Protein 5F2T (pdb70)

Nearest PDB structures (foldseek):
  5f2z-assembly2_B  TM=9.995E-01  e=1.995E-51  Mycolicibacterium smegmatis MC2 155
  5knk-assembly1_B-2  TM=8.369E-01  e=7.108E-14  Acinetobacter baumannii NIPH 410
  5kn7-assembly1_B-2  TM=8.346E-01  e=5.128E-13  Acinetobacter baumannii NIPH 410
  6jly-assembly1_A  TM=3.205E-01  e=2.584E-01  Schizosaccharomyces pombe 972h-
  7o4o-assembly1_A  TM=3.346E-01  e=6.736E-01  Staphylococcus aureus

GO terms:
  GO:0005886 plasma membrane (C, EXP)
  GO:0016746 acyltransferase activity (F, IMP)
  GO:0009247 glycolipid biosynthetic process (P, IMP)

Organism: Mycolicibacterium smegmatis (strain ATCC 700084 / mc(2)155) (NCBI:txid246196)

InterPro domains:
  IPR004960 Bacterial lipid A biosynthesis acyltransferase [PF03279] (18-290)
  IPR004960 Bacterial lipid A biosynthesis acyltransferase [PTHR30606] (18-297)
  IPR004960 Bacterial lipid A biosynthesis acyltransferase [cd07984] (100-290)

Structure (mmCIF, N/CA/C/O backbone):
data_5F2T
#
_entry.id   5F2T
#
_cell.length_a   93.600
_cell.length_b   71.090
_cell.length_c   76.250
_cell.angle_alpha   90.00
_cell.angle_beta   91.95
_cell.angle_gamma   90.00
#
_symmetry.space_group_name_H-M   'C 1 2 1'
#
loop_
_entity.id
_entity.type
_entity.pdbx_description
1 polymer 'Phosphatidylinositol mannoside acyltransferase'
2 non-polymer 'PALMITIC ACID'
3 non-polymer 'MAGNESIUM ION'
4 water water
#
loop_
_atom_site.group_PDB
_atom_site.id
_atom_site.type_symbol
_atom_site.label_atom_id
_atom_site.label_alt_id
_atom_site.label_comp_id
_atom_site.label_asym_id
_atom_site.label_entity_id
_atom_site.label_seq_id
_atom_site.pdbx_PDB_ins_code
_atom_site.Cartn_x
_atom_site.Cartn_y
_atom_site.Cartn_z
_atom_site.occupancy
_atom_site.B_iso_or_equiv
_atom_site.auth_seq_id
_atom_site.auth_comp_id
_atom_site.auth_asym_id
_atom_site.auth_atom_id
_atom_site.pdbx_PDB_model_num
ATOM 1 N N . GLY A 1 44 ? 48.040 45.923 14.086 1.00 45.23 48 GLY A N 1
ATOM 2 C CA . GLY A 1 44 ? 46.733 46.073 14.695 1.00 49.68 48 GLY A CA 1
ATOM 3 C C . GLY A 1 44 ? 46.475 47.496 15.150 1.00 55.62 48 GLY A C 1
ATOM 4 O O . GLY A 1 44 ? 45.377 48.028 14.976 1.00 50.38 48 GLY A O 1
ATOM 5 N N . GLY A 1 45 ? 47.490 48.114 15.747 1.00 38.41 49 GLY A N 1
ATOM 6 C CA . GLY A 1 45 ? 47.396 49.490 16.172 1.00 37.67 49 GLY A CA 1
ATOM 7 C C . GLY A 1 45 ? 46.495 49.679 17.379 1.00 46.33 49 GLY A C 1
ATOM 8 O O . GLY A 1 45 ? 46.155 48.725 18.087 1.00 38.31 49 GLY A O 1
ATOM 9 N N . PRO A 1 46 ? 46.088 50.928 17.632 1.00 38.49 50 PRO A N 1
ATOM 10 C CA . PRO A 1 46 ? 45.294 51.210 18.842 1.00 39.32 50 PRO A CA 1
ATOM 11 C C . PRO A 1 46 ? 44.013 50.395 18.958 1.00 36.12 50 PRO A C 1
ATOM 12 O O . PRO A 1 46 ? 43.647 49.992 20.068 1.00 30.38 50 PRO A O 1
ATOM 16 N N . GLU A 1 47 ? 43.314 50.142 17.849 1.00 29.69 51 GLU A N 1
ATOM 17 C CA . GLU A 1 47 ? 42.047 49.423 17.937 1.00 36.61 51 GLU A CA 1
ATOM 18 C C . GLU A 1 47 ? 42.266 47.977 18.370 1.00 27.09 51 GLU A C 1
ATOM 19 O O . GLU A 1 47 ? 41.479 47.429 19.151 1.00 27.19 51 GLU A O 1
ATOM 25 N N . GLN A 1 48 ? 43.326 47.341 17.871 1.00 18.33 52 GLN A N 1
ATOM 26 C CA . GLN A 1 48 ? 43.667 46.001 18.334 1.00 25.43 52 GLN A CA 1
ATOM 27 C C . GLN A 1 48 ? 44.129 46.030 19.786 1.00 29.87 52 GLN A C 1
ATOM 28 O O . GLN A 1 48 ? 43.860 45.097 20.550 1.00 27.51 52 GLN A O 1
ATOM 34 N N . LEU A 1 49 ? 44.834 47.094 20.181 1.00 23.07 53 LEU A N 1
ATOM 35 C CA . LEU A 1 49 ? 45.214 47.261 21.580 1.00 24.18 53 LEU A CA 1
ATOM 36 C C . LEU A 1 49 ? 43.986 47.347 22.474 1.00 19.65 53 LEU A C 1
ATOM 37 O O . LEU A 1 49 ? 43.935 46.716 23.535 1.00 24.20 53 LEU A O 1
ATOM 42 N N . ARG A 1 50 ? 42.992 48.140 22.071 1.00 26.19 54 ARG A N 1
ATOM 43 C CA . ARG A 1 50 ? 41.752 48.222 22.835 1.00 22.64 54 ARG A CA 1
ATOM 44 C C . ARG A 1 50 ? 41.108 46.852 22.975 1.00 21.39 54 ARG A C 1
ATOM 45 O O . ARG A 1 50 ? 40.590 46.507 24.042 1.00 25.11 54 ARG A O 1
ATOM 53 N N . ARG A 1 51 ? 41.121 46.061 21.901 1.00 25.20 55 ARG A N 1
ATOM 54 C CA . ARG A 1 51 ? 40.486 44.750 21.944 1.00 21.55 55 ARG A CA 1
ATOM 55 C C . ARG A 1 51 ? 41.262 43.782 22.826 1.00 23.53 55 ARG A C 1
ATOM 56 O O . ARG A 1 51 ? 40.662 42.911 23.464 1.00 24.43 55 ARG A O 1
ATOM 64 N N . ASN A 1 52 ? 42.589 43.911 22.874 1.00 24.24 56 ASN A N 1
ATOM 65 C CA . ASN A 1 52 ? 43.375 43.059 23.758 1.00 26.39 56 ASN A CA 1
ATOM 66 C C . ASN A 1 52 ? 43.181 43.456 25.214 1.00 27.44 56 ASN A C 1
ATOM 67 O O . ASN A 1 52 ? 43.035 42.591 26.087 1.00 19.75 56 ASN A O 1
ATOM 72 N N . LEU A 1 53 ? 43.178 44.761 25.496 1.00 18.81 57 LEU A N 1
ATOM 73 C CA . LEU A 1 53 ? 42.883 45.229 26.846 1.00 22.89 57 LEU A CA 1
ATOM 74 C C . LEU A 1 53 ? 41.492 44.806 27.294 1.00 20.14 57 LEU A C 1
ATOM 75 O O . LEU A 1 53 ? 41.250 44.640 28.495 1.00 17.39 57 LEU A O 1
ATOM 80 N N . ALA A 1 54 ? 40.565 44.637 26.349 1.00 18.51 58 ALA A N 1
ATOM 81 C CA . ALA A 1 54 ? 39.222 44.190 26.699 1.00 22.78 58 ALA A CA 1
ATOM 82 C C . ALA A 1 54 ? 39.258 42.830 27.389 1.00 23.07 58 ALA A C 1
ATOM 83 O O . ALA A 1 54 ? 38.503 42.585 28.336 1.00 24.11 58 ALA A O 1
ATOM 85 N N . ARG A 1 55 ? 40.134 41.934 26.929 1.00 18.05 59 ARG A N 1
ATOM 86 C CA . ARG A 1 55 ? 40.288 40.640 27.589 1.00 22.78 59 ARG A CA 1
ATOM 87 C C . ARG A 1 55 ? 40.913 40.792 28.969 1.00 21.20 59 ARG A C 1
ATOM 88 O O . ARG A 1 55 ? 40.461 40.166 29.935 1.00 21.27 59 ARG A O 1
ATOM 96 N N . VAL A 1 56 ? 41.962 41.612 29.073 1.00 22.58 60 VAL A N 1
ATOM 97 C CA . VAL A 1 56 ? 42.705 41.736 30.324 1.00 27.40 60 VAL A CA 1
ATOM 98 C C . VAL A 1 56 ? 41.774 42.175 31.439 1.00 22.89 60 VAL A C 1
ATOM 99 O O . VAL A 1 56 ? 41.897 41.749 32.595 1.00 18.36 60 VAL A O 1
ATOM 103 N N . VAL A 1 57 ? 40.817 43.029 31.095 1.00 17.19 61 VAL A N 1
ATOM 104 C CA . VAL A 1 57 ? 40.021 43.758 32.064 1.00 20.41 61 VAL A CA 1
ATOM 105 C C . VAL A 1 57 ? 38.599 43.225 32.142 1.00 20.19 61 VAL A C 1
ATOM 106 O O . VAL A 1 57 ? 37.853 43.610 33.057 1.00 23.56 61 VAL A O 1
ATOM 110 N N . GLY A 1 58 ? 38.210 42.334 31.229 1.00 25.23 62 GLY A N 1
ATOM 111 C CA . GLY A 1 58 ? 36.933 41.648 31.289 1.00 22.11 62 GLY A CA 1
ATOM 112 C C . GLY A 1 58 ? 35.754 42.522 30.923 1.00 27.49 62 GLY A C 1
ATOM 113 O O . GLY A 1 58 ? 34.710 42.475 31.580 1.00 26.78 62 GLY A O 1
ATOM 114 N N . LYS A 1 59 ? 35.900 43.306 29.866 1.00 22.46 63 LYS A N 1
ATOM 115 C CA . LYS A 1 59 ? 34.861 44.215 29.416 1.00 23.46 63 LYS A CA 1
ATOM 116 C C . LYS A 1 59 ? 34.811 44.194 27.901 1.00 24.85 63 LYS A C 1
ATOM 117 O O . LYS A 1 59 ? 35.809 43.865 27.248 1.00 23.45 63 LYS A O 1
ATOM 123 N N . PRO A 1 60 ? 33.675 44.546 27.305 1.00 24.86 64 PRO A N 1
ATOM 124 C CA . PRO A 1 60 ? 33.639 44.696 25.856 1.00 29.86 64 PRO A CA 1
ATOM 125 C C . PRO A 1 60 ? 34.578 45.800 25.422 1.00 28.52 64 PRO A C 1
ATOM 126 O O . PRO A 1 60 ? 34.783 46.787 26.156 1.00 30.67 64 PRO A O 1
ATOM 130 N N . PRO A 1 61 ? 35.190 45.679 24.235 1.00 28.49 65 PRO A N 1
ATOM 131 C CA . PRO A 1 61 ? 36.166 46.697 23.806 1.00 22.76 65 PRO A CA 1
ATOM 132 C C . PRO A 1 61 ? 35.689 48.124 24.011 1.00 33.04 65 PRO A C 1
ATOM 133 O O . PRO A 1 61 ? 36.483 48.989 24.400 1.00 24.17 65 PRO A O 1
ATOM 137 N N . ALA A 1 62 ? 34.404 48.389 23.771 1.00 34.97 66 ALA A N 1
ATOM 138 C CA . ALA A 1 62 ? 33.881 49.744 23.880 1.00 35.85 66 ALA A CA 1
ATOM 139 C C . ALA A 1 62 ? 33.921 50.276 25.307 1.00 43.25 66 ALA A C 1
ATOM 140 O O . ALA A 1 62 ? 33.926 51.497 25.498 1.00 35.22 66 ALA A O 1
ATOM 142 N N . ASP A 1 63 ? 33.947 49.401 26.310 1.00 27.54 67 ASP A N 1
ATOM 143 C CA . ASP A 1 63 ? 33.886 49.819 27.705 1.00 27.03 67 ASP A CA 1
ATOM 144 C C . ASP A 1 63 ? 35.247 49.843 28.388 1.00 27.38 67 ASP A C 1
ATOM 145 O O . ASP A 1 63 ? 35.317 50.140 29.585 1.00 21.88 67 ASP A O 1
ATOM 150 N N . VAL A 1 64 ? 36.322 49.542 27.667 1.00 27.39 68 VAL A N 1
ATOM 151 C CA . VAL A 1 64 ? 37.652 49.597 28.282 1.00 20.03 68 VAL A CA 1
ATOM 152 C C . VAL A 1 64 ? 37.904 51.015 28.780 1.00 25.82 68 VAL A C 1
ATOM 153 O O . VAL A 1 64 ? 37.708 51.978 28.015 1.00 35.22 68 VAL A O 1
ATOM 157 N N . PRO A 1 65 ? 38.333 51.215 30.028 1.00 24.75 69 PRO A N 1
ATOM 158 C CA . PRO A 1 65 ? 38.444 52.583 30.555 1.00 26.12 69 PRO A CA 1
ATOM 159 C C . PRO A 1 65 ? 39.340 53.472 29.702 1.00 25.48 69 PRO A C 1
ATOM 160 O O . PRO A 1 65 ? 40.418 53.067 29.263 1.00 23.30 69 PRO A O 1
ATOM 164 N N . ASP A 1 66 ? 38.883 54.710 29.488 1.00 24.56 70 ASP A N 1
ATOM 165 C CA . ASP A 1 66 ? 39.673 55.674 28.727 1.00 20.97 70 ASP A CA 1
ATOM 166 C C . ASP A 1 66 ? 41.057 55.857 29.333 1.00 20.02 70 ASP A C 1
ATOM 167 O O . ASP A 1 66 ? 42.061 55.876 28.611 1.00 26.13 70 ASP A O 1
ATOM 172 N N . ASP A 1 67 ? 41.133 55.994 30.658 1.00 22.37 71 ASP A N 1
ATOM 173 C CA . ASP A 1 67 ? 42.424 56.206 31.305 1.00 29.72 71 ASP A CA 1
ATOM 174 C C . ASP A 1 67 ? 43.371 55.042 31.041 1.00 25.94 71 ASP A C 1
ATOM 175 O O . ASP A 1 67 ? 44.582 55.239 30.884 1.00 25.05 71 ASP A O 1
ATOM 180 N N . LEU A 1 68 ? 42.841 53.819 30.988 1.00 31.16 72 LEU A N 1
ATOM 181 C CA . LEU A 1 68 ? 43.682 52.664 30.695 1.00 24.51 72 LEU A CA 1
ATOM 182 C C . LEU A 1 68 ? 44.198 52.715 29.262 1.00 22.82 72 LEU A C 1
ATOM 183 O O . LEU A 1 68 ? 45.391 52.505 29.016 1.00 21.18 72 LEU A O 1
ATOM 188 N N . ILE A 1 69 ? 43.311 52.988 28.300 1.00 20.19 73 ILE A N 1
ATOM 189 C CA . ILE A 1 69 ? 43.743 53.120 26.910 1.00 26.04 73 ILE A CA 1
ATOM 190 C C . ILE A 1 69 ? 44.805 54.204 26.790 1.00 22.34 73 ILE A C 1
ATOM 191 O O . ILE A 1 69 ? 45.810 54.037 26.089 1.00 19.89 73 ILE A O 1
ATOM 196 N N . ARG A 1 70 ? 44.596 55.335 27.465 1.00 21.48 74 ARG A N 1
ATOM 197 C CA . ARG A 1 70 ? 45.571 56.420 27.422 1.00 26.11 74 ARG A CA 1
ATOM 198 C C . ARG A 1 70 ? 46.915 55.973 27.982 1.00 22.77 74 ARG A C 1
ATOM 199 O O . ARG A 1 70 ? 47.961 56.160 27.350 1.00 21.42 74 ARG A O 1
ATOM 207 N N . ALA A 1 71 ? 46.907 55.394 29.183 1.00 18.96 75 ALA A N 1
ATOM 208 C CA . ALA A 1 71 ? 48.158 54.979 29.808 1.00 20.44 75 ALA A CA 1
ATOM 209 C C . ALA A 1 71 ? 48.878 53.930 28.972 1.00 16.77 75 ALA A C 1
ATOM 210 O O . ALA A 1 71 ? 50.114 53.908 28.930 1.00 20.74 75 ALA A O 1
ATOM 212 N N . SER A 1 72 ? 48.126 53.049 28.310 1.00 18.70 76 SER A N 1
ATOM 213 C CA . SER A 1 72 ? 48.746 52.019 27.484 1.00 15.14 76 SER A CA 1
ATOM 214 C C . SER A 1 72 ? 49.418 52.623 26.256 1.00 22.38 76 SER A C 1
ATOM 215 O O . SER A 1 72 ? 50.509 52.193 25.863 1.00 17.24 76 SER A O 1
ATOM 218 N N . LEU A 1 73 ? 48.779 53.613 25.629 1.00 25.44 77 LEU A N 1
ATOM 219 C CA . LEU A 1 73 ? 49.405 54.283 24.495 1.00 18.71 77 LEU A CA 1
ATOM 220 C C . LEU A 1 73 ? 50.640 55.057 24.935 1.00 14.51 77 LEU A C 1
ATOM 221 O O . LEU A 1 73 ? 51.658 55.065 24.233 1.00 20.64 77 LEU A O 1
ATOM 226 N N . ALA A 1 74 ? 50.575 55.708 26.097 1.00 15.17 78 ALA A N 1
ATOM 227 C CA . ALA A 1 74 ? 51.749 56.397 26.621 1.00 18.67 78 ALA A CA 1
ATOM 228 C C . ALA A 1 74 ? 52.861 55.408 26.936 1.00 22.73 78 ALA A C 1
ATOM 229 O O . ALA A 1 74 ? 54.041 55.678 26.677 1.00 22.07 78 ALA A O 1
ATOM 231 N N . SER A 1 75 ? 52.502 54.258 27.502 1.00 19.93 79 SER A N 1
ATOM 232 C CA . SER A 1 75 ? 53.488 53.221 27.772 1.00 15.43 79 SER A CA 1
ATOM 233 C C . SER A 1 75 ? 54.105 52.711 26.479 1.00 19.51 79 SER A C 1
ATOM 234 O O . SER A 1 75 ? 55.321 52.498 26.398 1.00 21.17 79 SER A O 1
ATOM 237 N N . TYR A 1 76 ? 53.268 52.491 25.468 1.00 20.82 80 TYR A N 1
ATOM 238 C CA . TYR A 1 76 ? 53.742 52.074 24.156 1.00 21.57 80 TYR A CA 1
ATOM 239 C C . TYR A 1 76 ? 54.700 53.103 23.564 1.00 24.69 80 TYR A C 1
ATOM 240 O O . TYR A 1 76 ? 55.767 52.750 23.048 1.00 19.43 80 TYR A O 1
ATOM 249 N N . ALA A 1 77 ? 54.337 54.388 23.633 1.00 21.62 81 ALA A N 1
ATOM 250 C CA . ALA A 1 77 ? 55.226 55.437 23.140 1.00 20.86 81 ALA A CA 1
ATOM 251 C C . ALA A 1 77 ? 56.538 55.451 23.912 1.00 21.08 81 ALA A C 1
ATOM 252 O O . ALA A 1 77 ? 57.611 55.642 23.328 1.00 19.70 81 ALA A O 1
ATOM 254 N N . ARG A 1 78 ? 56.471 55.252 25.228 1.00 15.28 82 ARG A N 1
ATOM 255 C CA . ARG A 1 78 ? 57.682 55.274 26.040 1.00 15.45 82 ARG A CA 1
ATOM 256 C C . ARG A 1 78 ? 58.669 54.201 25.598 1.00 20.05 82 ARG A C 1
ATOM 257 O O . ARG A 1 78 ? 59.878 54.453 25.533 1.00 19.76 82 ARG A O 1
ATOM 265 N N . TYR A 1 79 ? 58.181 52.991 25.309 1.00 20.50 83 TYR A N 1
ATOM 266 C CA . TYR A 1 79 ? 59.078 51.930 24.862 1.00 20.52 83 TYR A CA 1
ATOM 267 C C . TYR A 1 79 ? 59.904 52.388 23.668 1.00 15.25 83 TYR A C 1
ATOM 268 O O . TYR A 1 79 ? 61.132 52.257 23.658 1.00 20.12 83 TYR A O 1
ATOM 277 N N . TRP A 1 80 ? 59.237 52.927 22.645 1.00 17.32 84 TRP A N 1
ATOM 278 C CA . TRP A 1 80 ? 59.941 53.327 21.433 1.00 17.70 84 TRP A CA 1
ATOM 279 C C . TRP A 1 80 ? 60.838 54.533 21.671 1.00 20.54 84 TRP A C 1
ATOM 280 O O . TRP A 1 80 ? 61.904 54.639 21.054 1.00 22.19 84 TRP A O 1
ATOM 291 N N . ARG A 1 81 ? 60.432 55.449 22.551 1.00 19.60 85 ARG A N 1
ATOM 292 C CA . ARG A 1 81 ? 61.304 56.567 22.894 1.00 19.29 85 ARG A CA 1
ATOM 293 C C . ARG A 1 81 ? 62.562 56.076 23.596 1.00 26.96 85 ARG A C 1
ATOM 294 O O . ARG A 1 81 ? 63.655 56.609 23.374 1.00 22.64 85 ARG A O 1
ATOM 302 N N . GLU A 1 82 ? 62.431 55.051 24.441 1.00 23.63 86 GLU A N 1
ATOM 303 C CA . GLU A 1 82 ? 63.598 54.503 25.124 1.00 23.48 86 GLU A CA 1
ATOM 304 C C . GLU A 1 82 ? 64.452 53.667 24.179 1.00 17.21 86 GLU A C 1
ATOM 305 O O . GLU A 1 82 ? 65.684 53.679 24.276 1.00 23.38 86 GLU A O 1
ATOM 311 N N . ALA A 1 83 ? 63.820 52.934 23.259 1.00 20.92 87 ALA A N 1
ATOM 312 C CA . ALA A 1 83 ? 64.582 52.166 22.279 1.00 22.54 87 ALA A CA 1
ATOM 313 C C . ALA A 1 83 ? 65.483 53.076 21.457 1.00 24.72 87 ALA A C 1
ATOM 314 O O . ALA A 1 83 ? 66.592 52.686 21.074 1.00 27.89 87 ALA A O 1
ATOM 316 N N . PHE A 1 84 ? 65.022 54.296 21.183 1.00 30.22 88 PHE A N 1
ATOM 317 C CA . PHE A 1 84 ? 65.809 55.237 20.394 1.00 34.31 88 PHE A CA 1
ATOM 318 C C . PHE A 1 84 ? 67.145 55.539 21.064 1.00 25.91 88 PHE A C 1
ATOM 319 O O . PHE A 1 84 ? 68.194 55.530 20.411 1.00 25.94 88 PHE A O 1
ATOM 327 N N . ARG A 1 85 ? 67.128 55.802 22.371 1.00 17.59 89 ARG A N 1
ATOM 328 C CA . ARG A 1 85 ? 68.316 56.276 23.073 1.00 29.73 89 ARG A CA 1
ATOM 329 C C . ARG A 1 85 ? 69.029 55.199 23.881 1.00 28.92 89 ARG A C 1
ATOM 330 O O . ARG A 1 85 ? 70.150 55.441 24.341 1.00 27.81 89 ARG A O 1
ATOM 338 N N . LEU A 1 86 ? 68.416 54.034 24.076 1.00 25.91 90 LEU A N 1
ATOM 339 C CA . LEU A 1 86 ? 68.986 53.027 24.970 1.00 24.47 90 LEU A CA 1
ATOM 340 C C . LEU A 1 86 ? 70.423 52.663 24.620 1.00 22.46 90 LEU A C 1
ATOM 341 O O . LEU A 1 86 ? 71.269 52.653 25.528 1.00 26.20 90 LEU A O 1
ATOM 346 N N . PRO A 1 87 ? 70.776 52.374 23.365 1.00 21.58 91 PRO A N 1
ATOM 347 C CA . PRO A 1 87 ? 72.188 52.074 23.067 1.00 23.07 91 PRO A CA 1
ATOM 348 C C . PRO A 1 87 ? 73.159 53.152 23.534 1.00 30.83 91 PRO A C 1
ATOM 349 O O . PRO A 1 87 ? 74.335 52.840 23.754 1.00 28.64 91 PRO A O 1
ATOM 353 N N . ALA A 1 88 ? 72.706 54.396 23.704 1.00 31.54 92 ALA A N 1
ATOM 354 C CA . ALA A 1 88 ? 73.578 55.498 24.081 1.00 23.92 92 ALA A CA 1
ATOM 355 C C . ALA A 1 88 ? 73.550 55.813 25.570 1.00 29.85 92 ALA A C 1
ATOM 356 O O . ALA A 1 88 ? 74.326 56.662 26.019 1.00 27.35 92 ALA A O 1
ATOM 358 N N . MET A 1 89 ? 72.678 55.171 26.339 1.00 18.46 93 MET A N 1
ATOM 359 C CA . MET A 1 89 ? 72.619 55.425 27.768 1.00 28.83 93 MET A CA 1
ATOM 360 C C . MET A 1 89 ? 73.811 54.775 28.473 1.00 25.83 93 MET A C 1
ATOM 361 O O . MET A 1 89 ? 74.547 53.969 27.898 1.00 28.37 93 MET A O 1
ATOM 366 N N . ASP A 1 90 ? 73.995 55.141 29.740 1.00 22.25 94 ASP A N 1
ATOM 367 C CA . ASP A 1 90 ? 75.068 54.590 30.570 1.00 30.30 94 ASP A CA 1
ATOM 368 C C . ASP A 1 90 ? 74.603 53.238 31.100 1.00 23.15 94 ASP A C 1
ATOM 369 O O . ASP A 1 90 ? 73.942 53.140 32.135 1.00 16.92 94 ASP A O 1
ATOM 374 N N . HIS A 1 91 ? 74.954 52.176 30.376 1.00 26.63 95 HIS A N 1
ATOM 375 C CA . HIS A 1 91 ? 74.511 50.842 30.762 1.00 22.18 95 HIS A CA 1
ATOM 376 C C . HIS A 1 91 ? 75.092 50.423 32.105 1.00 21.96 95 HIS A C 1
ATOM 377 O O . HIS A 1 91 ? 74.425 49.726 32.878 1.00 22.53 95 HIS A O 1
ATOM 384 N N . GLY A 1 92 ? 76.323 50.838 32.407 1.00 27.22 96 GLY A N 1
ATOM 385 C CA . GLY A 1 92 ? 76.883 50.548 33.717 1.00 18.96 96 GLY A CA 1
ATOM 386 C C . GLY A 1 92 ? 76.039 51.122 34.839 1.00 26.70 96 GLY A C 1
ATOM 387 O O . GLY A 1 92 ? 75.706 50.428 35.803 1.00 23.22 96 GLY A O 1
ATOM 388 N N . ARG A 1 93 ? 75.676 52.401 34.722 1.00 22.43 97 ARG A N 1
ATOM 389 C CA . ARG A 1 93 ? 74.831 53.034 35.731 1.00 22.50 97 ARG A CA 1
ATOM 390 C C . ARG A 1 93 ? 73.509 52.292 35.880 1.00 14.56 97 ARG A C 1
ATOM 391 O O . ARG A 1 93 ? 73.071 51.998 36.998 1.00 18.89 97 ARG A O 1
ATOM 399 N N . LEU A 1 94 ? 72.848 52.000 34.758 1.00 21.34 98 LEU A N 1
ATOM 400 C CA . LEU A 1 94 ? 71.570 51.296 34.808 1.00 25.46 98 LEU A CA 1
ATOM 401 C C . L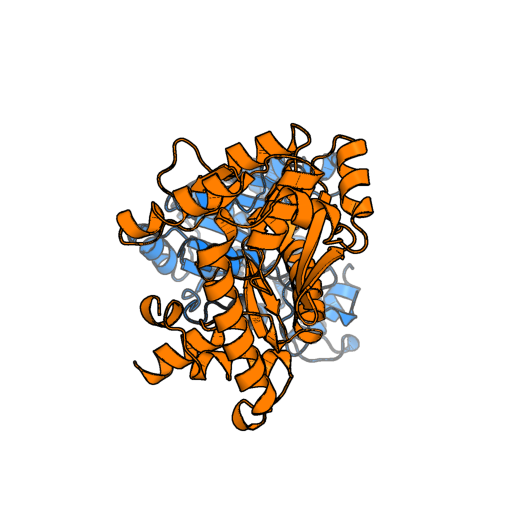EU A 1 94 ? 71.707 49.952 35.513 1.00 15.21 98 LEU A C 1
ATOM 402 O O . LEU A 1 94 ? 70.843 49.572 36.311 1.00 18.86 98 LEU A O 1
ATOM 407 N N . GLY A 1 95 ? 72.782 49.216 35.227 1.00 22.57 99 GLY A N 1
ATOM 408 C CA . GLY A 1 95 ? 72.997 47.942 35.891 1.00 26.32 99 GLY A CA 1
ATOM 409 C C . GLY A 1 95 ? 73.249 48.082 37.377 1.00 24.14 99 GLY A C 1
ATOM 410 O O . GLY A 1 95 ? 72.929 47.177 38.153 1.00 21.81 99 GLY A O 1
ATOM 411 N N . GLU A 1 96 ? 73.819 49.213 37.795 1.00 24.29 100 GLU A N 1
ATOM 412 C CA . GLU A 1 96 ? 74.121 49.429 39.205 1.00 23.80 100 GLU A CA 1
ATOM 413 C C . GLU A 1 96 ? 72.898 49.895 39.985 1.00 21.65 100 GLU A C 1
ATOM 414 O O . GLU A 1 96 ? 72.731 49.537 41.156 1.00 25.50 100 GLU A O 1
ATOM 420 N N . GLN A 1 97 ? 72.031 50.687 39.356 1.00 21.54 101 GLN A N 1
ATOM 421 C CA . GLN A 1 97 ? 71.003 51.417 40.088 1.00 23.83 101 GLN A CA 1
ATOM 422 C C . GLN A 1 97 ? 69.611 50.808 39.976 1.00 25.96 101 GLN A C 1
ATOM 423 O O . GLN A 1 97 ? 68.777 51.055 40.853 1.00 35.20 101 GLN A O 1
ATOM 429 N N . LEU A 1 98 ? 69.335 50.024 38.940 1.00 27.45 102 LEU A N 1
ATOM 430 C CA . LEU A 1 98 ? 68.067 49.316 38.861 1.00 22.72 102 LEU A CA 1
ATOM 431 C C . LEU A 1 98 ? 68.149 48.002 39.632 1.00 23.34 102 LEU A C 1
ATOM 432 O O . LEU A 1 98 ? 69.222 47.411 39.779 1.00 24.96 102 LEU A O 1
ATOM 437 N N . ASP A 1 99 ? 66.997 47.548 40.125 1.00 28.67 103 ASP A N 1
ATOM 438 C CA . ASP A 1 99 ? 66.897 46.309 40.879 1.00 32.60 103 ASP A CA 1
ATOM 439 C C . ASP A 1 99 ? 65.925 45.353 40.200 1.00 29.25 103 ASP A C 1
ATOM 440 O O . ASP A 1 99 ? 65.054 45.760 39.427 1.00 26.02 103 ASP A O 1
ATOM 445 N N . VAL A 1 100 ? 66.090 44.069 40.509 1.00 28.83 104 VAL A N 1
ATOM 446 C CA . VAL A 1 100 ? 65.179 43.014 40.081 1.00 24.96 104 VAL A CA 1
ATOM 447 C C . VAL A 1 100 ? 64.690 42.301 41.332 1.00 19.52 104 VAL A C 1
ATOM 448 O O . VAL A 1 100 ? 65.501 41.804 42.123 1.00 24.95 104 VAL A O 1
ATOM 452 N N . ILE A 1 101 ? 63.372 42.245 41.512 1.00 20.05 105 ILE A N 1
ATOM 453 C CA . ILE A 1 101 ? 62.814 41.542 42.660 1.00 15.57 105 ILE A CA 1
ATOM 454 C C . ILE A 1 101 ? 63.090 40.053 42.519 1.00 22.28 105 ILE A C 1
ATOM 455 O O . ILE A 1 101 ? 62.810 39.448 41.476 1.00 25.56 105 ILE A O 1
ATOM 460 N N . ASP A 1 102 ? 63.648 39.455 43.572 1.00 23.40 106 ASP A N 1
ATOM 461 C CA . ASP A 1 102 ? 63.853 38.009 43.642 1.00 17.89 106 ASP A CA 1
ATOM 462 C C . ASP A 1 102 ? 64.784 37.513 42.541 1.00 23.73 106 ASP A C 1
ATOM 463 O O . ASP A 1 102 ? 64.593 36.428 41.986 1.00 24.78 106 ASP A O 1
ATOM 468 N N . ILE A 1 103 ? 65.809 38.306 42.225 1.00 21.29 107 ILE A N 1
ATOM 469 C CA . ILE A 1 103 ? 66.826 37.854 41.287 1.00 18.02 107 ILE A CA 1
ATOM 470 C C . ILE A 1 103 ? 67.526 36.607 41.807 1.00 23.45 107 ILE A C 1
ATOM 471 O O . ILE A 1 103 ? 68.102 35.848 41.020 1.00 23.67 107 ILE A O 1
ATOM 476 N N . ASP A 1 104 ? 67.491 36.377 43.125 1.00 25.48 108 ASP A N 1
ATOM 477 C CA . ASP A 1 104 ? 68.156 35.214 43.701 1.00 24.57 108 ASP A CA 1
ATOM 478 C C . ASP A 1 104 ? 67.597 33.912 43.144 1.00 23.51 108 ASP A C 1
ATOM 479 O O . ASP A 1 104 ? 68.302 32.897 43.126 1.00 25.36 108 ASP A O 1
ATOM 484 N N . HIS A 1 105 ? 66.339 33.911 42.694 1.00 21.83 109 HIS A N 1
ATOM 485 C CA . HIS A 1 105 ? 65.823 32.758 41.964 1.00 23.89 109 HIS A CA 1
ATOM 486 C C . HIS A 1 105 ? 66.790 32.356 40.862 1.00 26.35 109 HIS A C 1
ATOM 487 O O . HIS A 1 105 ? 67.216 31.200 40.776 1.00 20.41 109 HIS A O 1
ATOM 494 N N . LEU A 1 106 ? 67.151 33.315 40.009 1.00 23.32 110 LEU A N 1
ATOM 495 C CA . LEU A 1 106 ? 68.047 33.028 38.894 1.00 19.62 110 LEU A CA 1
ATOM 496 C C . LEU A 1 106 ? 69.434 32.630 39.382 1.00 26.07 110 LEU A C 1
ATOM 497 O O . LEU A 1 106 ? 69.989 31.616 38.940 1.00 19.49 110 LEU A O 1
ATOM 502 N N . TRP A 1 107 ? 70.026 33.434 40.271 1.00 20.71 111 TRP A N 1
ATOM 503 C CA . TRP A 1 107 ? 71.373 33.140 40.748 1.00 15.59 111 TRP A CA 1
ATOM 504 C C . TRP A 1 107 ? 71.464 31.722 41.297 1.00 19.69 111 TRP A C 1
ATOM 505 O O . TRP A 1 107 ? 72.453 31.019 41.064 1.00 23.94 111 TRP A O 1
ATOM 516 N N . SER A 1 108 ? 70.440 31.289 42.036 1.00 21.15 112 SER A N 1
ATOM 517 C CA . SER A 1 108 ? 70.481 29.969 42.651 1.00 25.31 112 SER A CA 1
ATOM 518 C C . SER A 1 108 ? 70.356 28.866 41.607 1.00 23.68 112 SER A C 1
ATOM 519 O O . SER A 1 108 ? 70.940 27.790 41.774 1.00 20.08 112 SER A O 1
ATOM 522 N N . ALA A 1 109 ? 69.604 29.106 40.530 1.00 20.65 113 ALA A N 1
ATOM 523 C CA . ALA A 1 109 ? 69.575 28.149 39.431 1.00 18.67 113 ALA A CA 1
ATOM 524 C C . ALA A 1 109 ? 70.943 28.042 38.771 1.00 22.74 113 ALA A C 1
ATOM 525 O O . ALA A 1 109 ? 71.352 26.955 38.346 1.00 23.27 113 ALA A O 1
ATOM 527 N N . LEU A 1 110 ? 71.671 29.157 38.686 1.00 18.00 114 LEU A N 1
ATOM 528 C CA . LEU A 1 110 ? 72.999 29.128 38.088 1.00 20.36 114 LEU A CA 1
ATOM 529 C C . LEU A 1 110 ? 74.046 28.584 39.052 1.00 24.39 114 LEU A C 1
ATOM 530 O O . LEU A 1 110 ? 75.037 27.993 38.609 1.00 25.50 114 LEU A O 1
ATOM 535 N N . ASP A 1 111 ? 73.856 28.773 40.362 1.00 24.92 115 ASP A N 1
ATOM 536 C CA . ASP A 1 111 ? 74.733 28.116 41.325 1.00 26.62 115 ASP A CA 1
ATOM 537 C C . ASP A 1 111 ? 74.585 26.604 41.262 1.00 23.01 115 ASP A C 1
ATOM 538 O O . ASP A 1 111 ? 75.560 25.876 41.484 1.00 29.70 1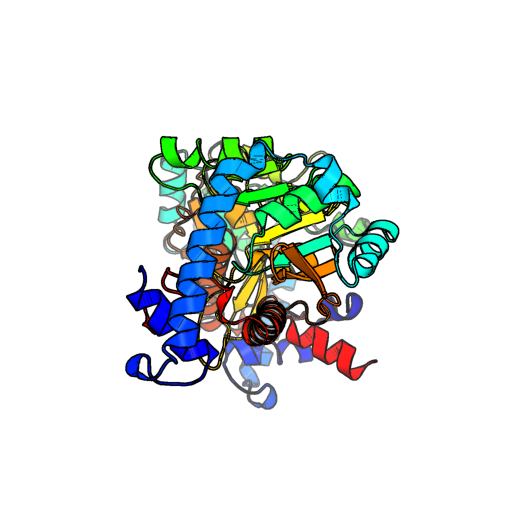15 ASP A O 1
ATOM 543 N N . ALA A 1 112 ? 73.379 26.116 40.975 1.00 19.63 116 ALA A N 1
ATOM 544 C CA . ALA A 1 112 ? 73.140 24.687 40.825 1.00 22.97 116 ALA A CA 1
ATOM 545 C C . ALA A 1 112 ? 73.587 24.155 39.470 1.00 22.78 116 ALA A C 1
ATOM 546 O O . ALA A 1 112 ? 73.394 22.965 39.196 1.00 22.17 116 ALA A O 1
ATOM 548 N N . GLY A 1 113 ? 74.172 25.001 38.621 1.00 23.53 117 GLY A N 1
ATOM 549 C CA . GLY A 1 113 ? 74.681 24.567 37.336 1.00 25.92 117 GLY A CA 1
ATOM 550 C C . GLY A 1 113 ? 73.633 24.220 36.304 1.00 25.59 117 GLY A C 1
ATOM 551 O O . GLY A 1 113 ? 73.970 23.610 35.285 1.00 24.76 117 GLY A O 1
ATOM 552 N N . ARG A 1 114 ? 72.374 24.602 36.518 1.00 18.21 118 ARG A N 1
ATOM 553 C CA . ARG A 1 114 ? 71.280 24.118 35.685 1.00 18.59 118 ARG A CA 1
ATOM 554 C C . ARG A 1 114 ? 71.007 24.968 34.450 1.00 22.03 118 ARG A C 1
ATOM 555 O O . ARG A 1 114 ? 70.291 24.509 33.553 1.00 21.17 118 ARG A O 1
ATOM 563 N N . GLY A 1 115 ? 71.536 26.184 34.376 1.00 22.19 119 GLY A N 1
ATOM 564 C CA . GLY A 1 115 ? 71.076 27.133 33.380 1.00 14.89 119 GLY A CA 1
ATOM 565 C C . GLY A 1 115 ? 69.660 27.575 33.717 1.00 23.17 119 GLY A C 1
ATOM 566 O O . GLY A 1 115 ? 69.051 27.119 34.684 1.00 21.16 119 GLY A O 1
ATOM 567 N N . ALA A 1 116 ? 69.127 28.486 32.902 1.00 25.22 120 ALA A N 1
ATOM 568 C CA . ALA A 1 116 ? 67.809 29.034 33.196 1.00 13.97 120 ALA A CA 1
ATOM 569 C C . ALA A 1 116 ? 67.171 29.607 31.940 1.00 20.29 120 ALA A C 1
ATOM 570 O O . ALA A 1 116 ? 67.854 30.194 31.097 1.00 21.35 120 ALA A O 1
ATOM 572 N N . VAL A 1 117 ? 65.857 29.432 31.832 1.00 19.04 121 VAL A N 1
ATOM 573 C CA . VAL A 1 117 ? 65.048 30.058 30.794 1.00 15.16 121 VAL A CA 1
ATOM 574 C C . VAL A 1 117 ? 64.247 31.172 31.450 1.00 24.95 121 VAL A C 1
ATOM 575 O O . VAL A 1 117 ? 63.429 30.916 32.343 1.00 21.05 121 VAL A O 1
ATOM 579 N N . LEU A 1 118 ? 64.483 32.405 31.016 1.00 15.66 122 LEU A N 1
ATOM 580 C CA . LEU A 1 118 ? 63.702 33.550 31.460 1.00 18.39 122 LEU A CA 1
ATOM 581 C C . LEU A 1 118 ? 62.655 33.837 30.388 1.00 20.21 122 LEU A C 1
ATOM 582 O O . LEU A 1 118 ? 62.989 34.296 29.290 1.00 25.55 122 LEU A O 1
ATOM 587 N N . ALA A 1 119 ? 61.396 33.544 30.698 1.00 19.57 123 ALA A N 1
ATOM 588 C CA . ALA A 1 119 ? 60.294 33.704 29.760 1.00 17.29 123 ALA A CA 1
ATOM 589 C C . ALA A 1 119 ? 59.423 34.863 30.216 1.00 19.23 123 ALA A C 1
ATOM 590 O O . ALA A 1 119 ? 58.989 34.896 31.374 1.00 18.31 123 ALA A O 1
ATOM 592 N N . LEU A 1 120 ? 59.150 35.799 29.314 1.00 20.15 124 LEU A N 1
ATOM 593 C CA . LEU A 1 120 ? 58.478 37.026 29.712 1.00 23.69 124 LEU A CA 1
ATOM 594 C C . LEU A 1 120 ? 57.568 37.490 28.589 1.00 19.85 124 LEU A C 1
ATOM 595 O O . LEU A 1 120 ? 57.778 37.132 27.427 1.00 18.64 124 LEU A O 1
ATOM 600 N N . PRO A 1 121 ? 56.543 38.273 28.907 1.00 18.98 125 PRO A N 1
ATOM 601 C CA . PRO A 1 121 ? 55.679 38.854 27.879 1.00 20.75 125 PRO A CA 1
ATOM 602 C C . PRO A 1 121 ? 56.218 40.196 27.397 1.00 22.49 125 PRO A C 1
ATOM 603 O O . PRO A 1 121 ? 57.206 40.723 27.914 1.00 16.43 125 PRO A O 1
ATOM 607 N N . HIS A 1 122 ? 55.533 40.751 26.394 1.00 17.94 126 HIS A N 1
ATOM 608 C CA . HIS A 1 122 ? 55.896 42.051 25.830 1.00 28.76 126 HIS A CA 1
ATOM 609 C C . HIS A 1 122 ? 55.330 43.163 26.716 1.00 23.81 126 HIS A C 1
ATOM 610 O O . HIS A 1 122 ? 54.371 43.858 26.371 1.00 20.70 126 HIS A O 1
ATOM 617 N N . SER A 1 123 ? 55.951 43.329 27.883 1.00 19.29 127 SER A N 1
ATOM 618 C CA . SER A 1 123 ? 55.533 44.339 28.845 1.00 16.36 127 SER A CA 1
ATOM 619 C C . SER A 1 123 ? 56.729 45.170 29.288 1.00 16.63 127 SER A C 1
ATOM 620 O O . SER A 1 123 ? 57.857 44.674 29.363 1.00 19.03 127 SER A O 1
ATOM 623 N N . GLY A 1 124 ? 56.469 46.442 29.588 1.00 22.74 128 GLY A N 1
ATOM 624 C CA . GLY A 1 124 ? 57.530 47.330 30.036 1.00 19.00 128 GLY A CA 1
ATOM 625 C C . GLY A 1 124 ? 58.570 47.528 28.952 1.00 21.92 128 GLY A C 1
ATOM 626 O O . GLY A 1 124 ? 58.250 47.648 27.765 1.00 25.67 128 GLY A O 1
ATOM 627 N N . ASN A 1 125 ? 59.836 47.569 29.361 1.00 16.85 129 ASN A N 1
ATOM 628 C CA . ASN A 1 125 ? 60.966 47.633 28.434 1.00 21.69 129 ASN A CA 1
ATOM 629 C C . ASN A 1 125 ? 61.856 46.423 28.703 1.00 22.61 129 ASN A C 1
ATOM 630 O O . ASN A 1 125 ? 62.747 46.462 29.554 1.00 19.60 129 ASN A O 1
ATOM 635 N N . TRP A 1 126 ? 61.602 45.342 27.964 1.00 20.09 130 TRP A N 1
ATOM 636 C CA . TRP A 1 126 ? 62.388 44.124 28.124 1.00 17.18 130 TRP A CA 1
ATOM 637 C C . TRP A 1 126 ? 63.830 44.320 27.673 1.00 23.87 130 TRP A C 1
ATOM 638 O O . TRP A 1 126 ? 64.729 43.625 28.161 1.00 22.88 130 TRP A O 1
ATOM 649 N N . ASP A 1 127 ? 64.074 45.251 26.748 1.00 20.50 131 ASP A N 1
ATOM 650 C CA . ASP A 1 127 ? 65.447 45.547 26.354 1.00 21.90 131 ASP A CA 1
ATOM 651 C C . ASP A 1 127 ? 66.240 46.132 27.514 1.00 20.02 131 ASP A C 1
ATOM 652 O O . ASP A 1 127 ? 67.437 45.854 27.650 1.00 18.92 131 ASP A O 1
ATOM 657 N N . MET A 1 128 ? 65.594 46.937 28.360 1.00 20.18 132 MET A N 1
ATOM 658 C CA . MET A 1 128 ? 66.273 47.471 29.535 1.00 24.13 132 MET A CA 1
ATOM 659 C C . MET A 1 128 ? 66.626 46.358 30.514 1.00 20.50 132 MET A C 1
ATOM 660 O O . MET A 1 128 ? 67.714 46.361 31.100 1.00 21.56 132 MET A O 1
ATOM 665 N N . ALA A 1 129 ? 65.715 45.401 30.711 1.00 26.69 133 ALA A N 1
ATOM 666 C CA . ALA A 1 129 ? 66.040 44.236 31.527 1.00 23.17 133 ALA A CA 1
ATOM 667 C C . ALA A 1 129 ? 67.238 43.491 30.954 1.00 14.27 133 ALA A C 1
ATOM 668 O O . ALA A 1 129 ? 68.120 43.048 31.698 1.00 20.21 133 ALA A O 1
ATOM 670 N N . GLY A 1 130 ? 67.289 43.348 29.629 1.00 19.82 134 GLY A N 1
ATOM 671 C CA . GLY A 1 130 ? 68.437 42.714 29.006 1.00 25.51 134 GLY A CA 1
ATOM 672 C C . GLY A 1 130 ? 69.733 43.446 29.295 1.00 22.16 134 GLY A C 1
ATOM 673 O O . GLY A 1 130 ? 70.756 42.823 29.587 1.00 22.09 134 GLY A O 1
ATOM 674 N N . VAL A 1 131 ? 69.711 44.781 29.214 1.00 21.42 135 VAL A N 1
ATOM 675 C CA . VAL A 1 131 ? 70.878 45.569 29.610 1.00 18.93 135 VAL A CA 1
ATOM 676 C C . VAL A 1 131 ? 71.254 45.262 31.051 1.00 14.05 135 VAL A C 1
ATOM 677 O O . VAL A 1 131 ? 72.434 45.090 31.381 1.00 15.70 135 VAL A O 1
ATOM 681 N N . TRP A 1 132 ? 70.259 45.202 31.935 1.00 15.96 136 TRP A N 1
ATOM 682 C CA . TRP A 1 132 ? 70.539 44.935 33.339 1.00 18.60 136 TRP A CA 1
ATOM 683 C C . TRP A 1 132 ? 71.194 43.573 33.517 1.00 21.82 136 TRP A C 1
ATOM 684 O O . TRP A 1 132 ? 72.126 43.423 34.317 1.00 21.26 136 TRP A O 1
ATOM 695 N N . LEU A 1 133 ? 70.717 42.564 32.787 1.00 20.22 137 LEU A N 1
ATOM 696 C CA . LEU A 1 133 ? 71.290 41.230 32.912 1.00 16.50 137 LEU A CA 1
ATOM 697 C C . LEU A 1 133 ? 72.702 41.182 32.339 1.00 21.52 137 LEU A C 1
ATOM 698 O O . LEU A 1 133 ? 73.590 40.546 32.918 1.00 20.09 137 LEU A O 1
ATOM 703 N N . VAL A 1 134 ? 72.926 41.839 31.197 1.00 18.52 138 VAL A N 1
ATOM 704 C CA . VAL A 1 134 ? 74.269 41.905 30.623 1.00 20.32 138 VAL A CA 1
ATOM 705 C C . VAL A 1 134 ? 75.247 42.492 31.632 1.00 25.62 138 VAL A C 1
ATOM 706 O O . VAL A 1 134 ? 76.390 42.036 31.751 1.00 23.41 138 VAL A O 1
ATOM 710 N N . GLN A 1 135 ? 74.812 43.512 32.374 1.00 19.61 139 GLN A N 1
ATOM 711 C CA . GLN A 1 135 ? 75.708 44.222 33.280 1.00 20.65 139 GLN A CA 1
ATOM 712 C C . GLN A 1 135 ? 75.915 43.474 34.587 1.00 26.15 139 GLN A C 1
ATOM 713 O O . GLN A 1 135 ? 77.006 43.533 35.165 1.00 30.76 139 GLN A O 1
ATOM 719 N N . ASN A 1 136 ? 74.892 42.771 35.065 1.00 22.27 140 ASN A N 1
ATOM 720 C CA . ASN A 1 136 ? 74.955 42.105 36.358 1.00 20.50 140 ASN A CA 1
ATOM 721 C C . ASN A 1 136 ? 75.359 40.641 36.267 1.00 25.99 140 ASN A C 1
ATOM 722 O O . ASN A 1 136 ? 75.819 40.080 37.267 1.00 23.05 140 ASN A O 1
ATOM 727 N N . TYR A 1 137 ? 75.188 40.011 35.107 1.00 30.11 141 TYR A N 1
ATOM 728 C CA . TYR A 1 137 ? 75.655 38.647 34.886 1.00 28.08 141 TYR A CA 1
ATOM 729 C C . TYR A 1 137 ? 76.610 38.568 33.704 1.00 24.04 141 TYR A C 1
ATOM 730 O O . TYR A 1 137 ? 77.760 38.149 33.868 1.00 23.20 141 TYR A O 1
ATOM 739 N N . GLY A 1 138 ? 76.165 38.967 32.517 1.00 27.18 142 GLY A N 1
ATOM 740 C CA . GLY A 1 138 ? 76.968 38.883 31.325 1.00 27.24 142 GLY A CA 1
ATOM 741 C C . GLY A 1 138 ? 76.087 38.680 30.110 1.00 27.50 142 GLY A C 1
ATOM 742 O O . GLY A 1 138 ? 74.857 38.636 30.212 1.00 21.44 142 GLY A O 1
ATOM 743 N N . PRO A 1 139 ? 76.699 38.561 28.932 1.00 29.32 143 PRO A N 1
ATOM 744 C CA . PRO A 1 139 ? 75.908 38.337 27.718 1.00 25.83 143 PRO A CA 1
ATOM 745 C C . PRO A 1 139 ? 75.038 37.097 27.838 1.00 24.18 143 PRO A C 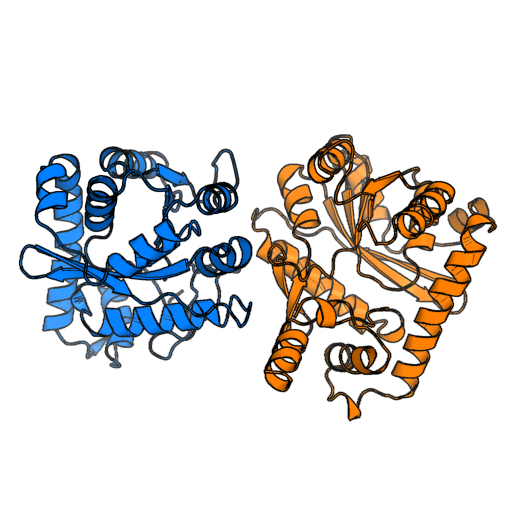1
ATOM 746 O O . PRO A 1 139 ? 75.394 36.118 28.498 1.00 24.69 143 PRO A O 1
ATOM 750 N N . PHE A 1 140 ? 73.876 37.157 27.193 1.00 28.96 144 PHE A N 1
ATOM 751 C CA . PHE A 1 140 ? 72.940 36.046 27.148 1.00 22.55 144 PHE A CA 1
ATOM 752 C C . PHE A 1 140 ? 72.445 35.901 25.719 1.00 22.44 144 PHE A C 1
ATOM 753 O O . PHE A 1 140 ? 72.706 36.747 24.861 1.00 27.38 144 PHE A O 1
ATOM 761 N N . THR A 1 141 ? 71.707 34.825 25.472 1.00 27.50 145 THR A N 1
ATOM 762 C CA . THR A 1 141 ? 71.206 34.521 24.142 1.00 28.93 145 THR A CA 1
ATOM 763 C C . THR A 1 141 ? 69.693 34.648 24.116 1.00 18.39 145 THR A C 1
ATOM 764 O O . THR A 1 141 ? 69.009 34.290 25.080 1.00 30.35 145 THR A O 1
ATOM 768 N N . THR A 1 142 ? 69.182 35.155 23.001 1.00 19.78 146 THR A N 1
ATOM 769 C CA . THR A 1 142 ? 67.751 35.267 22.792 1.00 26.42 146 THR A CA 1
ATOM 770 C C . THR A 1 142 ? 67.454 34.998 21.325 1.00 25.58 146 THR A C 1
ATOM 771 O O . THR A 1 142 ? 68.331 34.606 20.550 1.00 27.46 146 THR A O 1
ATOM 775 N N . VAL A 1 143 ? 66.217 35.289 20.936 1.00 25.78 147 VAL A N 1
ATOM 776 C CA . VAL A 1 143 ? 65.684 34.843 19.661 1.00 28.34 147 VAL A CA 1
ATOM 777 C C . VAL A 1 143 ? 64.700 35.888 19.150 1.00 37.54 147 VAL A C 1
ATOM 778 O O . VAL A 1 143 ? 63.930 36.467 19.922 1.00 37.52 147 VAL A O 1
ATOM 782 N N . ALA A 1 144 ? 64.741 36.155 17.840 1.00 30.52 148 ALA A N 1
ATOM 783 C CA . ALA A 1 144 ? 63.882 37.179 17.253 1.00 41.28 148 ALA A CA 1
ATOM 784 C C . ALA A 1 144 ? 63.305 36.714 15.923 1.00 31.53 148 ALA A C 1
ATOM 785 O O . ALA A 1 144 ? 63.997 36.092 15.112 1.00 31.74 148 ALA A O 1
ATOM 787 N N . GLU A 1 145 ? 62.032 37.039 15.707 1.00 47.71 149 GLU A N 1
ATOM 788 C CA . GLU A 1 145 ? 61.410 36.858 14.402 1.00 53.19 149 GLU A CA 1
ATOM 789 C C . GLU A 1 145 ? 62.206 37.605 13.341 1.00 30.09 149 GLU A C 1
ATOM 790 O O . GLU A 1 145 ? 62.644 38.737 13.556 1.00 38.17 149 GLU A O 1
ATOM 796 N N . ARG A 1 146 ? 62.404 36.960 12.192 1.00 35.33 150 ARG A N 1
ATOM 797 C CA . ARG A 1 146 ? 63.166 37.567 11.100 1.00 41.01 150 ARG A CA 1
ATOM 798 C C . ARG A 1 146 ? 62.203 38.423 10.289 1.00 49.35 150 ARG A C 1
ATOM 799 O O . ARG A 1 146 ? 61.619 37.982 9.298 1.00 59.03 150 ARG A O 1
ATOM 807 N N . LEU A 1 147 ? 62.043 39.670 10.722 1.00 44.57 151 LEU A N 1
ATOM 808 C CA . LEU A 1 147 ? 61.065 40.571 10.139 1.00 52.52 151 LEU A CA 1
ATOM 809 C C . LEU A 1 147 ? 61.391 40.862 8.677 1.00 51.82 151 LEU A C 1
ATOM 810 O O . LEU A 1 147 ? 62.460 40.523 8.162 1.00 45.64 151 LEU A O 1
ATOM 815 N N . LYS A 1 148 ? 60.442 41.515 8.013 1.00 66.51 152 LYS A N 1
ATOM 816 C CA . LYS A 1 148 ? 60.647 42.021 6.665 1.00 56.57 152 LYS A CA 1
ATOM 817 C C . LYS A 1 148 ? 60.443 43.539 6.669 1.00 49.70 152 LYS A C 1
ATOM 818 O O . LYS A 1 148 ? 59.541 44.038 7.342 1.00 61.02 152 LYS A O 1
ATOM 820 N N . PRO A 1 149 ? 61.275 44.287 5.925 1.00 49.51 153 PRO A N 1
ATOM 821 C CA . PRO A 1 149 ? 62.387 43.815 5.092 1.00 44.02 153 PRO A CA 1
ATOM 822 C C . PRO A 1 149 ? 63.619 43.425 5.903 1.00 36.65 153 PRO A C 1
ATOM 823 O O . PRO A 1 149 ? 63.706 43.743 7.091 1.00 50.54 153 PRO A O 1
ATOM 827 N N . GLU A 1 150 ? 64.559 42.737 5.251 1.00 40.88 154 GLU A N 1
ATOM 828 C CA . GLU A 1 150 ? 65.795 42.332 5.914 1.00 41.29 154 GLU A CA 1
ATOM 829 C C . GLU A 1 150 ? 66.545 43.531 6.479 1.00 36.66 154 GLU A C 1
ATOM 830 O O . GLU A 1 150 ? 67.241 43.404 7.492 1.00 39.20 154 GLU A O 1
ATOM 836 N N . SER A 1 151 ? 66.424 44.695 5.839 1.00 35.80 155 SER A N 1
ATOM 837 C CA . SER A 1 151 ? 67.113 45.884 6.332 1.00 40.59 155 SER A CA 1
ATOM 838 C C . SER A 1 151 ? 66.558 46.325 7.682 1.00 34.91 155 SER A C 1
ATOM 839 O O . SER A 1 151 ? 67.310 46.793 8.545 1.00 28.18 155 SER A O 1
ATOM 842 N N . LEU A 1 152 ? 65.245 46.189 7.883 1.00 38.68 156 LEU A N 1
ATOM 843 C CA . LEU A 1 152 ? 64.667 46.489 9.189 1.00 35.13 156 LEU A CA 1
ATOM 844 C C . LEU A 1 152 ? 65.081 45.445 10.219 1.00 31.72 156 LEU A C 1
ATOM 845 O O . LEU A 1 152 ? 65.382 45.782 11.370 1.00 31.93 156 LEU A O 1
ATOM 850 N N . TYR A 1 153 ? 65.094 44.170 9.826 1.00 34.58 157 TYR A N 1
ATOM 851 C CA . TYR A 1 153 ? 65.590 43.131 10.720 1.00 35.96 157 TYR A CA 1
ATOM 852 C C . TYR A 1 153 ? 67.010 43.441 11.177 1.00 26.76 157 TYR A C 1
ATOM 853 O O . TYR A 1 153 ? 67.333 43.306 12.363 1.00 27.80 157 TYR A O 1
ATOM 862 N N . ARG A 1 154 ? 67.871 43.865 10.248 1.00 27.69 158 ARG A N 1
ATOM 863 C CA . ARG A 1 154 ? 69.252 44.186 10.599 1.00 22.37 158 ARG A CA 1
ATOM 864 C C . ARG A 1 154 ? 69.312 45.355 11.573 1.00 30.27 158 ARG A C 1
ATOM 865 O O . ARG A 1 154 ? 70.107 45.343 12.520 1.00 25.42 158 ARG A O 1
ATOM 873 N N . ARG A 1 155 ? 68.484 46.380 11.351 1.00 21.34 159 ARG A N 1
ATOM 874 C CA A ARG A 1 155 ? 68.393 47.488 12.299 0.47 31.35 159 ARG A CA 1
ATOM 875 C CA B ARG A 1 155 ? 68.389 47.488 12.297 0.53 31.38 159 ARG A CA 1
ATOM 876 C C . ARG A 1 155 ? 68.147 46.970 13.709 1.00 24.62 159 ARG A C 1
ATOM 877 O O . ARG A 1 155 ? 68.815 47.382 14.662 1.00 24.11 159 ARG A O 1
ATOM 892 N N . PHE A 1 156 ? 67.187 46.054 13.857 1.00 25.01 160 PHE A N 1
ATOM 893 C CA . PHE A 1 156 ? 66.870 45.515 15.175 1.00 27.71 160 PHE A CA 1
ATOM 894 C C . PHE A 1 156 ? 68.020 44.681 15.730 1.00 32.21 160 PHE A C 1
ATOM 895 O O . PHE A 1 156 ? 68.329 44.761 16.925 1.00 26.44 160 PHE A O 1
ATOM 903 N N . VAL A 1 157 ? 68.657 43.866 14.888 1.00 28.88 161 VAL A N 1
ATOM 904 C CA . VAL A 1 157 ? 69.808 43.086 15.340 1.00 28.22 161 VAL A CA 1
ATOM 905 C C . VAL A 1 157 ? 70.898 44.012 15.863 1.00 21.97 161 VAL A C 1
ATOM 906 O O . VAL A 1 157 ? 71.454 43.796 16.946 1.00 28.67 161 VAL A O 1
ATOM 910 N N . GLU A 1 158 ? 71.228 45.051 15.091 1.00 24.66 162 GLU A N 1
ATOM 911 C CA . GLU A 1 158 ? 72.243 46.009 15.520 1.00 27.85 162 GLU A CA 1
ATOM 912 C C . GLU A 1 158 ? 71.883 46.623 16.865 1.00 25.86 162 GLU A C 1
ATOM 913 O O . GLU A 1 158 ? 72.735 46.753 17.751 1.00 26.59 162 GLU A O 1
ATOM 919 N N . TYR A 1 159 ? 70.620 47.017 17.022 1.00 29.45 163 TYR A N 1
ATOM 920 C CA . TYR A 1 159 ? 70.147 47.619 18.264 1.00 21.76 163 TYR A CA 1
ATOM 921 C C . TYR A 1 159 ? 70.428 46.710 19.457 1.00 17.85 163 TYR A C 1
ATOM 922 O O . TYR A 1 159 ? 71.099 47.107 20.415 1.00 25.93 163 TYR A O 1
ATOM 931 N N . ARG A 1 160 ? 69.949 45.468 19.400 1.00 27.94 164 ARG A N 1
ATOM 932 C CA . ARG A 1 160 ? 70.090 44.580 20.548 1.00 24.04 164 ARG A CA 1
ATOM 933 C C . ARG A 1 160 ? 71.528 44.108 20.733 1.00 20.91 164 ARG A C 1
ATOM 934 O O . ARG A 1 160 ? 71.969 43.914 21.872 1.00 29.07 164 ARG A O 1
ATOM 942 N N . GLU A 1 161 ? 72.277 43.923 19.644 1.00 25.20 165 GLU A N 1
ATOM 943 C CA . GLU A 1 161 ? 73.688 43.577 19.787 1.00 27.25 165 GLU A CA 1
ATOM 944 C C . GLU A 1 161 ? 74.469 44.703 20.450 1.00 29.85 165 GLU A C 1
ATOM 945 O O . GLU A 1 161 ? 75.424 44.443 21.191 1.00 25.30 165 GLU A O 1
ATOM 951 N N . SER A 1 162 ? 74.083 45.957 20.200 1.00 26.19 166 SER A N 1
ATOM 952 C CA . SER A 1 162 ? 74.715 47.080 20.880 1.00 25.28 166 SER A CA 1
ATOM 953 C C . SER A 1 162 ? 74.345 47.139 22.356 1.00 31.88 166 SER A C 1
ATOM 954 O O . SER A 1 162 ? 75.004 47.857 23.114 1.00 26.36 166 SER A O 1
ATOM 957 N N . LEU A 1 163 ? 73.307 46.414 22.776 1.00 25.70 167 LEU A N 1
ATOM 958 C CA . LEU A 1 163 ? 72.991 46.264 24.190 1.00 29.18 167 LEU A CA 1
ATOM 959 C C . LEU A 1 163 ? 73.746 45.114 24.841 1.00 30.69 167 LEU A C 1
ATOM 960 O O . LEU A 1 163 ? 73.722 44.996 26.071 1.00 30.06 167 LEU A O 1
ATOM 965 N N . GLY A 1 164 ? 74.415 44.277 24.053 1.00 28.21 168 GLY A N 1
ATOM 966 C CA . GLY A 1 164 ? 75.188 43.175 24.577 1.00 21.84 168 GLY A CA 1
ATOM 967 C C . GLY A 1 164 ? 74.534 41.815 24.480 1.00 22.74 168 GLY A C 1
ATOM 968 O O . GLY A 1 164 ? 75.063 40.858 25.058 1.00 27.88 168 GLY A O 1
ATOM 969 N N . PHE A 1 165 ? 73.416 41.690 23.769 1.00 25.40 169 PHE A N 1
ATOM 970 C CA . PHE A 1 165 ? 72.752 40.401 23.641 1.00 39.37 169 PHE A CA 1
ATOM 971 C C . PHE A 1 165 ? 73.310 39.643 22.446 1.00 28.13 169 PHE A C 1
ATOM 972 O O . PHE A 1 165 ? 73.809 40.234 21.486 1.00 33.35 169 PHE A O 1
ATOM 980 N N . GLU A 1 166 ? 73.208 38.320 22.514 1.00 25.40 170 GLU A N 1
ATOM 981 C CA . GLU A 1 166 ? 73.308 37.463 21.342 1.00 30.33 170 GLU A CA 1
ATOM 982 C C . GLU A 1 166 ? 71.887 37.174 20.878 1.00 30.93 170 GLU A C 1
ATOM 983 O O . GLU A 1 166 ? 71.093 36.601 21.632 1.00 27.81 170 GLU A O 1
ATOM 989 N N . VAL A 1 167 ? 71.560 37.586 19.658 1.00 24.67 171 VAL A N 1
ATOM 990 C CA . VAL A 1 167 ? 70.217 37.434 19.109 1.00 26.72 171 VAL A CA 1
ATOM 991 C C . VAL A 1 167 ? 70.280 36.419 17.977 1.00 34.61 171 VAL A C 1
ATOM 992 O O . VAL A 1 167 ? 70.999 36.623 16.991 1.00 36.98 171 VAL A O 1
ATOM 996 N N . LEU A 1 168 ? 69.515 35.309 18.122 1.00 29.96 172 LEU A N 1
ATOM 997 C CA . LEU A 1 168 ? 69.427 34.312 17.063 1.00 28.82 172 LEU A CA 1
ATOM 998 C C . LEU A 1 168 ? 68.226 34.605 16.167 1.00 30.00 172 LEU A C 1
ATOM 999 O O . LEU A 1 168 ? 67.143 34.914 16.671 1.00 30.95 172 LEU A O 1
ATOM 1004 N N . PRO A 1 169 ? 68.367 34.520 14.841 1.00 30.73 173 PRO A N 1
ATOM 1005 C CA . PRO A 1 169 ? 67.181 34.592 13.976 1.00 36.80 173 PRO A CA 1
ATOM 1006 C C . PRO A 1 169 ? 66.311 33.357 14.150 1.00 31.91 173 PRO A C 1
ATOM 1007 O O . PRO A 1 169 ? 66.809 32.230 14.164 1.00 36.81 173 PRO A O 1
ATOM 1011 N N . LEU A 1 170 ? 65.001 33.575 14.286 1.00 30.32 174 LEU A N 1
ATOM 1012 C CA . LEU A 1 170 ? 64.070 32.456 14.367 1.00 46.20 174 LEU A CA 1
ATOM 1013 C C . LEU A 1 170 ? 64.065 31.640 13.082 1.00 49.16 174 LEU A C 1
ATOM 1014 O O . LEU A 1 170 ? 63.712 30.456 13.111 1.00 46.23 174 LEU A O 1
ATOM 1019 N N . THR A 1 171 ? 64.462 32.244 11.962 1.00 44.46 175 THR A N 1
ATOM 1020 C CA . THR A 1 171 ? 64.495 31.560 10.678 1.00 45.06 175 THR A CA 1
ATOM 1021 C C . THR A 1 171 ? 65.668 32.085 9.862 1.00 38.77 175 THR A C 1
ATOM 1022 O O . THR A 1 171 ? 65.979 33.278 9.908 1.00 39.41 175 THR A O 1
ATOM 1026 N N . GLY A 1 172 ? 66.316 31.190 9.116 1.00 39.85 176 GLY A N 1
ATOM 1027 C CA . GLY A 1 172 ? 67.351 31.580 8.182 1.00 38.75 176 GLY A CA 1
ATOM 1028 C C . GLY A 1 172 ? 68.760 31.603 8.734 1.00 52.07 176 GLY A C 1
ATOM 1029 O O . GLY A 1 172 ? 69.683 31.999 8.010 1.00 53.43 176 GLY A O 1
ATOM 1030 N N . GLY A 1 173 ? 68.962 31.194 9.985 1.00 51.30 177 GLY A N 1
ATOM 1031 C CA . GLY A 1 173 ? 70.283 31.178 10.569 1.00 36.93 177 GLY A CA 1
ATOM 1032 C C . GLY A 1 173 ? 71.064 29.933 10.190 1.00 48.46 177 GLY A C 1
ATOM 1033 O O . GLY A 1 173 ? 70.591 29.047 9.478 1.00 44.21 177 GLY A O 1
ATOM 1034 N N . GLU A 1 174 ? 72.302 29.872 10.689 1.00 55.10 178 GLU A N 1
ATOM 1035 C CA . GLU A 1 174 ? 73.170 28.736 10.391 1.00 52.89 178 GLU A CA 1
ATOM 1036 C C . GLU A 1 174 ? 72.601 27.445 10.968 1.00 61.26 178 GLU A C 1
ATOM 1037 O O . GLU A 1 174 ? 72.540 26.417 10.283 1.00 63.87 178 GLU A O 1
ATOM 1039 N N . ARG A 1 175 ? 72.182 27.478 12.227 1.00 46.64 179 ARG A N 1
ATOM 1040 C CA . ARG A 1 175 ? 71.684 26.305 12.924 1.00 53.03 179 ARG A CA 1
ATOM 1041 C C . ARG A 1 175 ? 70.279 26.560 13.453 1.00 41.17 179 ARG A C 1
ATOM 1042 O O . ARG A 1 175 ? 69.836 27.713 13.533 1.00 40.33 179 ARG A O 1
ATOM 1050 N N . PRO A 1 176 ? 69.547 25.511 13.816 1.00 41.45 180 PRO A N 1
ATOM 1051 C CA . PRO A 1 176 ? 68.234 25.710 14.434 1.00 37.79 180 PRO A CA 1
ATOM 1052 C C . PRO A 1 176 ? 68.378 26.451 15.750 1.00 37.73 180 PRO A C 1
ATOM 1053 O O . PRO A 1 176 ? 69.179 26.043 16.605 1.00 30.91 180 PRO A O 1
ATOM 1057 N N . PRO A 1 177 ? 67.635 27.543 15.958 1.00 33.38 181 PRO A N 1
ATOM 1058 C CA . PRO A 1 177 ? 67.824 28.317 17.200 1.00 37.71 181 PRO A CA 1
ATOM 1059 C C . PRO A 1 177 ? 67.713 27.476 18.460 1.00 31.14 181 PRO A C 1
ATOM 1060 O O . PRO A 1 177 ? 68.502 27.652 19.397 1.00 33.23 181 PRO A O 1
ATOM 1064 N N A PHE A 1 178 ? 66.712 26.586 18.496 0.62 26.85 182 PHE A N 1
ATOM 1065 N N B PHE A 1 178 ? 66.780 26.539 18.516 0.38 26.92 182 PHE A N 1
ATOM 1066 C CA A PHE A 1 178 ? 66.489 25.693 19.630 0.62 27.91 182 PHE A CA 1
ATOM 1067 C CA B PHE A 1 178 ? 66.570 25.815 19.764 0.38 28.37 182 PHE A CA 1
ATOM 1068 C C A PHE A 1 178 ? 67.770 24.982 20.033 0.62 24.56 182 PHE A C 1
ATOM 1069 C C B PHE A 1 178 ? 67.534 24.643 19.947 0.38 24.68 182 PHE A C 1
ATOM 1070 O O A PHE A 1 178 ? 68.094 24.883 21.222 0.62 17.27 182 PHE A O 1
ATOM 1071 O O B PHE A 1 178 ? 67.401 23.898 20.925 0.38 24.43 182 PHE A O 1
ATOM 1086 N N . GLU A 1 179 ? 68.510 24.473 19.050 1.00 28.28 183 GLU A N 1
ATOM 1087 C CA . GLU A 1 179 ? 69.686 23.664 19.348 1.00 32.58 183 GLU A CA 1
ATOM 1088 C C . GLU A 1 179 ? 70.786 24.509 19.977 1.00 28.94 183 GLU A C 1
ATOM 1089 O O . GLU A 1 179 ? 71.482 24.046 20.888 1.00 27.15 183 GLU A O 1
ATOM 1095 N N . VAL A 1 180 ? 70.955 25.747 19.506 1.00 20.95 184 VAL A N 1
ATOM 1096 C CA . VAL A 1 180 ? 71.903 26.660 20.138 1.00 27.55 184 VAL A CA 1
ATOM 1097 C C . VAL A 1 180 ? 71.451 26.985 21.554 1.00 23.46 184 VAL A C 1
ATOM 1098 O O . VAL A 1 180 ? 72.244 26.941 22.503 1.00 22.32 184 VAL A O 1
ATOM 1102 N N . LEU A 1 181 ? 70.171 27.325 21.717 1.00 19.42 185 LEU A N 1
ATOM 1103 C CA . LEU A 1 181 ? 69.647 27.643 23.041 1.00 29.17 185 LEU A CA 1
ATOM 1104 C C . LEU A 1 181 ? 69.891 26.496 24.011 1.00 23.02 185 LEU A C 1
ATOM 1105 O O . LEU A 1 181 ? 70.382 26.704 25.126 1.00 19.58 185 LEU A O 1
ATOM 1110 N N . ALA A 1 182 ? 69.565 25.270 23.597 1.00 21.70 186 ALA A N 1
ATOM 1111 C CA . ALA A 1 182 ? 69.785 24.116 24.463 1.00 22.08 186 ALA A CA 1
ATOM 1112 C C . ALA A 1 182 ? 71.252 23.992 24.855 1.00 18.89 186 ALA A C 1
ATOM 1113 O O . ALA A 1 182 ? 71.569 23.640 25.996 1.00 23.24 186 ALA A O 1
ATOM 1115 N N . GLU A 1 183 ? 72.163 24.276 23.923 1.00 22.27 187 GLU A N 1
ATOM 1116 C CA . GLU A 1 183 ? 73.584 24.230 24.251 1.00 27.76 187 GLU A CA 1
ATOM 1117 C C . GLU A 1 183 ? 73.954 25.320 25.249 1.00 28.37 187 GLU A C 1
ATOM 1118 O O . GLU A 1 183 ? 74.800 25.106 26.125 1.00 27.16 187 GLU A O 1
ATOM 1124 N N . ARG A 1 184 ? 73.334 26.496 25.135 1.00 19.28 188 ARG A N 1
ATOM 1125 C CA . ARG A 1 184 ? 73.553 27.543 26.129 1.00 15.87 188 ARG A CA 1
ATOM 1126 C C . ARG A 1 184 ? 73.086 27.093 27.508 1.00 21.83 188 ARG A C 1
ATOM 1127 O O . ARG A 1 184 ? 73.791 27.285 28.505 1.00 19.32 188 ARG A O 1
ATOM 1135 N N A LEU A 1 185 ? 71.887 26.508 27.592 0.23 18.92 189 LEU A N 1
ATOM 1136 N N B LEU A 1 185 ? 71.903 26.478 27.579 0.77 18.64 189 LEU A N 1
ATOM 1137 C CA A LEU A 1 185 ? 71.387 26.037 28.881 0.23 22.04 189 LEU A CA 1
ATOM 1138 C CA B LEU A 1 185 ? 71.367 26.031 28.861 0.77 22.10 189 LEU A CA 1
ATOM 1139 C C A LEU A 1 185 ? 72.318 24.990 29.475 0.23 22.15 189 LEU A C 1
ATOM 1140 C C B LEU A 1 185 ? 72.238 24.946 29.481 0.77 22.15 189 LEU A C 1
ATOM 1141 O O A LEU A 1 185 ? 72.663 25.049 30.661 0.23 22.56 189 LEU A O 1
ATOM 1142 O O B LEU A 1 185 ? 72.458 24.936 30.699 0.77 22.64 189 LEU A O 1
ATOM 1151 N N . THR A 1 186 ? 72.738 24.020 28.662 1.00 21.19 190 THR A N 1
ATOM 1152 C CA . THR A 1 186 ? 73.585 22.947 29.165 1.00 21.33 190 THR A CA 1
ATOM 1153 C C . THR A 1 186 ? 74.963 23.447 29.568 1.00 24.56 190 THR A C 1
ATOM 1154 O O . THR A 1 186 ? 75.680 22.731 30.272 1.00 27.39 190 THR A O 1
ATOM 1158 N N . ASP A 1 187 ? 75.340 24.651 29.147 1.00 29.17 191 ASP A N 1
ATOM 1159 C CA . ASP A 1 187 ? 76.548 25.306 29.622 1.00 26.17 191 ASP A CA 1
ATOM 1160 C C . ASP A 1 187 ? 76.282 26.183 30.845 1.00 22.67 191 ASP A C 1
ATOM 1161 O O . ASP A 1 187 ? 77.127 27.012 31.199 1.00 22.81 191 ASP A O 1
ATOM 1166 N N . ASN A 1 188 ? 75.125 26.017 31.491 1.00 19.04 192 ASN A N 1
ATOM 1167 C CA . ASN A 1 188 ? 74.762 26.776 32.687 1.00 19.88 192 ASN A CA 1
ATOM 1168 C C . ASN A 1 188 ? 74.672 28.270 32.390 1.00 19.53 192 ASN A C 1
ATOM 1169 O O . ASN A 1 188 ? 75.187 29.107 33.133 1.00 21.95 192 ASN A O 1
ATOM 1174 N N . ARG A 1 189 ? 73.987 28.604 31.305 1.00 20.76 193 ARG A N 1
ATOM 1175 C CA . ARG A 1 189 ? 73.808 29.999 30.952 1.00 20.94 193 ARG A CA 1
ATOM 1176 C C . ARG A 1 189 ? 72.329 30.349 30.906 1.00 28.37 193 ARG A C 1
ATOM 1177 O O . ARG A 1 189 ? 71.488 29.472 30.683 1.00 23.06 193 ARG A O 1
ATOM 1185 N N . PRO A 1 190 ? 71.979 31.612 31.130 1.00 25.30 194 PRO A N 1
ATOM 1186 C CA . PRO A 1 190 ? 70.589 32.032 30.947 1.00 19.79 194 PRO A CA 1
ATOM 1187 C C . PRO A 1 190 ? 70.287 32.350 29.493 1.00 14.25 194 PRO A C 1
ATOM 1188 O O . PRO A 1 190 ? 71.142 32.831 28.746 1.00 20.11 194 PRO A O 1
ATOM 1192 N N . ILE A 1 191 ? 69.053 32.057 29.096 1.00 18.42 195 ILE A N 1
ATOM 1193 C CA . ILE A 1 191 ? 68.501 32.536 27.837 1.00 11.72 195 ILE A CA 1
ATOM 1194 C C . ILE A 1 191 ? 67.205 33.261 28.153 1.00 22.21 195 ILE A C 1
ATOM 1195 O O . ILE A 1 191 ? 66.532 32.957 29.143 1.00 16.70 195 ILE A O 1
ATOM 1200 N N . CYS A 1 192 ? 66.856 34.221 27.303 1.00 19.67 196 CYS A N 1
ATOM 1201 C CA . CYS A 1 192 ? 65.634 34.995 27.454 1.00 19.89 196 CYS A CA 1
ATOM 1202 C C . CYS A 1 192 ? 64.784 34.828 26.205 1.00 22.71 196 CYS A C 1
ATOM 1203 O O . CYS A 1 192 ? 65.292 34.929 25.084 1.00 29.20 196 CYS A O 1
ATOM 1206 N N . LEU A 1 193 ? 63.495 34.566 26.406 1.00 19.01 197 LEU A N 1
ATOM 1207 C CA . LEU A 1 193 ? 62.553 34.353 25.318 1.00 17.95 197 LEU A CA 1
ATOM 1208 C C . LEU A 1 193 ? 61.303 35.179 25.569 1.00 24.48 197 LEU A C 1
ATOM 1209 O O . LEU A 1 193 ? 60.724 35.112 26.658 1.00 17.54 197 LEU A O 1
ATOM 1214 N N . MET A 1 194 ? 60.897 35.959 24.570 1.00 23.23 198 MET A N 1
ATOM 1215 C CA . MET A 1 194 ? 59.560 36.538 24.567 1.00 23.10 198 MET A CA 1
ATOM 1216 C C . MET A 1 194 ? 58.567 35.413 24.297 1.00 22.27 198 MET A C 1
ATOM 1217 O O . MET A 1 194 ? 58.633 34.764 23.247 1.00 23.88 198 MET A O 1
ATOM 1222 N N . ALA A 1 195 ? 57.653 35.170 25.243 1.00 23.44 199 ALA A N 1
ATOM 1223 C CA . ALA A 1 195 ? 57.045 33.851 25.370 1.00 21.90 199 ALA A CA 1
ATOM 1224 C C . ALA A 1 195 ? 55.521 33.833 25.473 1.00 23.52 199 ALA A C 1
ATOM 1225 O O . ALA A 1 195 ? 54.964 32.788 25.832 1.00 22.95 199 ALA A O 1
ATOM 1227 N N . GLU A 1 196 ? 54.820 34.929 25.174 1.00 19.88 200 GLU A N 1
ATOM 1228 C CA . GLU A 1 196 ? 53.362 34.917 25.252 1.00 15.07 200 GLU A CA 1
ATOM 1229 C C . GLU A 1 196 ? 52.686 34.975 23.891 1.00 20.79 200 GLU A C 1
ATOM 1230 O O . GLU A 1 196 ? 51.453 35.045 23.835 1.00 24.27 200 GLU A O 1
ATOM 1236 N N . ARG A 1 197 ? 53.439 34.924 22.794 1.00 19.84 201 ARG A N 1
ATOM 1237 C CA . ARG A 1 197 ? 52.834 35.047 21.473 1.00 29.97 201 ARG A CA 1
ATOM 1238 C C . ARG A 1 197 ? 53.543 34.150 20.469 1.00 28.12 201 ARG A C 1
ATOM 1239 O O . ARG A 1 197 ? 54.756 34.261 20.273 1.00 33.17 201 ARG A O 1
ATOM 1247 N N . ASP A 1 198 ? 52.771 33.272 19.831 1.00 30.87 202 ASP A N 1
ATOM 1248 C CA . ASP A 1 198 ? 53.241 32.431 18.737 1.00 36.68 202 ASP A CA 1
ATOM 1249 C C . ASP A 1 198 ? 52.033 31.839 18.024 1.00 48.70 202 ASP A C 1
ATOM 1250 O O . ASP A 1 198 ? 51.606 30.720 18.328 1.00 45.08 202 ASP A O 1
ATOM 1255 N N . LEU A 1 199 ? 51.475 32.585 17.076 1.00 46.33 203 LEU A N 1
ATOM 1256 C CA . LEU A 1 199 ? 50.197 32.225 16.463 1.00 52.77 203 LEU A CA 1
ATOM 1257 C C . LEU A 1 199 ? 50.416 31.445 15.165 1.00 43.40 203 LEU A C 1
ATOM 1258 O O . LEU A 1 199 ? 49.957 31.816 14.085 1.00 45.29 203 LEU A O 1
ATOM 1263 N N . THR A 1 200 ? 51.136 30.334 15.297 1.00 46.96 204 THR A N 1
ATOM 1264 C CA . THR A 1 200 ? 51.343 29.389 14.210 1.00 62.78 204 THR A CA 1
ATOM 1265 C C . THR A 1 200 ? 50.796 28.026 14.616 1.00 68.39 204 THR A C 1
ATOM 1266 O O . THR A 1 200 ? 50.377 27.809 15.757 1.00 40.28 204 THR A O 1
ATOM 1270 N N . ARG A 1 201 ? 50.818 27.094 13.660 1.00 43.09 205 ARG A N 1
ATOM 1271 C CA . ARG A 1 201 ? 50.250 25.770 13.894 1.00 49.16 205 ARG A CA 1
ATOM 1272 C C . ARG A 1 201 ? 50.913 25.066 15.072 1.00 51.15 205 ARG A C 1
ATOM 1273 O O . ARG A 1 201 ? 50.251 24.305 15.789 1.00 46.70 205 ARG A O 1
ATOM 1275 N N . SER A 1 202 ? 52.207 25.296 15.288 1.00 43.22 206 SER A N 1
ATOM 1276 C CA . SER A 1 202 ? 52.943 24.588 16.327 1.00 49.28 206 SER A CA 1
ATOM 1277 C C . SER A 1 202 ? 52.859 25.260 17.693 1.00 45.39 206 SER A C 1
ATOM 1278 O O . SER A 1 202 ? 53.319 24.676 18.680 1.00 40.29 206 SER A O 1
ATOM 1281 N N . GLY A 1 203 ? 52.288 26.460 17.779 1.00 51.28 207 GLY A N 1
ATOM 1282 C CA . GLY A 1 203 ? 52.102 27.086 19.074 1.00 42.63 207 GLY A CA 1
ATOM 1283 C C . GLY A 1 203 ? 51.134 26.303 19.940 1.00 38.26 207 GLY A C 1
ATOM 1284 O O . GLY A 1 203 ? 50.235 25.619 19.448 1.00 31.44 207 GLY A O 1
ATOM 1285 N N . VAL A 1 204 ? 51.322 26.410 21.249 1.00 27.45 208 VAL A N 1
ATOM 1286 C CA . VAL A 1 204 ? 50.508 25.681 22.215 1.00 31.06 208 VAL A CA 1
ATOM 1287 C C . VAL A 1 204 ? 49.252 26.484 22.510 1.00 31.47 208 VAL A C 1
ATOM 1288 O O . VAL A 1 204 ? 49.333 27.668 22.854 1.00 27.45 208 VAL A O 1
ATOM 1292 N N A GLN A 1 205 ? 48.086 25.858 22.376 0.56 29.18 209 GLN A N 1
ATOM 1293 N N B GLN A 1 205 ? 48.099 25.826 22.408 0.44 29.17 209 GLN A N 1
ATOM 1294 C CA A GLN A 1 205 ? 46.860 26.552 22.737 0.56 30.13 209 GLN A CA 1
ATOM 1295 C CA B GLN A 1 205 ? 46.825 26.432 22.771 0.44 30.13 209 GLN A CA 1
ATOM 1296 C C A GLN A 1 205 ? 46.701 26.551 24.249 0.56 27.85 209 GLN A C 1
ATOM 1297 C C B GLN A 1 205 ? 46.718 26.531 24.288 0.44 27.88 209 GLN A C 1
ATOM 1298 O O A GLN A 1 205 ? 46.778 25.501 24.895 0.56 27.85 209 GLN A O 1
ATOM 1299 O O B GLN A 1 205 ? 46.852 25.521 24.987 0.44 27.88 209 GLN A O 1
ATOM 1310 N N . VAL A 1 206 ? 46.477 27.739 24.805 1.00 21.21 210 VAL A N 1
ATOM 1311 C CA . VAL A 1 206 ? 46.298 27.936 26.236 1.00 22.50 210 VAL A CA 1
ATOM 1312 C C . VAL A 1 206 ? 45.142 28.898 26.459 1.00 21.87 210 VAL A C 1
ATOM 1313 O O . VAL A 1 206 ? 44.803 29.712 25.598 1.00 25.21 210 VAL A O 1
ATOM 1317 N N . ASP A 1 207 ? 44.532 28.789 27.635 1.00 27.01 211 ASP A N 1
ATOM 1318 C CA . ASP A 1 207 ? 43.584 29.796 28.082 1.00 24.65 211 ASP A CA 1
ATOM 1319 C C . ASP A 1 207 ? 44.343 30.986 28.652 1.00 30.39 211 ASP A C 1
ATOM 1320 O O . ASP A 1 207 ? 45.298 30.827 29.418 1.00 23.19 211 ASP A O 1
ATOM 1325 N N . PHE A 1 208 ? 43.914 32.184 28.266 1.00 21.09 212 PHE A N 1
ATOM 1326 C CA . PHE A 1 208 ? 44.624 33.410 28.619 1.00 17.92 212 PHE A CA 1
ATOM 1327 C C . PHE A 1 208 ? 43.569 34.487 28.821 1.00 25.62 212 PHE A C 1
ATOM 1328 O O . PHE A 1 208 ? 42.935 34.924 27.856 1.00 18.63 212 PHE A O 1
ATOM 1336 N N . PHE A 1 209 ? 43.364 34.894 30.072 1.00 23.74 213 PHE A N 1
ATOM 1337 C CA . PHE A 1 209 ? 42.260 35.783 30.426 1.00 24.55 213 PHE A CA 1
ATOM 1338 C C . PHE A 1 209 ? 40.932 35.217 29.928 1.00 20.54 213 PHE A C 1
ATOM 1339 O O . PHE A 1 209 ? 40.073 35.940 29.418 1.00 23.97 213 PHE A O 1
ATOM 1347 N N . GLY A 1 210 ? 40.771 33.903 30.075 1.00 21.91 214 GLY A N 1
ATOM 1348 C CA . GLY A 1 210 ? 39.510 33.244 29.803 1.00 24.22 214 GLY A CA 1
ATOM 1349 C C . GLY A 1 210 ? 39.223 32.938 28.350 1.00 31.97 214 GLY A C 1
ATOM 1350 O O . GLY A 1 210 ? 38.111 32.495 28.042 1.00 25.66 214 GLY A O 1
ATOM 1351 N N . GLU A 1 211 ? 40.178 33.148 27.445 1.00 24.93 215 GLU A N 1
ATOM 1352 C CA . GLU A 1 211 ? 39.950 32.899 26.028 1.00 25.85 215 GLU A CA 1
ATOM 1353 C C . GLU A 1 211 ? 41.199 32.295 25.400 1.00 21.27 215 GLU A C 1
ATOM 1354 O O . GLU A 1 211 ? 42.315 32.452 25.901 1.00 26.80 215 GLU A O 1
ATOM 1360 N N . ALA A 1 212 ? 40.991 31.611 24.276 1.00 23.69 216 ALA A N 1
ATOM 1361 C CA . ALA A 1 212 ? 42.030 30.793 23.665 1.00 24.07 216 ALA A CA 1
ATOM 1362 C C . ALA A 1 212 ? 43.042 31.646 22.911 1.00 21.77 216 ALA A C 1
ATOM 1363 O O . ALA A 1 212 ? 42.673 32.487 22.086 1.00 23.70 216 ALA A O 1
ATOM 1365 N N . THR A 1 213 ? 44.322 31.417 23.195 1.00 22.70 217 THR A N 1
ATOM 1366 C CA . THR A 1 213 ? 45.420 32.003 22.437 1.00 16.94 217 THR A CA 1
ATOM 1367 C C . THR A 1 213 ? 46.447 30.908 22.189 1.00 21.30 217 THR A C 1
ATOM 1368 O O . THR A 1 213 ? 46.269 29.761 22.610 1.00 26.30 217 THR A O 1
ATOM 1372 N N . ARG A 1 214 ? 47.534 31.258 21.505 1.00 20.85 218 ARG A N 1
ATOM 1373 C CA . ARG A 1 214 ? 48.639 30.330 21.304 1.00 26.43 218 ARG A CA 1
ATOM 1374 C C . ARG A 1 214 ? 49.941 30.972 21.756 1.00 24.38 218 ARG A C 1
ATOM 1375 O O . ARG A 1 214 ? 50.222 32.125 21.417 1.00 23.08 218 ARG A O 1
ATOM 1383 N N . MET A 1 215 ? 50.726 30.221 22.525 1.00 23.36 219 MET A N 1
ATOM 1384 C CA . MET A 1 215 ? 52.024 30.661 23.003 1.00 24.03 219 MET A CA 1
ATOM 1385 C C . MET A 1 215 ? 53.098 29.669 22.573 1.00 23.59 219 MET A C 1
ATOM 1386 O O . MET A 1 215 ? 52.812 28.480 22.397 1.00 24.42 219 MET A O 1
ATOM 1391 N N . PRO A 1 216 ? 54.338 30.122 22.388 1.00 26.52 220 PRO A N 1
ATOM 1392 C CA . PRO A 1 216 ? 55.379 29.218 21.889 1.00 22.86 220 PRO A CA 1
ATOM 1393 C C . PRO A 1 216 ? 55.698 28.112 22.881 1.00 31.02 220 PRO A C 1
ATOM 1394 O O . PRO A 1 216 ? 55.631 28.294 24.100 1.00 21.65 220 PRO A O 1
ATOM 1398 N N . ALA A 1 217 ? 56.051 26.948 22.334 1.00 28.69 221 ALA A N 1
ATOM 1399 C CA . ALA A 1 217 ? 56.383 25.781 23.141 1.00 25.14 221 ALA A CA 1
ATOM 1400 C C . ALA A 1 217 ? 57.835 25.769 23.599 1.00 26.91 221 ALA A C 1
ATOM 1401 O O . ALA A 1 217 ? 58.182 24.966 24.472 1.00 21.01 221 ALA A O 1
ATOM 1403 N N . GLY A 1 218 ? 58.678 26.639 23.046 1.00 25.51 222 GLY A N 1
ATOM 1404 C CA . GLY A 1 218 ? 60.101 26.612 23.292 1.00 22.46 222 GLY A CA 1
ATOM 1405 C C . GLY A 1 218 ? 60.493 26.601 24.758 1.00 27.97 222 GLY A C 1
ATOM 1406 O O . GLY A 1 218 ? 61.268 25.747 25.203 1.00 23.11 222 GLY A O 1
ATOM 1407 N N . PRO A 1 219 ? 59.987 27.565 25.536 1.00 21.47 223 PRO A N 1
ATOM 1408 C CA . PRO A 1 219 ? 60.372 27.624 26.957 1.00 24.36 223 PRO A CA 1
ATOM 1409 C C . PRO A 1 219 ? 60.160 26.313 27.696 1.00 20.99 223 PRO A C 1
ATOM 1410 O O . PRO A 1 219 ? 61.048 25.871 28.438 1.00 19.32 223 PRO A O 1
ATOM 1414 N N . ALA A 1 220 ? 59.002 25.676 27.513 1.00 18.17 224 ALA A N 1
ATOM 1415 C CA . ALA A 1 220 ? 58.745 24.395 28.165 1.00 20.12 224 ALA A CA 1
ATOM 1416 C C . ALA A 1 220 ? 59.621 23.297 27.575 1.00 16.87 224 ALA A C 1
ATOM 1417 O O . ALA A 1 220 ? 60.232 22.514 28.311 1.00 22.49 224 ALA A O 1
ATOM 1419 N N . LYS A 1 221 ? 59.694 23.223 26.244 1.00 21.02 225 LYS A N 1
ATOM 1420 C CA . LYS A 1 221 ? 60.541 22.224 25.597 1.00 28.73 225 LYS A CA 1
ATOM 1421 C C . LYS A 1 221 ? 61.970 22.295 26.120 1.00 24.40 225 LYS A C 1
ATOM 1422 O O . LYS A 1 221 ? 62.572 21.274 26.469 1.00 21.04 225 LYS A O 1
ATOM 1428 N N . LEU A 1 222 ? 62.533 23.503 26.169 1.00 22.20 226 LEU A N 1
ATOM 1429 C CA . LEU A 1 222 ? 63.921 23.661 26.591 1.00 19.24 226 LEU A CA 1
ATOM 1430 C C . LEU A 1 222 ? 64.116 23.241 28.043 1.00 20.98 226 LEU A C 1
ATOM 1431 O O . LEU A 1 222 ? 65.121 22.605 28.382 1.00 23.88 226 LEU A O 1
ATOM 1436 N N . ALA A 1 223 ? 63.174 23.596 28.918 1.00 17.67 227 ALA A N 1
ATOM 1437 C CA . ALA A 1 223 ? 63.299 23.235 30.326 1.00 17.44 227 ALA A CA 1
ATOM 1438 C C . ALA A 1 223 ? 63.215 21.725 30.515 1.00 21.77 227 ALA A C 1
ATOM 1439 O O . ALA A 1 223 ? 63.988 21.145 31.287 1.00 24.04 227 ALA A O 1
ATOM 1441 N N . ILE A 1 224 ? 62.282 21.075 29.819 1.00 21.46 228 ILE A N 1
ATOM 1442 C CA . ILE A 1 224 ? 62.166 19.620 29.893 1.00 19.53 228 ILE A CA 1
ATOM 1443 C C . ILE A 1 224 ? 63.443 18.962 29.389 1.00 21.07 228 ILE A C 1
ATOM 1444 O O . ILE A 1 224 ? 63.968 18.030 30.006 1.00 26.07 228 ILE A O 1
ATOM 1449 N N . GLU A 1 225 ? 63.961 19.438 28.255 1.00 21.79 229 GLU A N 1
ATOM 1450 C CA . GLU A 1 225 ? 65.089 18.763 27.620 1.00 22.30 229 GLU A CA 1
ATOM 1451 C C . GLU A 1 225 ? 66.382 18.955 28.406 1.00 24.93 229 GLU A C 1
ATOM 1452 O O . GLU A 1 225 ? 67.214 18.042 28.466 1.00 23.32 229 GLU A O 1
ATOM 1458 N N . THR A 1 226 ? 66.578 20.131 29.007 1.00 26.90 230 THR A N 1
ATOM 1459 C CA . THR A 1 226 ? 67.846 20.467 29.642 1.00 16.81 230 THR A CA 1
ATOM 1460 C C . THR A 1 226 ? 67.815 20.415 31.162 1.00 18.34 230 THR A C 1
ATOM 1461 O O . THR A 1 226 ? 68.883 20.362 31.780 1.00 17.29 230 THR A O 1
ATOM 1465 N N . GLY A 1 227 ? 66.636 20.425 31.781 1.00 21.80 231 GLY A N 1
ATOM 1466 C CA . GLY A 1 227 ? 66.544 20.590 33.214 1.00 19.19 231 GLY A CA 1
ATOM 1467 C C . GLY A 1 227 ? 66.710 22.016 33.686 1.00 22.53 231 GLY A C 1
ATOM 1468 O O . GLY A 1 227 ? 66.637 22.263 34.897 1.00 20.67 231 GLY A O 1
ATOM 1469 N N . ALA A 1 228 ? 66.939 22.960 32.777 1.00 20.11 232 ALA A N 1
ATOM 1470 C CA . ALA A 1 228 ? 67.067 24.356 33.165 1.00 20.04 232 ALA A CA 1
ATOM 1471 C C . ALA A 1 228 ? 65.807 24.835 33.875 1.00 16.58 232 ALA A C 1
ATOM 1472 O O . ALA A 1 228 ? 64.690 24.424 33.548 1.00 20.02 232 ALA A O 1
ATOM 1474 N N . ALA A 1 229 ? 65.995 25.698 34.867 1.00 18.91 233 ALA A N 1
ATOM 1475 C CA . ALA A 1 229 ? 64.863 26.306 35.550 1.00 17.54 233 ALA A CA 1
ATOM 1476 C C . ALA A 1 229 ? 64.102 27.218 34.594 1.00 19.35 233 ALA A C 1
ATOM 1477 O O . ALA A 1 229 ? 64.697 27.999 33.845 1.00 25.51 233 ALA A O 1
ATOM 1479 N N . LEU A 1 230 ? 62.778 27.109 34.619 1.00 17.98 234 LEU A N 1
ATOM 1480 C CA . LEU A 1 230 ? 61.905 27.905 33.759 1.00 23.48 234 LEU A CA 1
ATOM 1481 C C . LEU A 1 230 ? 61.276 28.998 34.615 1.00 23.04 234 LEU A C 1
ATOM 1482 O O . LEU A 1 230 ? 60.256 28.779 35.273 1.00 19.58 234 LEU A O 1
ATOM 1487 N N . PHE A 1 231 ? 61.894 30.178 34.603 1.00 18.36 235 PHE A N 1
ATOM 1488 C CA . PHE A 1 231 ? 61.429 31.296 35.411 1.00 19.06 235 PHE A CA 1
ATOM 1489 C C . PHE A 1 231 ? 60.528 32.192 34.582 1.00 15.12 235 PHE A C 1
ATOM 1490 O O . PHE A 1 231 ? 60.974 32.692 33.536 1.00 18.27 235 PHE A O 1
ATOM 1498 N N . PRO A 1 232 ? 59.289 32.448 34.993 1.00 14.88 236 PRO A N 1
ATOM 1499 C CA . PRO A 1 232 ? 58.566 33.584 34.422 1.00 15.68 236 PRO A CA 1
ATOM 1500 C C . PRO A 1 232 ? 59.230 34.878 34.860 1.00 20.03 236 PRO A C 1
ATOM 1501 O O . PRO A 1 232 ? 59.769 34.980 35.964 1.00 16.80 236 PRO A O 1
ATOM 1505 N N . VAL A 1 233 ? 59.206 35.867 33.972 1.00 18.44 237 VAL A N 1
ATOM 1506 C CA . VAL A 1 233 ? 59.746 37.186 34.264 1.00 16.28 237 VAL A CA 1
ATOM 1507 C C . VAL A 1 233 ? 58.707 38.217 33.860 1.00 17.46 237 VAL A C 1
ATOM 1508 O O . VAL A 1 233 ? 57.916 38.002 32.936 1.00 14.59 237 VAL A O 1
ATOM 1512 N N . HIS A 1 234 ? 58.699 39.338 34.572 1.00 11.88 238 HIS A N 1
ATOM 1513 C CA . HIS A 1 234 ? 57.855 40.460 34.207 1.00 18.76 238 HIS A CA 1
ATOM 1514 C C . HIS A 1 234 ? 58.663 41.744 34.273 1.00 16.68 238 HIS A C 1
ATOM 1515 O O . HIS A 1 234 ? 59.456 41.944 35.197 1.00 18.29 238 HIS A O 1
ATOM 1522 N N . CYS A 1 235 ? 58.463 42.599 33.277 1.00 16.51 239 CYS A N 1
ATOM 1523 C CA . CYS A 1 235 ? 58.984 43.955 33.280 1.00 16.56 239 CYS A CA 1
ATOM 1524 C C . CYS A 1 235 ? 57.813 44.917 33.181 1.00 21.80 239 CYS A C 1
ATOM 1525 O O . CYS A 1 235 ? 56.839 44.651 32.468 1.00 20.84 239 CYS A O 1
ATOM 1528 N N . TRP A 1 236 ? 57.903 46.025 33.906 1.00 16.51 240 TRP A N 1
ATOM 1529 C CA . TRP A 1 236 ? 56.869 47.044 33.868 1.00 17.13 240 TRP A CA 1
ATOM 1530 C C . TRP A 1 236 ? 57.540 48.388 34.093 1.00 23.11 240 TRP A C 1
ATOM 1531 O O . TRP A 1 236 ? 58.739 48.464 34.374 1.00 18.70 240 TRP A O 1
ATOM 1542 N N . PHE A 1 237 ? 56.761 49.453 33.948 1.00 19.05 241 PHE A N 1
ATOM 1543 C CA . PHE A 1 237 ? 57.270 50.800 34.156 1.00 26.77 241 PHE A CA 1
ATOM 1544 C C . PHE A 1 237 ? 56.965 51.234 35.581 1.00 19.73 241 PHE A C 1
ATOM 1545 O O . PHE A 1 237 ? 55.802 51.249 36.000 1.00 24.01 241 PHE A O 1
ATOM 1553 N N . GLU A 1 238 ? 58.011 51.580 36.318 1.00 26.24 242 GLU A N 1
ATOM 1554 C CA . GLU A 1 238 ? 57.922 51.928 37.729 1.00 22.68 242 GLU A CA 1
ATOM 1555 C C . GLU A 1 238 ? 58.265 53.412 37.837 1.00 24.71 242 GLU A C 1
ATOM 1556 O O . GLU A 1 238 ? 59.433 53.790 37.942 1.00 28.47 242 GLU A O 1
ATOM 1562 N N . GLY A 1 239 ? 57.237 54.253 37.796 1.00 23.35 243 GLY A N 1
ATOM 1563 C CA . GLY A 1 239 ? 57.476 55.686 37.753 1.00 25.53 243 GLY A CA 1
ATOM 1564 C C . GLY A 1 239 ? 58.309 56.025 36.535 1.00 28.20 243 GLY A C 1
ATOM 1565 O O . GLY A 1 239 ? 58.056 55.540 35.427 1.00 29.97 243 GLY A O 1
ATOM 1566 N N . ASP A 1 240 ? 59.324 56.862 36.734 1.00 21.65 244 ASP A N 1
ATOM 1567 C CA . ASP A 1 240 ? 60.269 57.178 35.670 1.00 15.93 244 ASP A CA 1
ATOM 1568 C C . ASP A 1 240 ? 61.327 56.098 35.487 1.00 24.75 244 ASP A C 1
ATOM 1569 O O . ASP A 1 240 ? 62.228 56.269 34.657 1.00 25.97 244 ASP A O 1
ATOM 1574 N N . GLY A 1 241 ? 61.240 54.998 36.238 1.00 29.38 245 GLY A N 1
ATOM 1575 C CA . GLY A 1 241 ? 62.178 53.915 36.147 1.00 21.86 245 GLY A CA 1
ATOM 1576 C C . GLY A 1 241 ? 61.560 52.656 35.576 1.00 19.78 245 GLY A C 1
ATOM 1577 O O . GLY A 1 241 ? 60.550 52.687 34.859 1.00 20.16 245 GLY A O 1
ATOM 1578 N N . TRP A 1 242 ? 62.171 51.524 35.911 1.00 20.22 246 TRP A N 1
ATOM 1579 C CA . TRP A 1 242 ? 61.800 50.233 35.351 1.00 20.33 246 TRP A CA 1
ATOM 1580 C C . TRP A 1 242 ? 61.682 49.208 36.469 1.00 25.66 246 TRP A C 1
ATOM 1581 O O . TRP A 1 242 ? 62.578 49.098 37.312 1.00 24.25 246 TRP A O 1
ATOM 1592 N N . GLY A 1 243 ? 60.577 48.473 36.477 1.00 17.25 247 GLY A N 1
ATOM 1593 C CA . GLY A 1 243 ? 60.334 47.427 37.458 1.00 23.31 247 GLY A CA 1
ATOM 1594 C C . GLY A 1 243 ? 60.514 46.063 36.816 1.00 16.68 247 GLY A C 1
ATOM 1595 O O . GLY A 1 243 ? 60.034 45.824 35.705 1.00 19.62 247 GLY A O 1
ATOM 1596 N N . MET A 1 244 ? 61.214 45.173 37.520 1.00 16.36 248 MET A N 1
ATOM 1597 C CA . MET A 1 244 ? 61.521 43.843 37.013 1.00 20.73 248 MET A CA 1
ATOM 1598 C C . MET A 1 244 ? 61.459 42.847 38.159 1.00 23.11 248 MET A C 1
ATOM 1599 O O . MET A 1 244 ? 61.800 43.172 39.299 1.00 21.06 248 MET A O 1
ATOM 1604 N N . ARG A 1 245 ? 61.031 41.625 37.846 1.00 22.11 249 ARG A N 1
ATOM 1605 C CA . ARG A 1 245 ? 60.919 40.588 38.858 1.00 19.37 249 ARG A CA 1
ATOM 1606 C C . ARG A 1 245 ? 61.085 39.220 38.218 1.00 22.27 249 ARG A C 1
ATOM 1607 O O . ARG A 1 245 ? 60.590 38.976 37.114 1.00 15.60 249 ARG A O 1
ATOM 1615 N N . VAL A 1 246 ? 61.781 38.336 38.927 1.00 21.85 250 VAL A N 1
ATOM 1616 C CA . VAL A 1 246 ? 61.867 36.923 38.578 1.00 23.34 250 VAL A CA 1
ATOM 1617 C C . VAL A 1 246 ? 60.940 36.159 39.507 1.00 19.11 250 VAL A C 1
ATOM 1618 O O . VAL A 1 246 ? 60.981 36.350 40.729 1.00 19.73 250 VAL A O 1
ATOM 1622 N N . TYR A 1 247 ? 60.108 35.295 38.936 1.00 21.02 251 TYR A N 1
ATOM 1623 C CA . TYR A 1 247 ? 59.124 34.547 39.703 1.00 18.92 251 TYR A CA 1
ATOM 1624 C C . TYR A 1 247 ? 59.588 33.114 39.919 1.00 16.99 251 TYR A C 1
ATOM 1625 O O . TYR A 1 247 ? 60.471 32.622 39.210 1.00 22.69 251 TYR A O 1
ATOM 1634 N N . PRO A 1 248 ? 59.018 32.415 40.904 1.00 19.96 252 PRO A N 1
ATOM 1635 C CA . PRO A 1 248 ? 59.427 31.027 41.160 1.00 21.00 252 PRO A CA 1
ATOM 1636 C C . PRO A 1 248 ? 59.351 30.175 39.900 1.00 17.31 252 PRO A C 1
ATOM 1637 O O . PRO A 1 248 ? 58.451 30.335 39.073 1.00 19.73 252 PRO A O 1
ATOM 1641 N N . GLU A 1 249 ? 60.309 29.263 39.753 1.00 20.41 253 GLU A N 1
ATOM 1642 C CA . GLU A 1 249 ? 60.363 28.448 38.548 1.00 24.03 253 GLU A CA 1
ATOM 1643 C C . GLU A 1 249 ? 59.122 27.571 38.447 1.00 20.89 253 GLU A C 1
ATOM 1644 O O . GLU A 1 249 ? 58.495 27.224 39.450 1.00 22.32 253 GLU A O 1
ATOM 1650 N N . LEU A 1 250 ? 58.763 27.223 37.215 1.00 21.97 254 LEU A N 1
ATOM 1651 C CA . LEU A 1 250 ? 57.571 26.427 36.978 1.00 22.11 254 LEU A CA 1
ATOM 1652 C C . LEU A 1 250 ? 57.857 24.946 37.185 1.00 23.08 254 LEU A C 1
ATOM 1653 O O . LEU A 1 250 ? 58.927 24.443 36.831 1.00 18.32 254 LEU A O 1
ATOM 1658 N N . ASP A 1 251 ? 56.886 24.255 37.771 1.00 22.22 255 ASP A N 1
ATOM 1659 C CA . ASP A 1 251 ? 56.976 22.815 37.957 1.00 24.85 255 ASP A CA 1
ATOM 1660 C C . ASP A 1 251 ? 56.958 22.114 36.604 1.00 20.68 255 ASP A C 1
ATOM 1661 O O . ASP A 1 251 ? 56.053 22.335 35.793 1.00 25.30 255 ASP A O 1
ATOM 1666 N N . THR A 1 252 ? 57.969 21.282 36.353 1.00 19.50 256 THR A N 1
ATOM 1667 C CA . THR A 1 252 ? 58.047 20.491 35.130 1.00 28.01 256 THR A CA 1
ATOM 1668 C C . THR A 1 252 ? 57.750 19.015 35.373 1.00 25.00 256 THR A C 1
ATOM 1669 O O . THR A 1 252 ? 57.965 18.196 34.473 1.00 26.28 256 THR A O 1
ATOM 1673 N N . SER A 1 253 ? 57.257 18.656 36.562 1.00 27.33 257 SER A N 1
ATOM 1674 C CA . SER A 1 253 ? 57.062 17.247 36.893 1.00 20.88 257 SER A CA 1
ATOM 1675 C C . SER A 1 253 ? 56.090 16.564 35.940 1.00 26.35 257 SER A C 1
ATOM 1676 O O . SER A 1 253 ? 56.170 15.346 35.746 1.00 23.68 257 SER A O 1
ATOM 1679 N N . SER A 1 254 ? 55.163 17.317 35.348 1.00 23.77 258 SER A N 1
ATOM 1680 C CA . SER A 1 254 ? 54.211 16.723 34.418 1.00 18.06 258 SER A CA 1
ATOM 1681 C C . SER A 1 254 ? 54.874 16.253 33.133 1.00 24.61 258 SER A C 1
ATOM 1682 O O . SER A 1 254 ? 54.320 15.389 32.445 1.00 22.72 258 SER A O 1
ATOM 1685 N N . GLY A 1 255 ? 56.042 16.797 32.794 1.00 23.65 259 GLY A N 1
ATOM 1686 C CA . GLY A 1 255 ? 56.644 16.508 31.508 1.00 27.06 259 GLY A CA 1
ATOM 1687 C C . GLY A 1 255 ? 55.765 16.856 30.329 1.00 31.58 259 GLY A C 1
ATOM 1688 O O . GLY A 1 255 ? 55.982 16.341 29.230 1.00 26.70 259 GLY A O 1
ATOM 1689 N N . ASP A 1 256 ? 54.782 17.734 30.522 1.00 25.73 260 ASP A N 1
ATOM 1690 C CA . ASP A 1 256 ? 53.775 18.037 29.509 1.00 27.28 260 ASP A CA 1
ATOM 1691 C C . ASP A 1 256 ? 53.925 19.497 29.098 1.00 28.85 260 ASP A C 1
ATOM 1692 O O . ASP A 1 256 ? 53.669 20.403 29.897 1.00 22.77 260 ASP A O 1
ATOM 1697 N N . VAL A 1 257 ? 54.332 19.717 27.848 1.00 32.97 261 VAL A N 1
ATOM 1698 C CA . VAL A 1 257 ? 54.555 21.072 27.346 1.00 22.61 261 VAL A CA 1
ATOM 1699 C C . VAL A 1 257 ? 53.298 21.919 27.494 1.00 23.29 261 VAL A C 1
ATOM 1700 O O . VAL A 1 257 ? 53.367 23.102 27.844 1.00 21.13 261 VAL A O 1
ATOM 1704 N N A THR A 1 258 ? 52.133 21.333 27.211 0.46 21.77 262 THR A N 1
ATOM 1705 N N B THR A 1 258 ? 52.129 21.327 27.244 0.54 21.72 262 THR A N 1
ATOM 1706 C CA A THR A 1 258 ? 50.882 22.085 27.268 0.46 28.87 262 THR A CA 1
ATOM 1707 C CA B THR A 1 258 ? 50.892 22.102 27.267 0.54 28.92 262 THR A CA 1
ATOM 1708 C C A THR A 1 258 ? 50.572 22.521 28.694 0.46 26.70 262 THR A C 1
ATOM 1709 C C B THR A 1 258 ? 50.520 22.506 28.688 0.54 26.71 262 THR A C 1
ATOM 1710 O O A THR A 1 258 ? 50.215 23.679 28.938 0.46 24.32 262 THR A O 1
ATOM 1711 O O B THR A 1 258 ? 50.073 23.636 28.922 0.54 24.38 262 THR A O 1
ATOM 1718 N N . ALA A 1 259 ? 50.700 21.601 29.652 1.00 27.92 263 ALA A N 1
ATOM 1719 C CA . ALA A 1 259 ? 50.432 21.942 31.044 1.00 21.16 263 ALA A CA 1
ATOM 1720 C C . ALA A 1 259 ? 51.400 23.009 31.541 1.00 24.44 263 ALA A C 1
ATOM 1721 O O . ALA A 1 259 ? 51.000 23.943 32.246 1.00 18.59 263 ALA A O 1
ATOM 1723 N N . ILE A 1 260 ? 52.679 22.882 31.185 1.00 19.73 264 ILE A N 1
ATOM 1724 C CA . ILE A 1 260 ? 53.683 23.838 31.638 1.00 19.26 264 ILE A CA 1
ATOM 1725 C C . ILE A 1 260 ? 53.445 25.204 31.005 1.00 21.73 264 ILE A C 1
ATOM 1726 O O . ILE A 1 260 ? 53.509 26.236 31.682 1.00 22.40 264 ILE A O 1
ATOM 1731 N N . THR A 1 261 ? 53.175 25.234 29.698 1.00 19.84 265 THR A N 1
ATOM 1732 C CA . THR A 1 261 ? 52.905 26.499 29.025 1.00 15.27 265 THR A CA 1
ATOM 1733 C C . THR A 1 261 ? 51.632 27.145 29.553 1.00 23.72 265 THR A C 1
ATOM 1734 O O . THR A 1 261 ? 51.524 28.376 29.570 1.00 21.54 265 THR A O 1
ATOM 1738 N N . GLN A 1 262 ? 50.659 26.338 29.984 1.00 19.81 266 GLN A N 1
ATOM 1739 C CA . GLN A 1 262 ? 49.465 26.900 30.607 1.00 20.41 266 GLN A CA 1
ATOM 1740 C C . GLN A 1 262 ? 49.806 27.569 31.931 1.00 22.73 266 GLN A C 1
ATOM 1741 O O . GLN A 1 262 ? 49.307 28.661 32.227 1.00 18.82 266 GLN A O 1
ATOM 1747 N N . ALA A 1 263 ? 50.652 26.929 32.743 1.00 21.99 267 ALA A N 1
ATOM 1748 C CA . ALA A 1 263 ? 51.104 27.556 33.981 1.00 18.75 267 ALA A CA 1
ATOM 1749 C C . ALA A 1 263 ? 51.834 28.862 33.694 1.00 19.06 267 ALA A C 1
ATOM 1750 O O . ALA A 1 263 ? 51.637 29.861 34.395 1.00 25.93 267 ALA A O 1
ATOM 1752 N N . LEU A 1 264 ? 52.685 28.873 32.665 1.00 17.66 268 LEU A N 1
ATOM 1753 C CA . LEU A 1 264 ? 53.374 30.102 32.284 1.00 17.97 268 LEU A CA 1
ATOM 1754 C C . LEU A 1 264 ? 52.372 31.187 31.907 1.00 20.08 268 LEU A C 1
ATOM 1755 O O . LEU A 1 264 ? 52.463 32.325 32.382 1.00 16.78 268 LEU A O 1
ATOM 1760 N N . ALA A 1 265 ? 51.399 30.845 31.059 1.00 18.48 269 ALA A N 1
ATOM 1761 C CA . ALA A 1 265 ? 50.368 31.808 30.681 1.00 21.62 269 ALA A CA 1
ATOM 1762 C C . ALA A 1 265 ? 49.630 32.340 31.904 1.00 29.74 269 ALA A C 1
ATOM 1763 O O . ALA A 1 265 ? 49.355 33.542 31.997 1.00 22.34 269 ALA A O 1
ATOM 1765 N N . ASP A 1 266 ? 49.294 31.460 32.853 1.00 22.46 270 ASP A N 1
ATOM 1766 C CA . ASP A 1 266 ? 48.597 31.904 34.056 1.00 15.79 270 ASP A CA 1
ATOM 1767 C C . ASP A 1 266 ? 49.412 32.948 34.806 1.00 25.54 270 ASP A C 1
ATOM 1768 O O . ASP A 1 266 ? 48.860 33.932 35.311 1.00 19.61 270 ASP A O 1
ATOM 1773 N N . ARG A 1 267 ? 50.729 32.752 34.892 1.00 18.60 271 ARG A N 1
ATOM 1774 C CA . ARG A 1 267 ? 51.566 33.721 35.587 1.00 22.43 271 ARG A CA 1
ATOM 1775 C C . ARG A 1 267 ? 51.653 35.026 34.805 1.00 24.94 271 ARG A C 1
ATOM 1776 O O . ARG A 1 267 ? 51.580 36.111 35.395 1.00 17.74 271 ARG A O 1
ATOM 1784 N N . PHE A 1 268 ? 51.819 34.945 33.481 1.00 22.26 272 PHE A N 1
ATOM 1785 C CA . PHE A 1 268 ? 51.777 36.154 32.663 1.00 23.58 272 PHE A CA 1
ATOM 1786 C C . PHE A 1 268 ? 50.482 36.921 32.888 1.00 20.00 272 PHE A C 1
ATOM 1787 O O . PHE A 1 268 ? 50.495 38.149 33.033 1.00 17.31 272 PHE A O 1
ATOM 1795 N N . ALA A 1 269 ? 49.352 36.213 32.919 1.00 24.40 273 ALA A N 1
ATOM 1796 C CA . ALA A 1 269 ? 48.069 36.881 33.102 1.00 25.16 273 ALA A CA 1
ATOM 1797 C C . ALA A 1 269 ? 48.006 37.596 34.446 1.00 26.64 273 ALA A C 1
ATOM 1798 O O . ALA A 1 269 ? 47.474 38.708 34.542 1.00 16.45 273 ALA A O 1
ATOM 1800 N N . ALA A 1 270 ? 48.538 36.970 35.497 1.00 20.89 274 ALA A N 1
ATOM 1801 C CA . ALA A 1 270 ? 48.526 37.597 36.814 1.00 20.70 274 ALA A CA 1
ATOM 1802 C C . ALA A 1 270 ? 49.403 38.841 36.838 1.00 18.13 274 ALA A C 1
ATOM 1803 O O . ALA A 1 270 ? 49.065 39.834 37.492 1.00 19.00 274 ALA A O 1
ATOM 1805 N N . ASN A 1 271 ? 50.535 38.805 36.136 1.00 18.95 275 ASN A N 1
ATOM 1806 C CA . ASN A 1 271 ? 51.448 39.941 36.137 1.00 19.14 275 ASN A CA 1
ATOM 1807 C C . ASN A 1 271 ? 50.939 41.070 35.250 1.00 21.78 275 ASN A C 1
ATOM 1808 O O . ASN A 1 271 ? 51.057 42.246 35.612 1.00 19.08 275 ASN A O 1
ATOM 1813 N N . ILE A 1 272 ? 50.385 40.734 34.083 1.00 18.38 276 ILE A N 1
ATOM 1814 C CA . ILE A 1 272 ? 49.789 41.749 33.218 1.00 15.13 276 ILE A CA 1
ATOM 1815 C C . ILE A 1 272 ? 48.622 42.421 33.926 1.00 27.28 276 ILE A C 1
ATOM 1816 O O . ILE A 1 272 ? 48.407 43.633 33.792 1.00 22.26 276 ILE A O 1
ATOM 1821 N N . ALA A 1 273 ? 47.846 41.645 34.688 1.00 16.62 277 ALA A N 1
ATOM 1822 C CA . ALA A 1 273 ? 46.728 42.216 35.430 1.00 20.31 277 ALA A CA 1
ATOM 1823 C C . ALA A 1 273 ? 47.197 43.267 36.425 1.00 21.30 277 ALA A C 1
ATOM 1824 O O . ALA A 1 273 ? 46.462 44.217 36.718 1.00 20.73 277 ALA A O 1
ATOM 1826 N N . THR A 1 274 ? 48.408 43.111 36.963 1.00 20.44 278 THR A N 1
ATOM 1827 C CA . THR A 1 274 ? 48.932 44.092 37.908 1.00 18.48 278 THR A CA 1
ATOM 1828 C C . THR A 1 274 ? 49.287 45.396 37.204 1.00 22.50 278 THR A C 1
ATOM 1829 O O . THR A 1 274 ? 49.081 46.483 37.758 1.00 19.57 278 THR A O 1
ATOM 1833 N N . TYR A 1 275 ? 49.819 45.306 35.987 1.00 22.25 279 TYR A N 1
ATOM 1834 C CA . TYR A 1 275 ? 50.273 46.467 35.221 1.00 22.70 279 TYR A CA 1
ATOM 1835 C C . TYR A 1 275 ? 49.694 46.383 33.814 1.00 18.10 279 TYR A C 1
ATOM 1836 O O . TYR A 1 275 ? 50.427 46.217 32.831 1.00 22.50 279 TYR A O 1
ATOM 1845 N N . PRO A 1 276 ? 48.371 46.496 33.683 1.00 18.87 280 PRO A N 1
ATOM 1846 C CA . PRO A 1 276 ? 47.750 46.314 32.360 1.00 20.14 280 PRO A CA 1
ATOM 1847 C C . PRO A 1 276 ? 48.223 47.310 31.318 1.00 20.26 280 PRO A C 1
ATOM 1848 O O . PRO A 1 276 ? 48.311 46.955 30.136 1.00 20.61 280 PRO A O 1
ATOM 1852 N N . ALA A 1 277 ? 48.529 48.547 31.712 1.00 17.77 281 ALA A N 1
ATOM 1853 C CA . ALA A 1 277 ? 48.903 49.562 30.735 1.00 21.85 281 ALA A CA 1
ATOM 1854 C C . ALA A 1 277 ? 50.277 49.313 30.123 1.00 20.34 281 ALA A C 1
ATOM 1855 O O . ALA A 1 277 ? 50.595 49.905 29.087 1.00 25.37 281 ALA A O 1
ATOM 1857 N N . ASP A 1 278 ? 51.098 48.459 30.730 1.00 18.87 282 ASP A N 1
ATOM 1858 C CA . ASP A 1 278 ? 52.469 48.258 30.276 1.00 15.25 282 ASP A CA 1
ATOM 1859 C C . ASP A 1 278 ? 52.625 47.079 29.324 1.00 24.27 282 ASP A C 1
ATOM 1860 O O . ASP A 1 278 ? 53.718 46.883 28.782 1.00 21.84 282 ASP A O 1
ATOM 1865 N N . TRP A 1 279 ? 51.566 46.306 29.094 1.00 20.79 283 TRP A N 1
ATOM 1866 C CA . TRP A 1 279 ? 51.592 45.215 28.120 1.00 26.80 283 TRP A CA 1
ATOM 1867 C C . TRP A 1 279 ? 51.167 45.787 26.774 1.00 31.72 283 TRP A C 1
ATOM 1868 O O . TRP A 1 279 ? 49.985 45.799 26.429 1.00 26.79 283 TRP A O 1
ATOM 1879 N N . HIS A 1 280 ? 52.141 46.290 26.008 1.00 35.60 284 HIS A N 1
ATOM 1880 C CA . HIS A 1 280 ? 51.845 46.857 24.690 1.00 45.91 284 HIS A CA 1
ATOM 1881 C C . HIS A 1 280 ? 51.782 45.708 23.692 1.00 34.67 284 HIS A C 1
ATOM 1882 O O . HIS A 1 280 ? 52.748 45.375 23.001 1.00 38.73 284 HIS A O 1
ATOM 1889 N N . MET A 1 281 ? 50.614 45.079 23.638 1.00 23.40 285 MET A N 1
ATOM 1890 C CA . MET A 1 281 ? 50.295 44.094 22.612 1.00 29.58 285 MET A CA 1
ATOM 1891 C C . MET A 1 281 ? 49.334 44.784 21.649 1.00 30.42 285 MET A C 1
ATOM 1892 O O . MET A 1 281 ? 48.119 44.788 21.855 1.00 26.29 285 MET A O 1
ATOM 1897 N N . LEU A 1 282 ? 49.895 45.400 20.612 1.00 30.71 286 LEU A N 1
ATOM 1898 C CA . LEU A 1 282 ? 49.101 46.023 19.565 1.00 30.16 286 LEU A CA 1
ATOM 1899 C C . LEU A 1 282 ? 48.821 45.076 18.408 1.00 20.87 286 LEU A C 1
ATOM 1900 O O . LEU A 1 282 ? 48.002 45.404 17.542 1.00 32.23 286 LEU A O 1
ATOM 1905 N N . GLN A 1 283 ? 49.474 43.915 18.376 1.00 33.70 287 GLN A N 1
ATOM 1906 C CA . GLN A 1 283 ? 49.189 42.894 17.383 1.00 31.47 287 GLN A CA 1
ATOM 1907 C C . GLN A 1 283 ? 48.095 41.960 17.881 1.00 33.31 287 GLN A C 1
ATOM 1908 O O . GLN A 1 283 ? 47.845 41.867 19.086 1.00 25.60 287 GLN A O 1
ATOM 1914 N N . PRO A 1 284 ? 47.420 41.248 16.978 1.00 32.65 288 PRO A N 1
ATOM 1915 C CA . PRO A 1 284 ? 46.455 40.237 17.425 1.00 28.16 288 PRO A CA 1
ATOM 1916 C C . PRO A 1 284 ? 47.111 39.221 18.350 1.00 33.96 288 PRO A C 1
ATOM 1917 O O . PRO A 1 284 ? 48.232 38.766 18.111 1.00 26.61 288 PRO A O 1
ATOM 1921 N N . GLN A 1 285 ? 46.398 38.874 19.419 1.00 21.67 289 GLN A N 1
ATOM 1922 C CA . GLN A 1 285 ? 46.867 37.913 20.410 1.00 27.76 289 GLN A CA 1
ATOM 1923 C C . GLN A 1 285 ? 45.964 36.696 20.489 1.00 21.61 289 GLN A C 1
ATOM 1924 O O . GLN A 1 285 ? 46.446 35.560 20.413 1.00 28.51 289 GLN A O 1
ATOM 1930 N N . TRP A 1 286 ? 44.663 36.905 20.641 1.00 29.51 290 TRP A N 1
ATOM 1931 C CA . TRP A 1 286 ? 43.729 35.799 20.746 1.00 24.89 290 TRP A CA 1
ATOM 1932 C C . TRP A 1 286 ? 43.330 35.303 19.363 1.00 23.56 290 TRP A C 1
ATOM 1933 O O . TRP A 1 286 ? 43.284 36.061 18.392 1.00 19.70 290 TRP A O 1
ATOM 1944 N N . ILE A 1 287 ? 43.049 34.001 19.289 1.00 23.58 291 ILE A N 1
ATOM 1945 C CA . ILE A 1 287 ? 42.857 33.340 18.002 1.00 28.43 291 ILE A CA 1
ATOM 1946 C C . ILE A 1 287 ? 41.704 33.977 17.236 1.00 29.03 291 ILE A C 1
ATOM 1947 O O . ILE A 1 287 ? 41.774 34.150 16.013 1.00 29.20 291 ILE A O 1
ATOM 1952 N N . ALA A 1 288 ? 40.628 34.337 17.939 1.00 24.57 292 ALA A N 1
ATOM 1953 C CA . ALA A 1 288 ? 39.459 34.905 17.279 1.00 28.54 292 ALA A CA 1
ATOM 1954 C C . ALA A 1 288 ? 39.781 36.189 16.526 1.00 30.73 292 ALA A C 1
ATOM 1955 O O . ALA A 1 288 ? 39.012 36.585 15.643 1.00 35.84 292 ALA A O 1
ATOM 1957 N N . ASP A 1 289 ? 40.889 36.849 16.851 1.00 26.20 293 ASP A N 1
ATOM 1958 C CA . ASP A 1 289 ? 41.268 38.096 16.199 1.00 37.25 293 ASP A CA 1
ATOM 1959 C C . ASP A 1 289 ? 42.128 37.882 14.960 1.00 40.88 293 ASP A C 1
ATOM 1960 O O . ASP A 1 289 ? 42.512 38.862 14.315 1.00 34.08 293 ASP A O 1
ATOM 1965 N N . LEU A 1 290 ? 42.437 36.636 14.612 1.00 38.81 294 LEU A N 1
ATOM 1966 C CA . LEU A 1 290 ? 43.207 36.347 13.406 1.00 43.48 294 LEU A CA 1
ATOM 1967 C C . LEU A 1 290 ? 42.333 36.445 12.159 1.00 41.32 294 LEU A C 1
ATOM 1968 O O . LEU A 1 290 ? 41.127 36.212 12.214 1.00 50.48 294 LEU A O 1
ATOM 1973 N N . ALA B 1 37 ? 60.408 8.175 36.872 1.00 42.07 41 ALA B N 1
ATOM 1974 C CA . ALA B 1 37 ? 59.593 7.014 36.529 1.00 50.32 41 ALA B CA 1
ATOM 1975 C C . ALA B 1 37 ? 60.309 6.137 35.511 1.00 42.60 41 ALA B C 1
ATOM 1976 O O . ALA B 1 37 ? 59.676 5.544 34.638 1.00 52.06 41 ALA B O 1
ATOM 1978 N N . ARG B 1 38 ? 61.635 6.052 35.625 1.00 33.73 42 ARG B N 1
ATOM 1979 C CA . ARG B 1 38 ? 62.423 5.419 34.571 1.00 45.85 42 ARG B CA 1
ATOM 1980 C C . ARG B 1 38 ? 62.196 3.911 34.521 1.00 47.85 42 ARG B C 1
ATOM 1981 O O . ARG B 1 38 ? 62.083 3.338 33.431 1.00 40.53 42 ARG B O 1
ATOM 1989 N N . TYR B 1 39 ? 62.134 3.246 35.678 1.00 29.63 43 TYR B N 1
ATOM 1990 C CA . TYR B 1 39 ? 61.903 1.804 35.679 1.00 34.26 43 TYR B CA 1
ATOM 1991 C C . TYR B 1 39 ? 60.528 1.478 35.110 1.00 41.34 43 TYR B C 1
ATOM 1992 O O . TYR B 1 39 ? 60.392 0.605 34.246 1.00 36.29 43 TYR B O 1
ATOM 2001 N N . ALA B 1 40 ? 59.494 2.182 35.579 1.00 42.36 44 ALA B N 1
ATOM 2002 C CA . ALA B 1 40 ? 58.144 1.938 35.085 1.00 42.99 44 ALA B CA 1
ATOM 2003 C C . ALA B 1 40 ? 58.052 2.137 33.578 1.00 51.21 44 ALA B C 1
ATOM 2004 O O . ALA B 1 40 ? 57.236 1.486 32.916 1.00 45.64 44 ALA B O 1
ATOM 2006 N N . ALA B 1 41 ? 58.878 3.025 33.017 1.00 49.81 45 ALA B N 1
ATOM 2007 C CA . ALA B 1 41 ? 58.810 3.309 31.589 1.00 41.23 45 ALA B CA 1
ATOM 2008 C C . ALA B 1 41 ? 59.163 2.098 30.735 1.00 57.29 45 ALA B C 1
ATOM 2009 O O . ALA B 1 41 ? 58.734 2.030 29.577 1.00 48.54 45 ALA B O 1
ATOM 2011 N N . ARG B 1 42 ? 59.931 1.147 31.268 1.00 56.53 46 ARG B N 1
ATOM 2012 C CA . ARG B 1 42 ? 60.276 -0.067 30.540 1.00 60.66 46 ARG B CA 1
ATOM 2013 C C . ARG B 1 42 ? 59.422 -1.261 30.940 1.00 57.04 46 ARG B C 1
ATOM 2014 O O . ARG B 1 42 ? 59.613 -2.351 30.394 1.00 62.09 46 ARG B O 1
ATOM 2022 N N . ASN B 1 43 ? 58.484 -1.082 31.866 1.00 56.15 47 ASN B N 1
ATOM 2023 C CA . ASN B 1 43 ? 57.706 -2.192 32.407 1.00 61.55 47 ASN B CA 1
ATOM 2024 C C . ASN B 1 43 ? 56.487 -2.422 31.522 1.00 55.22 47 ASN B C 1
ATOM 2025 O O . ASN B 1 43 ? 55.461 -1.758 31.672 1.00 49.45 47 ASN B O 1
ATOM 2030 N N . GLY B 1 44 ? 56.598 -3.375 30.593 1.00 61.06 48 GLY B N 1
ATOM 2031 C CA . GLY B 1 44 ? 55.493 -3.749 29.739 1.00 59.06 48 GLY B CA 1
ATOM 2032 C C . GLY B 1 44 ? 54.836 -5.049 30.181 1.00 59.52 48 GLY B C 1
ATOM 2033 O O . GLY B 1 44 ? 55.308 -5.748 31.074 1.00 52.20 48 GLY B O 1
ATOM 2034 N N . GLY B 1 45 ? 53.718 -5.361 29.530 1.00 45.48 49 GLY B N 1
ATOM 2035 C CA . GLY B 1 45 ? 52.951 -6.538 29.861 1.00 54.38 49 GLY B CA 1
ATOM 2036 C C . GLY B 1 45 ? 51.508 -6.414 29.410 1.00 59.31 49 GLY B C 1
ATOM 2037 O O . GLY B 1 45 ? 51.055 -5.342 29.000 1.00 62.95 49 GLY B O 1
ATOM 2038 N N . PRO B 1 46 ? 50.758 -7.517 29.472 1.00 53.98 50 PRO B N 1
ATOM 2039 C CA . PRO B 1 46 ? 49.377 -7.488 28.963 1.00 55.67 50 PRO B CA 1
ATOM 2040 C C . PRO B 1 46 ? 48.475 -6.439 29.600 1.00 58.39 50 PRO B C 1
ATOM 2041 O O . PRO B 1 46 ? 47.529 -5.986 28.941 1.00 46.49 50 PRO B O 1
ATOM 2045 N N . GLU B 1 47 ? 48.705 -6.044 30.856 1.00 42.92 51 GLU B N 1
ATOM 2046 C CA . GLU B 1 47 ? 47.838 -5.031 31.453 1.00 47.05 51 GLU B CA 1
ATOM 2047 C C . GLU B 1 47 ? 48.158 -3.638 30.925 1.00 45.54 51 GLU B C 1
ATOM 2048 O O . GLU B 1 47 ? 47.248 -2.817 30.757 1.00 36.61 51 GLU B O 1
ATOM 2054 N N . GLN B 1 48 ? 49.436 -3.351 30.675 1.00 38.53 52 GLN B N 1
ATOM 2055 C CA . GLN B 1 48 ? 49.792 -2.138 29.952 1.00 41.50 52 GLN B CA 1
ATOM 2056 C C . GLN B 1 48 ? 49.320 -2.210 28.507 1.00 34.85 52 GLN B C 1
ATOM 2057 O O . GLN B 1 48 ? 48.935 -1.189 27.926 1.00 27.85 52 GLN B O 1
ATOM 2063 N N . LEU B 1 49 ? 49.342 -3.406 27.916 1.00 33.43 53 LEU B N 1
ATOM 2064 C CA . LEU B 1 49 ? 48.834 -3.581 26.560 1.00 26.47 53 LEU B CA 1
ATOM 2065 C C . LEU B 1 49 ? 47.374 -3.158 26.471 1.00 24.05 53 LEU B C 1
ATOM 2066 O O . LEU B 1 49 ? 46.992 -2.397 25.576 1.00 28.69 53 LEU B O 1
ATOM 2071 N N . ARG B 1 50 ? 46.541 -3.641 27.397 1.00 24.46 54 ARG B N 1
ATOM 2072 C CA . ARG B 1 50 ? 45.132 -3.261 27.393 1.00 23.98 54 ARG B CA 1
ATOM 2073 C C . ARG B 1 50 ? 44.965 -1.755 27.543 1.00 24.58 54 ARG B C 1
ATOM 2074 O O . ARG B 1 50 ? 44.127 -1.147 26.868 1.00 29.77 54 ARG B O 1
ATOM 2082 N N A ARG B 1 51 ? 45.750 -1.133 28.429 0.52 25.55 55 ARG B N 1
ATOM 2083 N N B ARG B 1 51 ? 45.749 -1.136 28.429 0.48 25.56 55 ARG B N 1
ATOM 2084 C CA A ARG B 1 51 ? 45.648 0.311 28.613 0.52 27.76 55 ARG B CA 1
ATOM 2085 C CA B ARG B 1 51 ? 45.654 0.308 28.615 0.48 27.78 55 ARG B CA 1
ATOM 2086 C C A ARG B 1 51 ? 46.093 1.065 27.367 0.52 25.13 55 ARG B C 1
ATOM 2087 C C B ARG B 1 51 ? 46.094 1.063 27.369 0.48 25.15 55 ARG B C 1
ATOM 2088 O O A ARG B 1 51 ? 45.558 2.139 27.072 0.52 29.20 55 ARG B O 1
ATOM 2089 O O B ARG B 1 51 ? 45.561 2.140 27.079 0.48 29.20 55 ARG B O 1
ATOM 2104 N N . ASN B 1 52 ? 47.066 0.527 26.627 1.00 25.81 56 ASN B N 1
ATOM 2105 C CA . ASN B 1 52 ? 47.457 1.150 25.368 1.00 22.08 56 ASN B CA 1
ATOM 2106 C C . ASN B 1 52 ? 46.364 0.987 24.321 1.00 35.39 56 ASN B C 1
ATOM 2107 O O . ASN B 1 52 ? 46.021 1.944 23.617 1.00 20.54 56 ASN B O 1
ATOM 2112 N N . LEU B 1 53 ? 45.805 -0.221 24.204 1.00 23.11 57 LEU B N 1
ATOM 2113 C CA . LEU B 1 53 ? 44.742 -0.457 23.235 1.00 23.52 57 LEU B CA 1
ATOM 2114 C C . LEU B 1 53 ? 43.498 0.358 23.553 1.00 23.24 57 LEU B C 1
ATOM 2115 O O . LEU B 1 53 ? 42.727 0.691 22.646 1.00 28.91 57 LEU B O 1
ATOM 2120 N N . ALA B 1 54 ? 43.279 0.679 24.829 1.00 31.57 58 ALA B N 1
ATOM 2121 C CA . ALA B 1 54 ? 42.161 1.542 25.193 1.00 32.51 58 ALA B CA 1
ATOM 2122 C C . ALA B 1 54 ? 42.197 2.851 24.409 1.00 22.10 58 ALA B C 1
ATOM 2123 O O . ALA B 1 54 ? 41.165 3.317 23.914 1.00 25.72 58 ALA B O 1
ATOM 2125 N N . ARG B 1 55 ? 43.382 3.455 24.279 1.00 29.98 59 ARG B N 1
ATOM 2126 C CA . ARG B 1 55 ? 43.511 4.687 23.502 1.00 25.12 59 ARG B CA 1
ATOM 2127 C C . ARG B 1 55 ? 43.235 4.446 22.023 1.00 31.89 59 ARG B C 1
ATOM 2128 O O . ARG B 1 55 ? 42.544 5.242 21.376 1.00 25.34 59 ARG B O 1
ATOM 2136 N N . VAL B 1 56 ? 43.782 3.362 21.470 1.00 24.25 60 VAL B N 1
ATOM 2137 C CA . VAL B 1 56 ? 43.686 3.112 20.036 1.00 18.70 60 VAL B CA 1
ATOM 2138 C C . VAL B 1 56 ? 42.233 2.947 19.637 1.00 22.15 60 VAL B C 1
ATOM 2139 O O . VAL B 1 56 ? 41.777 3.464 18.608 1.00 29.74 60 VAL B O 1
ATOM 2143 N N . VAL B 1 57 ? 41.495 2.209 20.456 1.00 29.12 61 VAL B N 1
ATOM 2144 C CA . VAL B 1 57 ? 40.111 1.853 20.203 1.00 32.50 61 VAL B CA 1
ATOM 2145 C C . VAL B 1 57 ? 39.151 2.899 20.758 1.00 32.90 61 VAL B C 1
ATOM 2146 O O . VAL B 1 57 ? 37.953 2.862 20.438 1.00 33.61 61 VAL B O 1
ATOM 2150 N N . GLY B 1 58 ? 39.647 3.852 21.548 1.00 31.45 62 GLY B N 1
ATOM 2151 C CA . GLY B 1 58 ? 38.830 4.918 22.091 1.00 38.44 62 GLY B CA 1
ATOM 2152 C C . GLY B 1 58 ? 37.772 4.423 23.052 1.00 48.04 62 GLY B C 1
ATOM 2153 O O . GLY B 1 58 ? 36.622 4.871 23.008 1.00 38.35 62 GLY B O 1
ATOM 2154 N N . LYS B 1 59 ? 38.154 3.510 23.932 1.00 40.05 63 LYS B N 1
ATOM 2155 C CA . LYS B 1 59 ? 37.259 2.962 24.936 1.00 31.03 63 LYS B CA 1
ATOM 2156 C C . LYS B 1 59 ? 37.966 2.898 26.277 1.00 29.46 63 LYS B C 1
ATOM 2157 O O . LYS B 1 59 ? 39.200 2.914 26.338 1.00 33.33 63 LYS B O 1
ATOM 2163 N N . PRO B 1 60 ? 37.214 2.825 27.373 1.00 32.15 64 PRO B N 1
ATOM 2164 C CA . PRO B 1 60 ? 37.832 2.514 28.654 1.00 39.39 64 PRO B CA 1
ATOM 2165 C C . PRO B 1 60 ? 38.550 1.176 28.588 1.00 36.48 64 PRO B C 1
ATOM 2166 O O . PRO B 1 60 ? 38.138 0.272 27.840 1.00 37.48 64 PRO B O 1
ATOM 2170 N N . PRO B 1 61 ? 39.633 1.011 29.356 1.00 33.13 65 PRO B N 1
ATOM 2171 C CA . PRO B 1 61 ? 40.348 -0.280 29.337 1.00 27.16 65 PRO B CA 1
ATOM 2172 C C . PRO B 1 61 ? 39.449 -1.493 29.513 1.00 42.36 65 PRO B C 1
ATOM 2173 O O . PRO B 1 61 ? 39.604 -2.477 28.779 1.00 34.87 65 PRO B O 1
ATOM 2177 N N . ALA B 1 62 ? 38.519 -1.459 30.471 1.00 33.74 66 ALA B N 1
ATOM 2178 C CA . ALA B 1 62 ? 37.645 -2.606 30.696 1.00 34.13 66 ALA B CA 1
ATOM 2179 C C . ALA B 1 62 ? 36.797 -2.927 29.474 1.00 35.99 66 ALA B C 1
ATOM 2180 O O . ALA B 1 62 ? 36.296 -4.051 29.358 1.00 38.65 66 ALA B O 1
ATOM 2182 N N . ASP B 1 63 ? 36.629 -1.974 28.563 1.00 30.56 67 ASP B N 1
ATOM 2183 C CA . ASP B 1 63 ? 35.812 -2.165 27.375 1.00 32.25 67 ASP B CA 1
ATOM 2184 C C . ASP B 1 63 ? 36.618 -2.603 26.161 1.00 35.38 67 ASP B C 1
ATOM 2185 O O . ASP B 1 63 ? 36.028 -2.874 25.110 1.00 36.51 67 ASP B O 1
ATOM 2190 N N . VAL B 1 64 ? 37.940 -2.674 26.269 1.00 29.89 68 VAL B N 1
ATOM 2191 C CA . VAL B 1 64 ? 38.762 -3.138 25.155 1.00 33.16 68 VAL B CA 1
ATOM 2192 C C . VAL B 1 64 ? 38.346 -4.573 24.848 1.00 30.37 68 VAL B C 1
ATOM 2193 O O . VAL B 1 64 ? 38.458 -5.437 25.728 1.00 34.30 68 VAL B O 1
ATOM 2197 N N . PRO B 1 65 ? 37.852 -4.874 23.645 1.00 35.92 69 PRO B N 1
ATOM 2198 C CA . PRO B 1 65 ? 37.370 -6.234 23.369 1.00 30.69 69 PRO B CA 1
ATOM 2199 C C . PRO B 1 65 ? 38.420 -7.287 23.697 1.00 35.45 69 PRO B C 1
ATOM 2200 O O . PRO B 1 65 ? 39.606 -7.129 23.402 1.00 27.76 69 PRO B O 1
ATOM 2204 N N . ASP B 1 66 ? 37.966 -8.381 24.313 1.00 38.01 70 ASP B N 1
ATOM 2205 C CA . ASP B 1 66 ? 38.889 -9.426 24.743 1.00 35.74 70 ASP B CA 1
ATOM 2206 C C . ASP B 1 66 ? 39.564 -10.098 23.555 1.00 20.65 70 ASP B C 1
ATOM 2207 O O . ASP B 1 66 ? 40.748 -10.447 23.625 1.00 30.60 70 ASP B O 1
ATOM 2212 N N . ASP B 1 67 ? 38.836 -10.291 22.454 1.00 19.70 71 ASP B N 1
ATOM 2213 C CA . ASP B 1 67 ? 39.440 -10.905 21.280 1.00 29.90 71 ASP B CA 1
ATOM 2214 C C . ASP B 1 67 ? 40.468 -9.992 20.623 1.00 28.61 71 ASP B C 1
ATOM 2215 O O . ASP B 1 67 ? 41.308 -10.477 19.858 1.00 24.97 71 ASP B O 1
ATOM 2220 N N . LEU B 1 68 ? 40.424 -8.687 20.902 1.00 28.93 72 LEU B N 1
ATOM 2221 C CA . LEU B 1 68 ? 41.492 -7.804 20.446 1.00 26.02 72 LEU B CA 1
ATOM 2222 C C . LEU B 1 68 ? 42.745 -7.998 21.287 1.00 22.19 72 LEU B C 1
ATOM 2223 O O . LEU B 1 68 ? 43.859 -8.026 20.752 1.00 19.77 72 LEU B O 1
ATOM 2228 N N . ILE B 1 69 ? 42.584 -8.136 22.607 1.00 18.89 73 ILE B N 1
ATOM 2229 C CA . ILE B 1 69 ? 43.724 -8.463 23.462 1.00 29.66 73 ILE B CA 1
ATOM 2230 C C . ILE B 1 69 ? 44.371 -9.756 22.987 1.00 25.91 73 ILE B C 1
ATOM 2231 O O . ILE B 1 69 ? 45.593 -9.840 22.823 1.00 22.32 73 ILE B O 1
ATOM 2236 N N . ARG B 1 70 ? 43.553 -10.788 22.768 1.00 23.36 74 ARG B N 1
ATOM 2237 C CA . ARG B 1 70 ? 44.083 -12.086 22.364 1.00 23.94 74 ARG B CA 1
ATOM 2238 C C . ARG B 1 70 ? 44.769 -12.003 21.008 1.00 23.84 74 ARG B C 1
ATOM 2239 O O . ARG B 1 70 ? 45.864 -12.547 20.824 1.00 24.09 74 ARG B O 1
ATOM 2247 N N . ALA B 1 71 ? 44.136 -11.331 20.044 1.00 19.12 75 ALA B N 1
ATOM 2248 C CA . ALA B 1 71 ? 44.769 -11.119 18.747 1.00 22.42 75 ALA B CA 1
ATOM 2249 C C . ALA B 1 71 ? 46.091 -10.379 18.899 1.00 21.34 75 ALA B C 1
ATOM 2250 O O . ALA B 1 71 ? 47.069 -10.688 18.208 1.00 23.42 75 ALA B O 1
ATOM 2252 N N . SER B 1 72 ? 46.141 -9.399 19.804 1.00 24.83 76 SER B N 1
ATOM 2253 C CA . SER B 1 72 ? 47.361 -8.619 19.991 1.00 18.93 76 SER B CA 1
ATOM 2254 C C . SER B 1 72 ? 48.485 -9.474 20.562 1.00 19.06 76 SER B C 1
ATOM 2255 O O . SER B 1 72 ? 49.636 -9.368 20.125 1.00 21.10 76 SER B O 1
ATOM 2258 N N . LEU B 1 73 ? 48.173 -10.327 21.539 1.00 18.31 77 LEU B N 1
ATOM 2259 C CA . LEU B 1 73 ? 49.190 -11.206 22.108 1.00 26.85 77 LEU B CA 1
ATOM 2260 C C . LEU B 1 73 ? 49.646 -12.253 21.099 1.00 24.26 77 LEU B C 1
ATOM 2261 O O . LEU B 1 73 ? 50.836 -12.585 21.036 1.00 18.41 77 LEU B O 1
ATOM 2266 N N . ALA B 1 74 ? 48.715 -12.795 20.309 1.00 20.35 78 ALA B N 1
ATOM 2267 C CA . ALA B 1 74 ? 49.091 -13.733 19.256 1.00 18.94 78 ALA B CA 1
ATOM 2268 C C . ALA B 1 74 ? 49.969 -13.053 18.216 1.00 27.04 78 ALA B C 1
ATOM 2269 O O . ALA B 1 74 ? 50.906 -13.660 17.683 1.00 18.61 78 ALA B O 1
ATOM 2271 N N . SER B 1 75 ? 49.675 -11.791 17.912 1.00 15.63 79 SER B N 1
ATOM 2272 C CA . SER B 1 75 ? 50.507 -11.031 16.990 1.00 18.98 79 SER B CA 1
ATOM 2273 C C . SER B 1 75 ? 51.905 -10.843 17.561 1.00 17.03 79 SER B C 1
ATOM 2274 O O . SER B 1 75 ? 52.907 -11.096 16.882 1.00 21.60 79 SER B O 1
ATOM 2277 N N . TYR B 1 76 ? 51.984 -10.378 18.808 1.00 19.88 80 TYR B N 1
ATOM 2278 C CA . TYR B 1 76 ? 53.257 -10.290 19.514 1.00 23.45 80 TYR B CA 1
ATOM 2279 C C . TYR B 1 76 ? 53.986 -11.630 19.504 1.00 24.01 80 TYR B C 1
ATOM 2280 O O . TYR B 1 76 ? 55.186 -11.696 19.216 1.00 21.45 80 TYR B O 1
ATOM 2289 N N . ALA B 1 77 ? 53.272 -12.713 19.817 1.00 18.22 81 ALA B N 1
ATOM 2290 C CA . ALA B 1 77 ? 53.879 -14.040 19.761 1.00 21.82 81 ALA B CA 1
ATOM 2291 C C . ALA B 1 77 ? 54.421 -14.335 18.370 1.00 25.49 81 ALA B C 1
ATOM 2292 O O . ALA B 1 77 ? 55.531 -14.861 18.225 1.00 21.51 81 ALA B O 1
ATOM 2294 N N . ARG B 1 78 ? 53.652 -13.997 17.333 1.00 17.53 82 ARG B N 1
ATOM 2295 C CA . ARG B 1 78 ? 54.066 -14.313 15.971 1.00 13.46 82 ARG B CA 1
ATOM 2296 C C . ARG B 1 78 ? 55.354 -13.590 15.599 1.00 22.78 82 ARG B C 1
ATOM 2297 O O . ARG B 1 78 ? 56.200 -14.148 14.890 1.00 18.66 82 ARG B O 1
ATOM 2305 N N . TYR B 1 79 ? 55.527 -12.346 16.058 1.00 20.24 83 TYR B N 1
ATOM 2306 C CA . TYR B 1 79 ? 56.752 -11.619 15.738 1.00 16.07 83 TYR B CA 1
ATOM 2307 C C . TYR B 1 79 ? 57.976 -12.372 16.240 1.00 16.85 83 TYR B C 1
ATOM 2308 O O . TYR B 1 79 ? 58.970 -12.518 15.520 1.00 23.19 83 TYR B O 1
ATOM 2317 N N . TRP B 1 80 ? 57.924 -12.853 17.482 1.00 18.52 84 TRP B N 1
ATOM 2318 C CA . TRP B 1 80 ? 59.090 -13.515 18.058 1.00 23.62 84 TRP B CA 1
ATOM 2319 C C . TRP B 1 80 ? 59.315 -14.887 17.436 1.00 21.55 84 TRP B C 1
ATOM 2320 O O . TRP B 1 80 ? 60.463 -15.294 17.225 1.00 17.61 84 TRP B O 1
ATOM 2331 N N . ARG B 1 81 ? 58.242 -15.616 17.123 1.00 23.14 85 ARG B N 1
ATOM 2332 C CA . ARG B 1 81 ? 58.415 -16.881 16.415 1.00 19.64 85 ARG B CA 1
ATOM 2333 C C . ARG B 1 81 ? 59.062 -16.655 15.055 1.00 25.76 85 ARG B C 1
ATOM 2334 O O . ARG B 1 81 ? 59.890 -17.458 14.611 1.00 20.81 85 ARG B O 1
ATOM 2342 N N . GLU B 1 82 ? 58.704 -15.559 14.382 1.00 22.59 86 GLU B N 1
ATOM 2343 C CA . GLU B 1 82 ? 59.276 -15.261 13.072 1.00 23.51 86 GLU B CA 1
ATOM 2344 C C . GLU B 1 82 ? 60.708 -14.749 13.181 1.00 20.12 86 GLU B C 1
ATOM 2345 O O . GLU B 1 82 ? 61.543 -15.055 12.323 1.00 23.51 86 GLU B O 1
ATOM 2351 N N . ALA B 1 83 ? 61.012 -13.963 14.217 1.00 25.69 87 ALA B N 1
ATOM 2352 C CA . ALA B 1 83 ? 62.386 -13.514 14.418 1.00 21.99 87 ALA B CA 1
ATOM 2353 C C . ALA B 1 83 ? 63.331 -14.699 14.582 1.00 25.00 87 ALA B C 1
ATOM 2354 O O . ALA B 1 83 ? 64.448 -14.692 14.050 1.00 26.05 87 ALA B O 1
ATOM 2356 N N . PHE B 1 84 ? 62.900 -15.726 15.315 1.00 24.44 88 PHE B N 1
ATOM 2357 C CA . PHE B 1 84 ? 63.736 -16.907 15.500 1.00 24.44 88 PHE B CA 1
ATOM 2358 C C . PHE B 1 84 ? 64.114 -17.526 14.161 1.00 19.82 88 PHE B C 1
ATOM 2359 O O . PHE B 1 84 ? 65.282 -17.851 13.921 1.00 32.12 88 PHE B O 1
ATOM 2367 N N . ARG B 1 85 ? 63.135 -17.688 13.271 1.00 24.75 89 ARG B N 1
ATOM 2368 C CA . ARG B 1 85 ? 63.335 -18.454 12.048 1.00 32.50 89 ARG B CA 1
ATOM 2369 C C . ARG B 1 85 ? 63.715 -17.602 10.848 1.00 32.99 89 ARG B C 1
ATOM 2370 O O . ARG B 1 85 ? 64.171 -18.153 9.839 1.00 21.93 89 ARG B O 1
ATOM 2378 N N . LEU B 1 86 ? 63.526 -16.287 10.922 1.00 26.91 90 LEU B N 1
ATOM 2379 C CA . LEU B 1 86 ? 63.709 -15.441 9.745 1.00 26.52 90 LEU B CA 1
ATOM 2380 C C . LEU B 1 86 ? 65.068 -15.619 9.076 1.00 25.07 90 LEU B C 1
ATOM 2381 O O . LEU B 1 86 ? 65.107 -15.708 7.837 1.00 21.89 90 LEU B O 1
ATOM 2386 N N . PRO B 1 87 ? 66.190 -15.691 9.797 1.00 31.86 91 PRO B N 1
ATOM 2387 C CA . PRO B 1 87 ? 67.487 -15.838 9.113 1.00 39.59 91 PRO B CA 1
ATOM 2388 C C . PRO B 1 87 ? 67.602 -17.091 8.256 1.00 30.46 91 PRO B C 1
ATOM 2389 O O . PRO B 1 87 ? 68.440 -17.121 7.347 1.00 40.44 91 PRO B O 1
ATOM 2393 N N . ALA B 1 88 ? 66.797 -18.123 8.508 1.00 31.16 92 ALA B N 1
ATOM 2394 C CA . ALA B 1 88 ? 66.865 -19.360 7.740 1.00 32.02 92 ALA B CA 1
ATOM 2395 C C . ALA B 1 88 ? 65.810 -19.438 6.645 1.00 41.72 92 ALA B C 1
ATOM 2396 O O . ALA B 1 88 ? 65.760 -20.437 5.920 1.00 32.06 92 ALA B O 1
ATOM 2398 N N . MET B 1 89 ? 64.971 -18.416 6.503 1.00 36.26 93 MET B N 1
ATOM 2399 C CA . MET B 1 89 ? 63.924 -18.442 5.498 1.00 27.05 93 MET B CA 1
ATOM 2400 C C . MET B 1 89 ? 64.484 -18.076 4.124 1.00 27.58 93 MET B C 1
ATOM 2401 O O . MET B 1 89 ? 65.611 -17.593 3.985 1.00 27.43 93 MET B O 1
ATOM 2406 N N . ASP B 1 90 ? 63.674 -18.322 3.095 1.00 27.36 94 ASP B N 1
ATOM 2407 C CA . ASP B 1 90 ? 64.068 -18.082 1.706 1.00 31.12 94 ASP B CA 1
ATOM 2408 C C . ASP B 1 90 ? 63.868 -16.601 1.405 1.00 26.66 94 ASP B C 1
ATOM 2409 O O . ASP B 1 90 ? 62.806 -16.169 0.954 1.00 35.67 94 ASP B O 1
ATOM 2414 N N . HIS B 1 91 ? 64.914 -15.810 1.651 1.00 25.78 95 HIS B N 1
ATOM 2415 C CA . HIS B 1 91 ? 64.797 -14.362 1.512 1.00 31.23 95 HIS B CA 1
ATOM 2416 C C . HIS B 1 91 ? 64.513 -13.964 0.070 1.00 29.64 95 HIS B C 1
ATOM 2417 O O . HIS B 1 91 ? 63.761 -13.015 -0.183 1.00 29.17 95 HIS B O 1
ATOM 2424 N N . GLY B 1 92 ? 65.106 -14.672 -0.891 1.00 39.84 96 GLY B N 1
ATOM 2425 C CA . GLY B 1 92 ? 64.809 -14.394 -2.287 1.00 32.57 96 GLY B CA 1
ATOM 2426 C C . GLY B 1 92 ? 63.335 -14.550 -2.606 1.00 26.56 96 GLY B C 1
ATOM 2427 O O . GLY B 1 92 ? 62.743 -13.709 -3.286 1.00 29.34 96 GLY B O 1
ATOM 2428 N N . ARG B 1 93 ? 62.720 -15.626 -2.114 1.00 32.96 97 ARG B N 1
ATOM 2429 C CA . ARG B 1 93 ? 61.297 -15.842 -2.355 1.00 38.46 97 ARG B CA 1
ATOM 2430 C C . ARG B 1 93 ? 60.452 -14.797 -1.634 1.00 27.36 97 ARG B C 1
ATOM 2431 O O . ARG B 1 93 ? 59.444 -14.326 -2.174 1.00 27.45 97 ARG B O 1
ATOM 2439 N N . LEU B 1 94 ? 60.840 -14.433 -0.410 1.00 31.58 98 LEU B N 1
ATOM 2440 C CA . LEU B 1 94 ? 60.106 -13.405 0.322 1.00 28.24 98 LEU B CA 1
ATOM 2441 C C . LEU B 1 94 ? 60.138 -12.076 -0.421 1.00 19.48 98 LEU B C 1
ATOM 2442 O O . LEU B 1 94 ? 59.125 -11.370 -0.489 1.00 30.37 98 LEU B O 1
ATOM 2447 N N . GLY B 1 95 ? 61.290 -11.723 -0.995 1.00 23.31 99 GLY B N 1
ATOM 2448 C CA . GLY B 1 95 ? 61.397 -10.474 -1.727 1.00 24.55 99 GLY B CA 1
ATOM 2449 C C . GLY B 1 95 ? 60.555 -10.444 -2.986 1.00 22.27 99 GLY B C 1
ATOM 2450 O O . GLY B 1 95 ? 60.124 -9.373 -3.422 1.00 25.35 99 GLY B O 1
ATOM 2451 N N . GLU B 1 96 ? 60.314 -11.606 -3.590 1.00 27.94 100 GLU B N 1
ATOM 2452 C CA . GLU B 1 96 ? 59.500 -11.693 -4.796 1.00 26.87 100 GLU B CA 1
ATOM 2453 C C . GLU B 1 96 ? 58.015 -11.813 -4.483 1.00 25.74 100 GLU B C 1
ATOM 2454 O O . GLU B 1 96 ? 57.184 -11.231 -5.188 1.00 27.72 100 GLU B O 1
ATOM 2460 N N . GLN B 1 97 ? 57.665 -12.551 -3.431 1.00 22.61 101 GLN B N 1
ATOM 2461 C CA . GLN B 1 97 ? 56.271 -12.873 -3.157 1.00 25.13 101 GLN B CA 1
ATOM 2462 C C . GLN B 1 97 ? 55.567 -11.836 -2.291 1.00 33.80 101 GLN B C 1
ATOM 2463 O O . GLN B 1 97 ? 54.355 -11.644 -2.442 1.00 33.92 101 GLN B O 1
ATOM 2469 N N . LEU B 1 98 ? 56.280 -11.169 -1.388 1.00 29.76 102 LEU B N 1
ATOM 2470 C CA . LEU B 1 98 ? 55.682 -10.091 -0.612 1.00 26.69 102 LEU B CA 1
ATOM 2471 C C . LEU B 1 98 ? 55.668 -8.803 -1.426 1.00 25.80 102 LEU B C 1
ATOM 2472 O O . LEU B 1 98 ? 56.574 -8.536 -2.221 1.00 24.04 102 LEU B O 1
ATOM 2477 N N . ASP B 1 99 ? 54.628 -8.000 -1.218 1.00 28.15 103 ASP B N 1
ATOM 2478 C CA . ASP B 1 99 ? 54.467 -6.734 -1.916 1.00 28.01 103 ASP B CA 1
ATOM 2479 C C . ASP B 1 99 ? 54.302 -5.596 -0.918 1.00 22.27 103 ASP B C 1
ATOM 2480 O O . ASP B 1 99 ? 54.001 -5.809 0.260 1.00 25.18 103 ASP B O 1
ATOM 2485 N N . VAL B 1 100 ? 54.506 -4.378 -1.414 1.00 28.15 104 VAL B N 1
ATOM 2486 C CA . VAL B 1 100 ? 54.417 -3.163 -0.613 1.00 25.86 104 VAL B CA 1
ATOM 2487 C C . VAL B 1 100 ? 53.497 -2.192 -1.338 1.00 23.80 104 VAL B C 1
ATOM 2488 O O . VAL B 1 100 ? 53.791 -1.777 -2.465 1.00 24.97 104 VAL B O 1
ATOM 2492 N N . ILE B 1 101 ? 52.394 -1.822 -0.688 1.00 19.84 105 ILE B N 1
ATOM 2493 C CA . ILE B 1 101 ? 51.459 -0.878 -1.280 1.00 20.54 105 ILE B CA 1
ATOM 2494 C C . ILE B 1 101 ? 52.154 0.457 -1.490 1.00 23.51 105 ILE B C 1
ATOM 2495 O O . ILE B 1 101 ? 52.842 0.967 -0.596 1.00 18.61 105 ILE B O 1
ATOM 2500 N N . ASP B 1 102 ? 51.979 1.027 -2.682 1.00 21.26 106 ASP B N 1
ATOM 2501 C CA . ASP B 1 102 ? 52.500 2.355 -3.017 1.00 26.89 106 ASP B CA 1
ATOM 2502 C C . ASP B 1 102 ? 54.015 2.443 -2.857 1.00 27.26 106 ASP B C 1
ATOM 2503 O O . ASP B 1 102 ? 54.552 3.501 -2.520 1.00 24.82 106 ASP B O 1
ATOM 2508 N N . ILE B 1 103 ? 54.717 1.337 -3.115 1.00 28.28 107 ILE B N 1
ATOM 2509 C CA . ILE B 1 103 ? 56.175 1.342 -3.044 1.00 26.83 107 ILE B CA 1
ATOM 2510 C C . ILE B 1 103 ? 56.763 2.366 -4.006 1.00 25.59 107 ILE B C 1
ATOM 2511 O O . ILE B 1 103 ? 57.874 2.866 -3.787 1.00 22.47 107 ILE B O 1
ATOM 2516 N N . ASP B 1 104 ? 56.047 2.689 -5.086 1.00 23.53 108 ASP B N 1
ATOM 2517 C CA . ASP B 1 104 ? 56.559 3.657 -6.051 1.00 32.90 108 ASP B CA 1
ATOM 2518 C C . ASP B 1 104 ? 56.812 5.020 -5.419 1.00 29.64 108 ASP B C 1
ATOM 2519 O O . ASP B 1 104 ? 57.592 5.806 -5.967 1.00 29.86 108 ASP B O 1
ATOM 2524 N N . HIS B 1 105 ? 56.168 5.323 -4.289 1.00 29.78 109 HIS B N 1
ATOM 2525 C CA . HIS B 1 105 ? 56.536 6.511 -3.525 1.00 28.52 109 HIS B CA 1
ATOM 2526 C C . HIS B 1 105 ? 58.031 6.520 -3.254 1.00 26.42 109 HIS B C 1
ATOM 2527 O O . HIS B 1 105 ? 58.717 7.521 -3.487 1.00 24.15 109 HIS B O 1
ATOM 2534 N N . LEU B 1 106 ? 58.553 5.396 -2.765 1.00 21.69 110 LEU B N 1
ATOM 2535 C CA . LEU B 1 106 ? 59.961 5.322 -2.399 1.00 25.10 110 LEU B CA 1
ATOM 2536 C C . LEU B 1 106 ? 60.854 5.302 -3.634 1.00 24.70 110 LEU B C 1
ATOM 2537 O O . LEU B 1 106 ? 61.844 6.040 -3.704 1.00 27.79 110 LEU B O 1
ATOM 2542 N N . TRP B 1 107 ? 60.537 4.447 -4.611 1.00 22.73 111 TRP B N 1
ATOM 2543 C CA . TRP B 1 107 ? 61.355 4.379 -5.818 1.00 31.59 111 TRP B CA 1
ATOM 2544 C C . TRP B 1 107 ? 61.438 5.736 -6.503 1.00 37.28 111 TRP B C 1
ATOM 2545 O O . TRP B 1 107 ? 62.482 6.089 -7.064 1.00 31.34 111 TRP B O 1
ATOM 2556 N N . SER B 1 108 ? 60.352 6.509 -6.464 1.00 30.49 112 SER B N 1
ATOM 2557 C CA . SER B 1 108 ? 60.348 7.819 -7.103 1.00 37.26 112 SER B CA 1
ATOM 2558 C C . SER B 1 108 ? 61.319 8.772 -6.415 1.00 41.56 112 SER B C 1
ATOM 2559 O O . SER B 1 108 ? 62.058 9.503 -7.084 1.00 38.63 112 SER B O 1
ATOM 2562 N N . ALA B 1 109 ? 61.333 8.782 -5.081 1.00 36.94 113 ALA B N 1
ATOM 2563 C CA . ALA B 1 109 ? 62.249 9.661 -4.363 1.00 27.01 113 ALA B CA 1
ATOM 2564 C C . ALA B 1 109 ? 63.699 9.272 -4.622 1.00 35.31 113 ALA B C 1
ATOM 2565 O O . ALA B 1 109 ? 64.557 10.143 -4.809 1.00 26.39 113 ALA B O 1
ATOM 2567 N N . LEU B 1 110 ? 63.992 7.969 -4.642 1.00 24.09 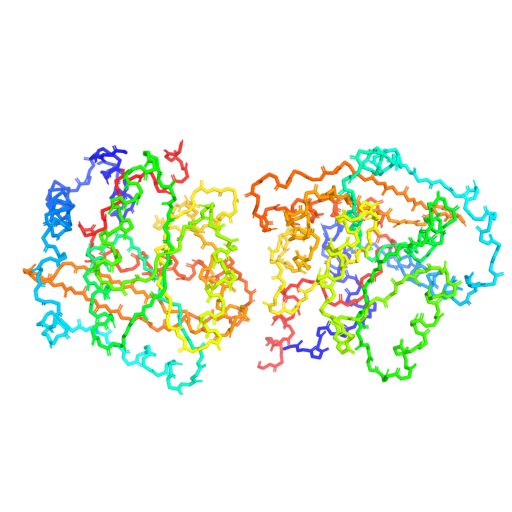114 LEU B N 1
ATOM 2568 C CA . LEU B 1 110 ? 65.359 7.525 -4.893 1.00 34.05 114 LEU B CA 1
ATOM 2569 C C . LEU B 1 110 ? 65.755 7.713 -6.353 1.00 36.52 114 LEU B C 1
ATOM 2570 O O . LEU B 1 110 ? 66.932 7.949 -6.645 1.00 34.16 114 LEU B O 1
ATOM 2575 N N . ASP B 1 111 ? 64.799 7.607 -7.281 1.00 36.22 115 ASP B N 1
ATOM 2576 C CA . ASP B 1 111 ? 65.094 7.928 -8.674 1.00 36.07 115 ASP B CA 1
ATOM 2577 C C . ASP B 1 111 ? 65.509 9.384 -8.825 1.00 35.47 115 ASP B C 1
ATOM 2578 O O . ASP B 1 111 ? 66.304 9.715 -9.713 1.00 42.36 115 ASP B O 1
ATOM 2583 N N . ALA B 1 112 ? 64.985 10.263 -7.971 1.00 36.49 116 ALA B N 1
ATOM 2584 C CA . ALA B 1 112 ? 65.302 11.683 -8.027 1.00 32.83 116 ALA B CA 1
ATOM 2585 C C . ALA B 1 112 ? 66.599 12.030 -7.309 1.00 34.91 116 ALA B C 1
ATOM 2586 O O . ALA B 1 112 ? 67.017 13.192 -7.353 1.00 34.66 116 ALA B O 1
ATOM 2588 N N . GLY B 1 113 ? 67.247 11.064 -6.662 1.00 38.14 117 GLY B N 1
ATOM 2589 C CA . GLY B 1 113 ? 68.501 11.310 -5.982 1.00 37.61 117 GLY B CA 1
ATOM 2590 C C . GLY B 1 113 ? 68.382 11.858 -4.578 1.00 42.86 117 GLY B C 1
ATOM 2591 O O . GLY B 1 113 ? 69.398 12.270 -4.005 1.00 34.81 117 GLY B O 1
ATOM 2592 N N . ARG B 1 114 ? 67.179 11.868 -3.999 1.00 29.19 118 ARG B N 1
ATOM 2593 C CA . ARG B 1 114 ? 66.930 12.623 -2.776 1.00 30.31 118 ARG B CA 1
ATOM 2594 C C . ARG B 1 114 ? 67.291 11.877 -1.497 1.00 27.79 118 ARG B C 1
ATOM 2595 O O . ARG B 1 114 ? 67.517 12.524 -0.469 1.00 40.72 118 ARG B O 1
ATOM 2603 N N . GLY B 1 115 ? 67.341 10.553 -1.523 1.00 28.92 119 GLY B N 1
ATOM 2604 C CA . GLY B 1 115 ? 67.360 9.785 -0.298 1.00 28.73 119 GLY B CA 1
ATOM 2605 C C . GLY B 1 115 ? 65.989 9.775 0.356 1.00 26.27 119 GLY B C 1
ATOM 2606 O O . GLY B 1 115 ? 65.117 10.588 0.052 1.00 27.59 119 GLY B O 1
ATOM 2607 N N . ALA B 1 116 ? 65.794 8.832 1.278 1.00 25.63 120 ALA B N 1
ATOM 2608 C CA . ALA B 1 116 ? 64.481 8.658 1.885 1.00 28.14 120 ALA B CA 1
ATOM 2609 C C . ALA B 1 116 ? 64.608 8.173 3.320 1.00 21.94 120 ALA B C 1
ATOM 2610 O O . ALA B 1 116 ? 65.404 7.277 3.618 1.00 26.83 120 ALA B O 1
ATOM 2612 N N . VAL B 1 117 ? 63.813 8.775 4.198 1.00 27.24 121 VAL B N 1
ATOM 2613 C CA . VAL B 1 117 ? 63.642 8.311 5.569 1.00 25.52 121 VAL B CA 1
ATOM 2614 C C . VAL B 1 117 ? 62.357 7.498 5.620 1.00 24.69 121 VAL B C 1
ATOM 2615 O O . VAL B 1 117 ? 61.278 8.006 5.292 1.00 28.67 121 VAL B O 1
ATOM 2619 N N . LEU B 1 118 ? 62.466 6.237 6.028 1.00 25.95 122 LEU B N 1
ATOM 2620 C CA . LEU B 1 118 ? 61.306 5.374 6.218 1.00 25.84 122 LEU B CA 1
ATOM 2621 C C . LEU B 1 118 ? 61.045 5.262 7.717 1.00 20.02 122 LEU B C 1
ATOM 2622 O O . LEU B 1 118 ? 61.819 4.635 8.446 1.00 22.66 122 LEU B O 1
ATOM 2627 N N . ALA B 1 119 ? 59.961 5.883 8.173 1.00 16.81 123 ALA B N 1
ATOM 2628 C CA . ALA B 1 119 ? 59.615 5.952 9.585 1.00 22.18 123 ALA B CA 1
ATOM 2629 C C . ALA B 1 119 ? 58.380 5.101 9.835 1.00 18.57 123 ALA B C 1
ATOM 2630 O O . ALA B 1 119 ? 57.361 5.269 9.157 1.00 18.77 123 ALA B O 1
ATOM 2632 N N . LEU B 1 120 ? 58.464 4.198 10.802 1.00 19.43 124 LEU B N 1
ATOM 2633 C CA . LEU B 1 120 ? 57.393 3.243 11.035 1.00 19.66 124 LEU B CA 1
ATOM 2634 C C . LEU B 1 120 ? 57.233 2.976 12.521 1.00 17.64 124 LEU B C 1
ATOM 2635 O O . LEU B 1 120 ? 58.181 3.143 13.297 1.00 20.33 124 LEU B O 1
ATOM 2640 N N . PRO B 1 121 ? 56.038 2.547 12.950 1.00 17.29 125 PRO B N 1
ATOM 2641 C CA . PRO B 1 121 ? 55.843 2.158 14.349 1.00 15.22 125 PRO B CA 1
ATOM 2642 C C . PRO B 1 121 ? 56.179 0.690 14.580 1.00 28.32 125 PRO B C 1
ATOM 2643 O O . PRO B 1 121 ? 56.517 -0.026 13.632 1.00 19.19 125 PRO B O 1
ATOM 2647 N N . HIS B 1 122 ? 56.080 0.224 15.827 1.00 23.57 126 HIS B N 1
ATOM 2648 C CA . HIS B 1 122 ? 56.391 -1.166 16.164 1.00 21.33 126 HIS B CA 1
ATOM 2649 C C . HIS B 1 122 ? 55.164 -2.038 15.893 1.00 17.82 126 HIS B C 1
ATOM 2650 O O . HIS B 1 122 ? 54.525 -2.578 16.798 1.00 23.55 126 HIS B O 1
ATOM 2657 N N . SER B 1 123 ? 54.844 -2.174 14.608 1.00 21.90 127 SER B N 1
ATOM 2658 C CA . SER B 1 123 ? 53.692 -2.946 14.168 1.00 22.73 127 SER B CA 1
ATOM 2659 C C . SER B 1 123 ? 54.127 -4.038 13.200 1.00 21.17 127 SER B C 1
ATOM 2660 O O . SER B 1 123 ? 55.052 -3.853 12.404 1.00 23.41 127 SER B O 1
ATOM 2663 N N . GLY B 1 124 ? 53.441 -5.177 13.276 1.00 20.02 128 GLY B N 1
ATOM 2664 C CA . GLY B 1 124 ? 53.706 -6.270 12.352 1.00 18.99 128 GLY B CA 1
ATOM 2665 C C . GLY B 1 124 ? 55.083 -6.866 12.573 1.00 16.56 128 GLY B C 1
ATOM 2666 O O . GLY B 1 124 ? 55.542 -7.035 13.708 1.00 24.44 128 GLY B O 1
ATOM 2667 N N . ASN B 1 125 ? 55.752 -7.193 11.471 1.00 18.91 129 ASN B N 1
ATOM 2668 C CA . ASN B 1 125 ? 57.117 -7.711 11.496 1.00 17.80 129 ASN B CA 1
ATOM 2669 C C . ASN B 1 125 ? 57.967 -6.783 10.637 1.00 23.01 129 ASN B C 1
ATOM 2670 O O . ASN B 1 125 ? 58.106 -6.985 9.429 1.00 22.67 129 ASN B O 1
ATOM 2675 N N . TRP B 1 126 ? 58.524 -5.754 11.274 1.00 20.10 130 TRP B N 1
ATOM 2676 C CA . TRP B 1 126 ? 59.383 -4.809 10.569 1.00 17.36 130 TRP B CA 1
ATOM 2677 C C . TRP B 1 126 ? 60.671 -5.450 10.066 1.00 21.65 130 TRP B C 1
ATOM 2678 O O . TRP B 1 126 ? 61.264 -4.945 9.106 1.00 18.25 130 TRP B O 1
ATOM 2689 N N . ASP B 1 127 ? 61.126 -6.537 10.690 1.00 23.77 131 ASP B N 1
ATOM 2690 C CA . ASP B 1 127 ? 62.315 -7.222 10.194 1.00 24.26 131 ASP B CA 1
ATOM 2691 C C . ASP B 1 127 ? 62.029 -7.921 8.871 1.00 23.22 131 ASP B C 1
ATOM 2692 O O . ASP B 1 127 ? 62.884 -7.945 7.977 1.00 19.59 131 ASP B O 1
ATOM 2697 N N . MET B 1 128 ? 60.831 -8.492 8.726 1.00 19.01 132 MET B N 1
ATOM 2698 C CA . MET B 1 128 ? 60.428 -9.045 7.438 1.00 17.07 132 MET B CA 1
ATOM 2699 C C . MET B 1 128 ? 60.397 -7.960 6.369 1.00 20.96 132 MET B C 1
ATOM 2700 O O . MET B 1 128 ? 60.788 -8.197 5.220 1.00 21.47 132 MET B O 1
ATOM 2705 N N . ALA B 1 129 ? 59.925 -6.763 6.725 1.00 20.59 133 ALA B N 1
ATOM 2706 C CA . ALA B 1 129 ? 59.947 -5.653 5.781 1.00 16.40 133 ALA B CA 1
ATOM 2707 C C . ALA B 1 129 ? 61.378 -5.279 5.422 1.00 19.53 133 ALA B C 1
ATOM 2708 O O . ALA B 1 129 ? 61.673 -4.953 4.266 1.00 19.01 133 ALA B O 1
ATOM 2710 N N . GLY B 1 130 ? 62.286 -5.329 6.400 1.00 24.86 134 GLY B N 1
ATOM 2711 C CA . GLY B 1 130 ? 63.685 -5.062 6.114 1.00 23.91 134 GLY B CA 1
ATOM 2712 C C . GLY B 1 130 ? 64.261 -6.042 5.112 1.00 21.45 134 GLY B C 1
ATOM 2713 O O . GLY B 1 130 ? 64.920 -5.647 4.148 1.00 18.14 134 GLY B O 1
ATOM 2714 N N . VAL B 1 131 ? 64.022 -7.340 5.330 1.00 21.23 135 VAL B N 1
ATOM 2715 C CA . VAL B 1 131 ? 64.440 -8.350 4.356 1.00 24.01 135 VAL B CA 1
ATOM 2716 C C . VAL B 1 131 ? 63.911 -7.990 2.977 1.00 27.48 135 VAL B C 1
ATOM 2717 O O . VAL B 1 131 ? 64.643 -8.014 1.981 1.00 24.30 135 VAL B O 1
ATOM 2721 N N . TRP B 1 132 ? 62.625 -7.646 2.900 1.00 22.92 136 TRP B N 1
ATOM 2722 C CA . TRP B 1 132 ? 62.040 -7.289 1.614 1.00 17.11 136 TRP B CA 1
ATOM 2723 C C . TRP B 1 132 ? 62.804 -6.143 0.964 1.00 22.30 136 TRP B C 1
ATOM 2724 O O . TRP B 1 132 ? 63.055 -6.163 -0.247 1.00 23.65 136 TRP B O 1
ATOM 2735 N N . LEU B 1 133 ? 63.180 -5.131 1.751 1.00 23.28 137 LEU B N 1
ATOM 2736 C CA . LEU B 1 133 ? 63.900 -3.996 1.185 1.00 19.40 137 LEU B CA 1
ATOM 2737 C C . LEU B 1 133 ? 65.336 -4.363 0.828 1.00 29.31 137 LEU B C 1
ATOM 2738 O O . LEU B 1 133 ? 65.884 -3.836 -0.146 1.00 22.29 137 LEU B O 1
ATOM 2743 N N . VAL B 1 134 ? 65.964 -5.250 1.604 1.00 22.18 138 VAL B N 1
ATOM 2744 C CA . VAL B 1 134 ? 67.278 -5.762 1.226 1.00 27.15 138 VAL B CA 1
ATOM 2745 C C . VAL B 1 134 ? 67.195 -6.469 -0.120 1.00 27.41 138 VAL B C 1
ATOM 2746 O O . VAL B 1 134 ? 68.073 -6.312 -0.977 1.00 28.14 138 VAL B O 1
ATOM 2750 N N . GLN B 1 135 ? 66.131 -7.247 -0.332 1.00 23.28 139 GLN B N 1
ATOM 2751 C CA . GLN B 1 135 ? 66.017 -8.063 -1.536 1.00 25.00 139 GLN B CA 1
ATOM 2752 C C . GLN B 1 135 ? 65.528 -7.268 -2.740 1.00 31.11 139 GLN B C 1
ATOM 2753 O O . GLN B 1 135 ? 65.817 -7.646 -3.881 1.00 31.91 139 GLN B O 1
ATOM 2759 N N . ASN B 1 136 ? 64.795 -6.178 -2.517 1.00 29.72 140 ASN B N 1
ATOM 2760 C CA . ASN B 1 136 ? 64.247 -5.388 -3.613 1.00 27.23 140 ASN B CA 1
ATOM 2761 C C . ASN B 1 136 ? 65.034 -4.115 -3.889 1.00 28.38 140 ASN B C 1
ATOM 2762 O O . ASN B 1 136 ? 64.938 -3.578 -4.997 1.00 32.40 140 ASN B O 1
ATOM 2767 N N . TYR B 1 137 ? 65.798 -3.619 -2.918 1.00 32.61 141 TYR B N 1
ATOM 2768 C CA . TYR B 1 137 ? 66.674 -2.473 -3.134 1.00 29.46 141 TYR B CA 1
ATOM 2769 C C . TYR B 1 137 ? 68.125 -2.817 -2.839 1.00 28.41 141 TYR B C 1
ATOM 2770 O O . TYR B 1 137 ? 68.992 -2.620 -3.696 1.00 23.51 141 TYR B O 1
ATOM 2779 N N . GLY B 1 138 ? 68.409 -3.333 -1.650 1.00 28.37 142 GLY B N 1
ATOM 2780 C CA . GLY B 1 138 ? 69.761 -3.569 -1.216 1.00 26.86 142 GLY B CA 1
ATOM 2781 C C . GLY B 1 138 ? 69.912 -3.171 0.235 1.00 31.81 142 GLY B C 1
ATOM 2782 O O . GLY B 1 138 ? 68.944 -2.773 0.891 1.00 31.97 142 GLY B O 1
ATOM 2783 N N . PRO B 1 139 ? 71.127 -3.270 0.770 1.00 30.07 143 PRO B N 1
ATOM 2784 C CA . PRO B 1 139 ? 71.325 -2.931 2.181 1.00 32.48 143 PRO B CA 1
ATOM 2785 C C . PRO B 1 139 ? 70.875 -1.508 2.472 1.00 34.51 143 PRO B C 1
ATOM 2786 O O . PRO B 1 139 ? 71.030 -0.605 1.648 1.00 32.40 143 PRO B O 1
ATOM 2790 N N . PHE B 1 140 ? 70.301 -1.320 3.655 1.00 36.85 144 PHE B N 1
ATOM 2791 C CA . PHE B 1 140 ? 69.933 -0.006 4.152 1.00 22.68 144 PHE B CA 1
ATOM 2792 C C . PHE B 1 140 ? 70.461 0.128 5.570 1.00 24.83 144 PHE B C 1
ATOM 2793 O O . PHE B 1 140 ? 70.932 -0.840 6.173 1.00 30.18 144 PHE B O 1
ATOM 2801 N N . THR B 1 141 ? 70.374 1.338 6.108 1.00 24.10 145 THR B N 1
ATOM 2802 C CA . THR B 1 141 ? 70.875 1.628 7.440 1.00 29.77 145 THR B CA 1
ATOM 2803 C C . THR B 1 141 ? 69.711 1.907 8.376 1.00 26.94 145 THR B C 1
ATOM 2804 O O . THR B 1 141 ? 68.708 2.510 7.978 1.00 26.10 145 THR B O 1
ATOM 2808 N N . THR B 1 142 ? 69.850 1.451 9.614 1.00 23.48 146 THR B N 1
ATOM 2809 C CA . THR B 1 142 ? 68.921 1.798 10.674 1.00 34.64 146 THR B CA 1
ATOM 2810 C C . THR B 1 142 ? 69.715 1.918 11.966 1.00 36.75 146 THR B C 1
ATOM 2811 O O . THR B 1 142 ? 70.951 1.927 11.957 1.00 30.17 146 THR B O 1
ATOM 2815 N N . VAL B 1 143 ? 69.003 1.926 13.088 1.00 27.93 147 VAL B N 1
ATOM 2816 C CA . VAL B 1 143 ? 69.564 2.378 14.350 1.00 31.99 147 VAL B CA 1
ATOM 2817 C C . VAL B 1 143 ? 68.930 1.565 15.467 1.00 40.63 147 VAL B C 1
ATOM 2818 O O . VAL B 1 143 ? 67.720 1.318 15.449 1.00 35.78 147 VAL B O 1
ATOM 2822 N N . ALA B 1 144 ? 69.746 1.115 16.424 1.00 31.97 148 ALA B N 1
ATOM 2823 C CA . ALA B 1 144 ? 69.273 0.212 17.468 1.00 44.78 148 ALA B CA 1
ATOM 2824 C C . ALA B 1 144 ? 69.638 0.732 18.853 1.00 33.32 148 ALA B C 1
ATOM 2825 O O . ALA B 1 144 ? 70.790 1.091 19.115 1.00 33.40 148 ALA B O 1
ATOM 2827 N N . GLU B 1 145 ? 68.638 0.762 19.727 1.00 35.62 149 GLU B N 1
ATOM 2828 C CA . GLU B 1 145 ? 68.837 0.938 21.159 1.00 36.94 149 GLU B CA 1
ATOM 2829 C C . GLU B 1 145 ? 69.862 -0.064 21.684 1.00 45.68 149 GLU B C 1
ATOM 2830 O O . GLU B 1 145 ? 69.772 -1.264 21.406 1.00 41.18 149 GLU B O 1
ATOM 2836 N N . ARG B 1 146 ? 70.844 0.432 22.440 1.00 38.80 150 ARG B N 1
ATOM 2837 C CA . ARG B 1 146 ? 71.918 -0.414 22.967 1.00 44.18 150 ARG B CA 1
ATOM 2838 C C . ARG B 1 146 ? 71.468 -0.991 24.305 1.00 41.80 150 ARG B C 1
ATOM 2839 O O . ARG B 1 146 ? 71.619 -0.375 25.360 1.00 48.83 150 ARG B O 1
ATOM 2847 N N . LEU B 1 147 ? 70.922 -2.203 24.256 1.00 39.85 151 LEU B N 1
ATOM 2848 C CA . LEU B 1 147 ? 70.328 -2.843 25.419 1.00 56.29 151 LEU B CA 1
ATOM 2849 C C . LEU B 1 147 ? 71.397 -3.431 26.338 1.00 48.79 151 LEU B C 1
ATOM 2850 O O . LEU B 1 147 ? 72.523 -3.720 25.926 1.00 39.63 151 LEU B O 1
ATOM 2855 N N . LYS B 1 148 ? 71.016 -3.618 27.599 1.00 39.96 152 LYS B N 1
ATOM 2856 C CA . LYS B 1 148 ? 71.821 -4.379 28.547 1.00 45.02 152 LYS B CA 1
ATOM 2857 C C . LYS B 1 148 ? 71.173 -5.749 28.748 1.00 40.92 152 LYS B C 1
ATOM 2858 O O . LYS B 1 148 ? 69.947 -5.845 28.803 1.00 39.94 152 LYS B O 1
ATOM 2864 N N . PRO B 1 149 ? 71.979 -6.818 28.864 1.00 40.69 153 PRO B N 1
ATOM 2865 C CA . PRO B 1 149 ? 73.445 -6.876 28.812 1.00 32.74 153 PRO B CA 1
ATOM 2866 C C . PRO B 1 149 ? 74.004 -6.674 27.409 1.00 33.21 153 PRO B C 1
ATOM 2867 O O . PRO B 1 149 ? 73.263 -6.783 26.433 1.00 34.16 153 PRO B O 1
ATOM 2871 N N . GLU B 1 150 ? 75.305 -6.383 27.321 1.00 35.82 154 GLU B N 1
ATOM 2872 C CA . GLU B 1 150 ? 75.944 -6.207 26.020 1.00 34.41 154 GLU B CA 1
ATOM 2873 C C . GLU B 1 150 ? 75.850 -7.471 25.174 1.00 37.55 154 GLU B C 1
ATOM 2874 O O . GLU B 1 150 ? 75.787 -7.387 23.942 1.00 30.98 154 GLU B O 1
ATOM 2880 N N . SER B 1 151 ? 75.853 -8.646 25.811 1.00 37.76 155 SER B N 1
ATOM 2881 C CA . SER B 1 151 ? 75.708 -9.893 25.067 1.00 37.96 155 SER B CA 1
ATOM 2882 C C . SER B 1 151 ? 74.365 -9.942 24.351 1.00 30.80 155 SER B C 1
ATOM 2883 O O . SER B 1 151 ? 74.265 -10.453 23.230 1.00 32.91 155 SER B O 1
ATOM 2886 N N . LEU B 1 152 ? 73.320 -9.417 24.993 1.00 36.75 156 LEU B N 1
ATOM 2887 C CA . LEU B 1 152 ? 71.998 -9.368 24.379 1.00 28.37 156 LEU B CA 1
ATOM 2888 C C . LEU B 1 152 ? 71.992 -8.415 23.190 1.00 34.60 156 LEU B C 1
ATOM 2889 O O . LEU B 1 152 ? 71.513 -8.761 22.105 1.00 27.15 156 LEU B O 1
ATOM 2894 N N . TYR B 1 153 ? 72.523 -7.205 23.380 1.00 36.61 157 TYR B N 1
ATOM 2895 C CA . TYR B 1 153 ? 72.627 -6.254 22.279 1.00 34.52 157 TYR B CA 1
ATOM 2896 C C . TYR B 1 153 ? 73.370 -6.857 21.092 1.00 31.05 157 TYR B C 1
ATOM 2897 O O . TYR B 1 153 ? 72.981 -6.651 19.937 1.00 33.15 157 TYR B O 1
ATOM 2906 N N . ARG B 1 154 ? 74.445 -7.605 21.357 1.00 26.62 158 ARG B N 1
ATOM 2907 C CA . ARG B 1 154 ? 75.218 -8.200 20.272 1.00 32.52 158 ARG B CA 1
ATOM 2908 C C . ARG B 1 154 ? 74.407 -9.243 19.510 1.00 38.30 158 ARG B C 1
ATOM 2909 O O . ARG B 1 154 ? 74.579 -9.394 18.296 1.00 32.29 158 ARG B O 1
ATOM 2911 N N A ARG B 1 155 ? 73.527 -9.977 20.195 0.55 30.66 159 ARG B N 1
ATOM 2912 N N B ARG B 1 155 ? 73.531 -9.967 20.210 0.45 30.66 159 ARG B N 1
ATOM 2913 C CA A ARG B 1 155 ? 72.682 -10.947 19.503 0.55 30.18 159 ARG B CA 1
ATOM 2914 C CA B ARG B 1 155 ? 72.659 -10.937 19.557 0.45 30.24 159 ARG B CA 1
ATOM 2915 C C A ARG B 1 155 ? 71.780 -10.255 18.490 0.55 25.69 159 ARG B C 1
ATOM 2916 C C B ARG B 1 155 ? 71.782 -10.259 18.511 0.45 25.76 159 ARG B C 1
ATOM 2917 O O A ARG B 1 155 ? 71.633 -10.725 17.356 0.55 30.36 159 ARG B O 1
ATOM 2918 O O B ARG B 1 155 ? 71.657 -10.739 17.379 0.45 30.36 159 ARG B O 1
ATOM 2933 N N . PHE B 1 156 ? 71.162 -9.136 18.881 1.00 28.41 160 PHE B N 1
ATOM 2934 C CA . PHE B 1 156 ? 70.292 -8.419 17.954 1.00 33.72 160 PHE B CA 1
ATOM 2935 C C . PHE B 1 156 ? 71.076 -7.891 16.761 1.00 28.60 160 PHE B C 1
ATOM 2936 O O . PHE B 1 156 ? 70.621 -7.993 15.616 1.00 28.49 160 PHE B O 1
ATOM 2944 N N . VAL B 1 157 ? 72.252 -7.314 17.009 1.00 25.27 161 VAL B N 1
ATOM 2945 C CA . VAL B 1 157 ? 73.079 -6.805 15.916 1.00 29.17 161 VAL B CA 1
ATOM 2946 C C . VAL B 1 157 ? 73.387 -7.917 14.923 1.00 27.30 161 VAL B C 1
ATOM 2947 O O . VAL B 1 157 ? 73.180 -7.770 13.713 1.00 29.63 161 VAL B O 1
ATOM 2951 N N . GLU B 1 158 ? 73.894 -9.047 15.420 1.00 29.14 162 GLU B N 1
ATOM 2952 C CA . GLU B 1 158 ? 74.229 -10.157 14.533 1.00 31.23 162 GLU B CA 1
ATOM 2953 C C . GLU B 1 158 ? 72.989 -10.716 13.846 1.00 26.74 162 GLU B C 1
ATOM 2954 O O . GLU B 1 158 ? 73.062 -11.155 12.693 1.00 28.80 162 GLU B O 1
ATOM 2960 N N . TYR B 1 159 ? 71.849 -10.709 14.536 1.00 26.23 163 TYR B N 1
ATOM 2961 C CA . TYR B 1 159 ? 70.600 -11.158 13.930 1.00 24.17 163 TYR B CA 1
ATOM 2962 C C . TYR B 1 159 ? 70.224 -10.284 12.738 1.00 26.64 163 TYR B C 1
ATOM 2963 O O . TYR B 1 159 ? 69.955 -10.787 11.641 1.00 26.00 163 TYR B O 1
ATOM 2972 N N . ARG B 1 160 ? 70.216 -8.965 12.927 1.00 24.78 164 ARG B N 1
ATOM 2973 C CA . ARG B 1 160 ? 69.790 -8.076 11.854 1.00 25.13 164 ARG B CA 1
ATOM 2974 C C . ARG B 1 160 ? 70.848 -7.939 10.768 1.00 28.47 164 ARG B C 1
ATOM 2975 O O . ARG B 1 160 ? 70.508 -7.652 9.615 1.00 24.09 164 ARG B O 1
ATOM 2983 N N . GLU B 1 161 ? 72.122 -8.148 11.102 1.00 25.27 165 GLU B N 1
ATOM 2984 C CA . GLU B 1 161 ? 73.147 -8.187 10.066 1.00 28.85 165 GLU B CA 1
ATOM 2985 C C . GLU B 1 161 ? 72.980 -9.404 9.165 1.00 33.54 165 GLU B C 1
ATOM 2986 O O . GLU B 1 161 ? 73.322 -9.344 7.978 1.00 34.69 165 GLU B O 1
ATOM 2992 N N . SER B 1 162 ? 72.462 -10.512 9.704 1.00 28.72 166 SER B N 1
ATOM 2993 C CA . SER B 1 162 ? 72.197 -11.684 8.876 1.00 25.51 166 SER B CA 1
ATOM 2994 C C . SER B 1 162 ? 71.038 -11.451 7.917 1.00 25.21 166 SER B C 1
ATOM 2995 O O . SER B 1 162 ? 70.884 -12.210 6.954 1.00 35.37 166 SER B O 1
ATOM 2998 N N . LEU B 1 163 ? 70.218 -10.429 8.164 1.00 25.55 167 LEU B N 1
ATOM 2999 C CA . LEU B 1 163 ? 69.145 -10.052 7.255 1.00 29.80 167 LEU B CA 1
ATOM 3000 C C . LEU B 1 163 ? 69.599 -9.067 6.187 1.00 23.36 167 LEU B C 1
ATOM 3001 O O . LEU B 1 163 ? 68.875 -8.860 5.207 1.00 27.89 167 LEU B O 1
ATOM 3006 N N . GLY B 1 164 ? 70.775 -8.461 6.352 1.00 29.42 168 GLY B N 1
ATOM 3007 C CA . GLY B 1 164 ? 71.319 -7.543 5.374 1.00 35.69 168 GLY B CA 1
ATOM 3008 C C . GLY B 1 164 ? 71.305 -6.086 5.783 1.00 37.55 168 GLY B C 1
ATOM 3009 O O . GLY B 1 164 ? 71.736 -5.242 4.988 1.00 39.44 168 GLY B O 1
ATOM 3010 N N . PHE B 1 165 ? 70.844 -5.754 6.987 1.00 31.96 169 PHE B N 1
ATOM 3011 C CA . PHE B 1 165 ? 70.803 -4.359 7.398 1.00 32.30 169 PHE B CA 1
ATOM 3012 C C . PHE B 1 165 ? 72.166 -3.927 7.920 1.00 30.32 169 PHE B C 1
ATOM 3013 O O . PHE B 1 165 ? 72.958 -4.742 8.402 1.00 41.33 169 PHE B O 1
ATOM 3021 N N . GLU B 1 166 ? 72.429 -2.626 7.831 1.00 31.77 170 GLU B N 1
ATOM 3022 C CA . GLU B 1 166 ? 73.454 -1.989 8.645 1.00 31.33 170 GLU B CA 1
ATOM 3023 C C . GLU B 1 166 ? 72.775 -1.398 9.873 1.00 28.69 170 GLU B C 1
AT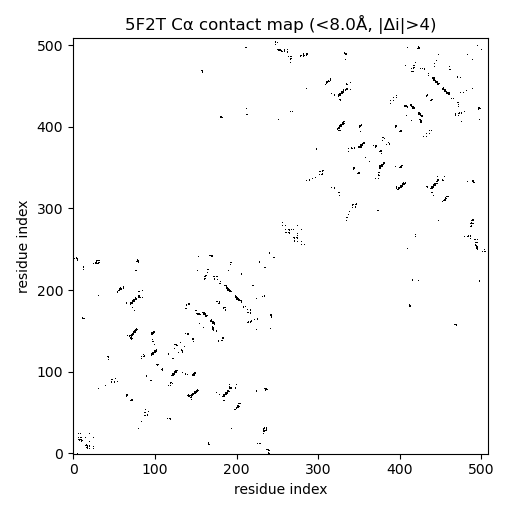OM 3024 O O . GLU B 1 166 ? 71.806 -0.641 9.748 1.00 30.55 170 GLU B O 1
ATOM 3030 N N . VAL B 1 167 ? 73.276 -1.751 11.052 1.00 34.87 171 VAL B N 1
ATOM 3031 C CA . VAL B 1 167 ? 72.654 -1.376 12.316 1.00 37.73 171 VAL B CA 1
ATOM 3032 C C . VAL B 1 167 ? 73.638 -0.502 13.079 1.00 41.74 171 VAL B C 1
ATOM 3033 O O . VAL B 1 167 ? 74.696 -0.976 13.516 1.00 37.72 171 VAL B O 1
ATOM 3037 N N . LEU B 1 168 ? 73.289 0.785 13.241 1.00 41.26 172 LEU B N 1
ATOM 3038 C CA . LEU B 1 168 ? 74.098 1.705 14.027 1.00 29.63 172 LEU B CA 1
ATOM 3039 C C . LEU B 1 168 ? 73.634 1.696 15.482 1.00 24.35 172 LEU B C 1
ATOM 3040 O O . LEU B 1 168 ? 72.429 1.711 15.743 1.00 38.11 172 LEU B O 1
ATOM 3045 N N . PRO B 1 169 ? 74.547 1.665 16.456 1.00 36.43 173 PRO B N 1
ATOM 3046 C CA . PRO B 1 169 ? 74.123 1.831 17.852 1.00 36.97 173 PRO B CA 1
ATOM 3047 C C . PRO B 1 169 ? 73.771 3.279 18.150 1.00 33.70 173 PRO B C 1
ATOM 3048 O O . PRO B 1 169 ? 74.427 4.207 17.671 1.00 33.00 173 PRO B O 1
ATOM 3052 N N . LEU B 1 170 ? 72.717 3.470 18.947 1.00 38.20 174 LEU B N 1
ATOM 3053 C CA . LEU B 1 170 ? 72.340 4.823 19.340 1.00 39.83 174 LEU B CA 1
ATOM 3054 C C . LEU B 1 170 ? 73.397 5.458 20.232 1.00 44.16 174 LEU B C 1
ATOM 3055 O O . LEU B 1 170 ? 73.579 6.682 20.204 1.00 48.56 174 LEU B O 1
ATOM 3060 N N . THR B 1 171 ? 74.100 4.651 21.022 1.00 45.87 175 THR B N 1
ATOM 3061 C CA . THR B 1 171 ? 75.173 5.137 21.876 1.00 39.96 175 THR B CA 1
ATOM 3062 C C . THR B 1 171 ? 76.339 4.161 21.826 1.00 39.42 175 THR B C 1
ATOM 3063 O O . THR B 1 171 ? 76.151 2.950 21.684 1.00 45.52 175 THR B O 1
ATOM 3067 N N . GLY B 1 172 ? 77.549 4.704 21.941 1.00 44.49 176 GLY B N 1
ATOM 3068 C CA . GLY B 1 172 ? 78.739 3.878 21.989 1.00 35.55 176 GLY B CA 1
ATOM 3069 C C . GLY B 1 172 ? 79.262 3.427 20.645 1.00 36.71 176 GLY B C 1
ATOM 3070 O O . GLY B 1 172 ? 79.990 2.431 20.580 1.00 47.27 176 GLY B O 1
ATOM 3071 N N . GLY B 1 173 ? 78.912 4.126 19.564 1.00 39.42 177 GLY B N 1
ATOM 3072 C CA . GLY B 1 173 ? 79.364 3.774 18.237 1.00 44.14 177 GLY B CA 1
ATOM 3073 C C . GLY B 1 173 ? 80.589 4.574 17.809 1.00 51.23 177 GLY B C 1
ATOM 3074 O O . GLY B 1 173 ? 81.055 5.485 18.491 1.00 51.14 177 GLY B O 1
ATOM 3075 N N . GLU B 1 174 ? 81.110 4.207 16.635 1.00 48.34 178 GLU B N 1
ATOM 3076 C CA . GLU B 1 174 ? 82.277 4.896 16.095 1.00 47.55 178 GLU B CA 1
ATOM 3077 C C . GLU B 1 174 ? 81.986 6.370 15.849 1.00 52.20 178 GLU B C 1
ATOM 3078 O O . GLU B 1 174 ? 82.876 7.214 16.006 1.00 63.45 178 GLU B O 1
ATOM 3080 N N . ARG B 1 175 ? 80.759 6.700 15.452 1.00 51.15 179 ARG B N 1
ATOM 3081 C CA . ARG B 1 175 ? 80.389 8.086 15.207 1.00 56.40 179 ARG B CA 1
ATOM 3082 C C . ARG B 1 175 ? 78.954 8.354 15.649 1.00 53.58 179 ARG B C 1
ATOM 3083 O O . ARG B 1 175 ? 78.192 7.408 15.896 1.00 54.37 179 ARG B O 1
ATOM 3091 N N . PRO B 1 176 ? 78.544 9.618 15.752 1.00 43.47 180 PRO B N 1
ATOM 3092 C CA . PRO B 1 176 ? 77.141 9.920 16.059 1.00 57.52 180 PRO B CA 1
ATOM 3093 C C . PRO B 1 176 ? 76.231 9.367 14.977 1.00 56.61 180 PRO B C 1
ATOM 3094 O O . PRO B 1 176 ? 76.476 9.600 13.784 1.00 46.49 180 PRO B O 1
ATOM 3098 N N . PRO B 1 177 ? 75.179 8.627 15.340 1.00 42.21 181 PRO B N 1
ATOM 3099 C CA . PRO B 1 177 ? 74.327 8.033 14.296 1.00 41.43 181 PRO B CA 1
ATOM 3100 C C . PRO B 1 177 ? 73.655 9.061 13.402 1.00 21.14 181 PRO B C 1
ATOM 3101 O O . PRO B 1 177 ? 73.428 8.779 12.220 1.00 28.68 181 PRO B O 1
ATOM 3105 N N . PHE B 1 178 ? 73.321 10.243 13.927 1.00 35.28 182 PHE B N 1
ATOM 3106 C CA . PHE B 1 178 ? 72.702 11.267 13.091 1.00 28.58 182 PHE B CA 1
ATOM 3107 C C . PHE B 1 178 ? 73.618 11.652 11.935 1.00 34.68 182 PHE B C 1
ATOM 3108 O O . PHE B 1 178 ? 73.164 11.798 10.795 1.00 28.09 182 PHE B O 1
ATOM 3116 N N . GLU B 1 179 ? 74.913 11.827 12.211 1.00 41.94 183 GLU B N 1
ATOM 3117 C CA . GLU B 1 179 ? 75.867 12.113 11.144 1.00 40.52 183 GLU B CA 1
ATOM 3118 C C . GLU B 1 179 ? 75.829 11.028 10.078 1.00 30.31 183 GLU B C 1
ATOM 3119 O O . GLU B 1 179 ? 75.710 11.316 8.882 1.00 29.02 183 GLU B O 1
ATOM 3125 N N . VAL B 1 180 ? 75.944 9.767 10.500 1.00 33.51 184 VAL B N 1
ATOM 3126 C CA . VAL B 1 180 ? 76.002 8.660 9.549 1.00 31.69 184 VAL B CA 1
ATOM 3127 C C . VAL B 1 180 ? 74.729 8.624 8.715 1.00 29.04 184 VAL B C 1
ATOM 3128 O O . VAL B 1 180 ? 74.773 8.558 7.481 1.00 31.40 184 VAL B O 1
ATOM 3132 N N . LEU B 1 181 ? 73.573 8.680 9.380 1.00 25.40 185 LEU B N 1
ATOM 3133 C CA . LEU B 1 181 ? 72.301 8.631 8.668 1.00 25.01 185 LEU B CA 1
ATOM 3134 C C . LEU B 1 181 ? 72.191 9.761 7.653 1.00 31.20 185 LEU B C 1
ATOM 3135 O O . LEU B 1 181 ? 71.733 9.550 6.524 1.00 30.45 185 LEU B O 1
ATOM 3140 N N . ALA B 1 182 ? 72.611 10.968 8.033 1.00 28.82 186 ALA B N 1
ATOM 3141 C CA . ALA B 1 182 ? 72.536 12.096 7.111 1.00 27.95 186 ALA B CA 1
ATOM 3142 C C . ALA B 1 182 ? 73.420 11.870 5.890 1.00 29.09 186 ALA B C 1
ATOM 3143 O O . ALA B 1 182 ? 73.061 12.261 4.774 1.00 27.80 186 ALA B O 1
ATOM 3145 N N . GLU B 1 183 ? 74.585 11.246 6.081 1.00 26.97 187 GLU B N 1
ATOM 3146 C CA . GLU B 1 183 ? 75.441 10.913 4.947 1.00 35.75 187 GLU B CA 1
ATOM 3147 C C . GLU B 1 183 ? 74.745 9.935 4.010 1.00 37.27 187 GLU B C 1
ATOM 3148 O O . GLU B 1 183 ? 74.743 10.117 2.787 1.00 35.91 187 GLU B O 1
ATOM 3154 N N . ARG B 1 184 ? 74.162 8.874 4.571 1.00 27.78 188 ARG B N 1
ATOM 3155 C CA . ARG B 1 184 ? 73.417 7.918 3.759 1.00 31.27 188 ARG B CA 1
ATOM 3156 C C . ARG B 1 184 ? 72.333 8.619 2.952 1.00 24.88 188 ARG B C 1
ATOM 3157 O O . ARG B 1 184 ? 72.116 8.300 1.778 1.00 30.25 188 ARG B O 1
ATOM 3165 N N . LEU B 1 185 ? 71.648 9.585 3.566 1.00 28.93 189 LEU B N 1
ATOM 3166 C CA . LEU B 1 185 ? 70.560 10.274 2.880 1.00 26.82 189 LEU B CA 1
ATOM 3167 C C . LEU B 1 185 ? 71.082 11.179 1.771 1.00 26.15 189 LEU B C 1
ATOM 3168 O O . LEU B 1 185 ? 70.482 11.252 0.692 1.00 27.73 189 LEU B O 1
ATOM 3173 N N . THR B 1 186 ? 72.187 11.886 2.016 1.00 28.43 190 THR B N 1
ATOM 3174 C CA . THR B 1 186 ? 72.769 12.721 0.973 1.00 36.29 190 THR B CA 1
ATOM 3175 C C . THR B 1 186 ? 73.436 11.878 -0.105 1.00 29.52 190 THR B C 1
ATOM 3176 O O . THR B 1 186 ? 73.637 12.365 -1.222 1.00 40.60 190 THR B O 1
ATOM 3180 N N A ASP B 1 187 ? 73.767 10.629 0.216 0.42 35.43 191 ASP B N 1
ATOM 3181 N N B ASP B 1 187 ? 73.792 10.629 0.191 0.58 35.44 191 ASP B N 1
ATOM 3182 C CA A ASP B 1 187 ? 74.250 9.642 -0.738 0.42 36.19 191 ASP B CA 1
ATOM 3183 C CA B ASP B 1 187 ? 74.265 9.709 -0.835 0.58 36.22 191 ASP B CA 1
ATOM 3184 C C A ASP B 1 187 ? 73.109 8.954 -1.486 0.42 37.16 191 ASP B C 1
ATOM 3185 C C B ASP B 1 187 ? 73.116 8.970 -1.512 0.58 37.18 191 ASP B C 1
ATOM 3186 O O A ASP B 1 187 ? 73.334 7.920 -2.126 0.42 37.51 191 ASP B O 1
ATOM 3187 O O B ASP B 1 187 ? 73.336 7.918 -2.122 0.58 37.51 191 ASP B O 1
ATOM 3196 N N . ASN B 1 188 ? 71.898 9.504 -1.413 1.00 32.76 192 ASN B N 1
ATOM 3197 C CA . ASN B 1 188 ? 70.719 8.943 -2.071 1.00 38.22 192 ASN B CA 1
ATOM 3198 C C . ASN B 1 188 ? 70.500 7.483 -1.683 1.00 35.62 192 ASN B C 1
ATOM 3199 O O . ASN B 1 188 ? 70.444 6.588 -2.529 1.00 33.59 192 ASN B O 1
ATOM 3204 N N . ARG B 1 189 ? 70.348 7.256 -0.386 1.00 30.72 193 ARG B N 1
ATOM 3205 C CA . ARG B 1 189 ? 70.052 5.915 0.084 1.00 33.47 193 ARG B CA 1
ATOM 3206 C C . ARG B 1 189 ? 68.961 5.952 1.141 1.00 25.43 193 ARG B C 1
ATOM 3207 O O . ARG B 1 189 ? 68.787 6.963 1.829 1.00 32.05 193 ARG B O 1
ATOM 3215 N N . PRO B 1 190 ? 68.195 4.870 1.272 1.00 38.57 194 PRO B N 1
ATOM 3216 C CA . PRO B 1 190 ? 67.125 4.839 2.271 1.00 30.76 194 PRO B CA 1
ATOM 3217 C C . PRO B 1 190 ? 67.651 4.461 3.645 1.00 28.41 194 PRO B C 1
ATOM 3218 O O . PRO B 1 190 ? 68.564 3.642 3.780 1.00 32.07 194 PRO B O 1
ATOM 3222 N N . ILE B 1 191 ? 67.068 5.076 4.671 1.00 26.26 195 ILE B N 1
ATOM 3223 C CA . ILE B 1 191 ? 67.254 4.642 6.047 1.00 22.58 195 ILE B CA 1
ATOM 3224 C C . ILE B 1 191 ? 65.881 4.324 6.618 1.00 23.09 195 ILE B C 1
ATOM 3225 O O . ILE B 1 191 ? 64.856 4.814 6.140 1.00 23.66 195 ILE B O 1
ATOM 3230 N N . CYS B 1 192 ? 65.871 3.489 7.652 1.00 22.63 196 CYS B N 1
ATOM 3231 C CA . CYS B 1 192 ? 64.640 3.067 8.303 1.00 19.69 196 CYS B CA 1
ATOM 3232 C C . CYS B 1 192 ? 64.758 3.325 9.794 1.00 23.84 196 CYS B C 1
ATOM 3233 O O . CYS B 1 192 ? 65.779 2.992 10.403 1.00 30.30 196 CYS B O 1
ATOM 3236 N N . LEU B 1 193 ? 63.714 3.913 10.377 1.00 18.89 197 LEU B N 1
ATOM 3237 C CA . LEU B 1 193 ? 63.719 4.294 11.783 1.00 23.37 197 LEU B CA 1
ATOM 3238 C C . LEU B 1 193 ? 62.402 3.894 12.425 1.00 16.37 197 LEU B C 1
ATOM 3239 O O . LEU B 1 193 ? 61.331 4.201 11.893 1.00 19.75 197 LEU B O 1
ATOM 3244 N N . MET B 1 194 ? 62.484 3.212 13.564 1.00 19.88 198 MET B N 1
ATOM 3245 C CA . MET B 1 194 ? 61.313 2.996 14.402 1.00 21.50 198 MET B CA 1
ATOM 3246 C C . MET B 1 194 ? 60.993 4.301 15.125 1.00 26.06 198 MET B C 1
ATOM 3247 O O . MET B 1 194 ? 61.821 4.805 15.891 1.00 28.29 198 MET B O 1
ATOM 3252 N N . ALA B 1 195 ? 59.794 4.849 14.891 1.00 23.04 199 ALA B N 1
ATOM 3253 C CA . ALA B 1 195 ? 59.599 6.290 15.009 1.00 20.11 199 ALA B CA 1
ATOM 3254 C C . ALA B 1 195 ? 58.416 6.745 15.863 1.00 24.63 199 ALA B C 1
ATOM 3255 O O . ALA B 1 195 ? 58.074 7.934 15.813 1.00 26.54 199 ALA B O 1
ATOM 3257 N N . GLU B 1 196 ? 57.782 5.874 16.652 1.00 20.71 200 GLU B N 1
ATOM 3258 C CA . GLU B 1 196 ? 56.598 6.290 17.400 1.00 20.29 200 GLU B CA 1
ATOM 3259 C C . GLU B 1 196 ? 56.815 6.372 18.903 1.00 22.02 200 GLU B C 1
ATOM 3260 O O . GLU B 1 196 ? 55.849 6.617 19.635 1.00 24.14 200 GLU B O 1
ATOM 3266 N N . ARG B 1 197 ? 58.041 6.205 19.394 1.00 25.96 201 ARG B N 1
ATOM 3267 C CA . ARG B 1 197 ? 58.237 6.206 20.840 1.00 27.27 201 ARG B CA 1
ATOM 3268 C C . ARG B 1 197 ? 59.638 6.675 21.204 1.00 24.08 201 ARG B C 1
ATOM 3269 O O . ARG B 1 197 ? 60.632 6.066 20.794 1.00 27.12 201 ARG B O 1
ATOM 3277 N N . ASP B 1 198 ? 59.702 7.744 22.001 1.00 31.26 202 ASP B N 1
ATOM 3278 C CA . ASP B 1 198 ? 60.958 8.222 22.577 1.00 27.62 202 ASP B CA 1
ATOM 3279 C C . ASP B 1 198 ? 60.579 9.010 23.839 1.00 39.95 202 ASP B C 1
ATOM 3280 O O . ASP B 1 198 ? 60.356 10.218 23.781 1.00 30.97 202 ASP B O 1
ATOM 3285 N N . LEU B 1 199 ? 60.490 8.300 24.959 1.00 29.59 203 LEU B N 1
ATOM 3286 C CA . LEU B 1 199 ? 60.024 8.890 26.208 1.00 29.98 203 LEU B CA 1
ATOM 3287 C C . LEU B 1 199 ? 61.139 9.544 27.009 1.00 31.38 203 LEU B C 1
ATOM 3288 O O . LEU B 1 199 ? 60.896 9.991 28.134 1.00 36.23 203 LEU B O 1
ATOM 3293 N N . THR B 1 200 ? 62.347 9.618 26.460 1.00 37.05 204 THR B N 1
ATOM 3294 C CA . THR B 1 200 ? 63.395 10.402 27.089 1.00 34.63 204 THR B CA 1
ATOM 3295 C C . THR B 1 200 ? 63.028 11.884 27.012 1.00 45.02 204 THR B C 1
ATOM 3296 O O . THR B 1 200 ? 62.131 12.291 26.266 1.00 29.60 204 THR B O 1
ATOM 3300 N N . ARG B 1 201 ? 63.728 12.705 27.796 1.00 36.56 205 ARG B N 1
ATOM 3301 C CA . ARG B 1 201 ? 63.409 14.130 27.816 1.00 35.40 205 ARG B CA 1
ATOM 3302 C C . ARG B 1 201 ? 63.808 14.839 26.527 1.00 38.54 205 ARG B C 1
ATOM 3303 O O . ARG B 1 201 ? 63.586 16.050 26.416 1.00 40.71 205 ARG B O 1
ATOM 3311 N N . SER B 1 202 ? 64.391 14.131 25.559 1.00 31.41 206 SER B N 1
ATOM 3312 C CA . SER B 1 202 ? 64.678 14.686 24.242 1.00 26.90 206 SER B CA 1
ATOM 3313 C C . SER B 1 202 ? 63.644 14.275 23.199 1.00 32.77 206 SER B C 1
ATOM 3314 O O . SER B 1 202 ? 63.863 14.490 22.001 1.00 29.46 206 SER B O 1
ATOM 3317 N N . GLY B 1 203 ? 62.524 13.689 23.624 1.00 31.35 207 GLY B N 1
ATOM 3318 C CA . GLY B 1 203 ? 61.473 13.338 22.696 1.00 32.14 207 GLY B CA 1
ATOM 3319 C C . GLY B 1 203 ? 60.668 14.545 22.255 1.00 26.33 207 GLY B C 1
ATOM 3320 O O . GLY B 1 203 ? 60.638 15.583 22.915 1.00 34.07 207 GLY B O 1
ATOM 3321 N N . VAL B 1 204 ? 60.008 14.395 21.110 1.00 26.79 208 VAL B N 1
ATOM 3322 C CA . VAL B 1 204 ? 59.140 15.429 20.554 1.00 21.54 208 VAL B CA 1
ATOM 3323 C C . VAL B 1 204 ? 57.726 15.138 21.036 1.00 22.28 208 VAL B C 1
ATOM 3324 O O . VAL B 1 204 ? 57.123 14.138 20.637 1.00 22.66 208 VAL B O 1
ATOM 3328 N N . GLN B 1 205 ? 57.191 16.005 21.890 1.00 17.98 209 GLN B N 1
ATOM 3329 C CA . GLN B 1 205 ? 55.834 15.797 22.370 1.00 21.44 209 GLN B CA 1
ATOM 3330 C C . GLN B 1 205 ? 54.847 15.987 21.228 1.00 27.41 209 GLN B C 1
ATOM 3331 O O . GLN B 1 205 ? 54.897 16.986 20.506 1.00 23.26 209 GLN B O 1
ATOM 3337 N N . VAL B 1 206 ? 53.954 15.013 21.066 1.00 24.21 210 VAL B N 1
ATOM 3338 C CA . VAL B 1 206 ? 52.902 15.067 20.063 1.00 18.09 210 VAL B CA 1
ATOM 3339 C C . VAL B 1 206 ? 51.639 14.488 20.679 1.00 19.84 210 VAL B C 1
ATOM 3340 O O . VAL B 1 206 ? 51.681 13.757 21.670 1.00 22.49 210 VAL B O 1
ATOM 3344 N N . ASP B 1 207 ? 50.504 14.838 20.086 1.00 24.37 211 ASP B N 1
ATOM 3345 C CA . ASP B 1 207 ? 49.252 14.191 20.438 1.00 30.28 211 ASP B CA 1
ATOM 3346 C C . ASP B 1 207 ? 49.108 12.902 19.642 1.00 22.52 211 ASP B C 1
ATOM 3347 O O . ASP B 1 207 ? 49.450 12.841 18.458 1.00 21.37 211 ASP B O 1
ATOM 3352 N N . PHE B 1 208 ? 48.605 11.869 20.310 1.00 25.23 212 PHE B N 1
ATOM 3353 C CA . PHE B 1 208 ? 48.585 10.520 19.755 1.00 19.54 212 PHE B CA 1
ATOM 3354 C C . PHE B 1 208 ? 47.358 9.831 20.332 1.00 17.62 212 PHE B C 1
ATOM 3355 O O . PHE B 1 208 ? 47.332 9.500 21.522 1.00 17.67 212 PHE B O 1
ATOM 3363 N N . PHE B 1 209 ? 46.339 9.639 19.495 1.00 20.79 213 PHE B N 1
ATOM 3364 C CA . PHE B 1 209 ? 45.031 9.168 19.945 1.00 19.92 213 PHE B CA 1
ATOM 3365 C C . PHE B 1 209 ? 44.488 10.058 21.061 1.00 23.85 213 PHE B C 1
ATOM 3366 O O . PHE B 1 209 ? 43.870 9.588 22.018 1.00 28.47 213 PHE B O 1
ATOM 3374 N N . GLY B 1 210 ? 44.724 11.361 20.933 1.00 29.22 214 GLY B N 1
ATOM 3375 C CA . GLY B 1 210 ? 44.134 12.337 21.827 1.00 31.64 214 GLY B CA 1
ATOM 3376 C C . GLY B 1 210 ? 44.864 12.561 23.131 1.00 35.04 214 GLY B C 1
ATOM 3377 O O . GLY B 1 210 ? 44.332 13.262 24.000 1.00 43.56 214 GLY B O 1
ATOM 3378 N N . GLU B 1 211 ? 46.060 12.002 23.303 1.00 32.35 215 GLU B N 1
ATOM 3379 C CA . GLU B 1 211 ? 46.809 12.175 24.539 1.00 25.39 215 GLU B CA 1
ATOM 3380 C C . GLU B 1 211 ? 48.287 12.348 24.226 1.00 27.47 215 GLU B C 1
ATOM 3381 O O . GLU B 1 211 ? 48.780 11.886 23.194 1.00 24.47 215 GLU B O 1
ATOM 3387 N N . ALA B 1 212 ? 48.989 13.011 25.142 1.00 23.18 216 ALA B N 1
ATOM 3388 C CA . ALA B 1 212 ? 50.375 13.387 24.904 1.00 25.48 216 ALA B CA 1
ATOM 3389 C C . ALA B 1 212 ? 51.297 12.178 24.994 1.00 21.37 216 ALA B C 1
ATOM 3390 O O . ALA B 1 212 ? 51.205 11.374 25.926 1.00 21.10 216 ALA B O 1
ATOM 3392 N N . THR B 1 213 ? 52.180 12.051 24.009 1.00 23.65 217 THR B N 1
ATOM 3393 C CA . THR B 1 213 ? 53.282 11.103 24.047 1.00 20.35 217 THR B CA 1
ATOM 3394 C C . THR B 1 213 ? 54.508 11.829 23.510 1.00 24.48 217 THR B C 1
ATOM 3395 O O . THR B 1 213 ? 54.486 13.045 23.300 1.00 22.90 217 THR B O 1
ATOM 3399 N N . ARG B 1 214 ? 55.584 11.086 23.275 1.00 20.61 218 ARG B N 1
ATOM 3400 C CA . ARG B 1 214 ? 56.784 11.668 22.698 1.00 22.18 218 ARG B CA 1
ATOM 3401 C C . ARG B 1 214 ? 57.391 10.692 21.703 1.00 21.73 218 ARG B C 1
ATOM 3402 O O . ARG B 1 214 ? 57.389 9.479 21.928 1.00 21.64 218 ARG B O 1
ATOM 3410 N N . MET B 1 215 ? 57.907 11.232 20.609 1.00 20.73 219 MET B N 1
ATOM 3411 C CA . MET B 1 215 ? 58.452 10.457 19.509 1.00 22.45 219 MET B CA 1
ATOM 3412 C C . MET B 1 215 ? 59.813 11.018 19.136 1.00 27.04 219 MET B C 1
ATOM 3413 O O . MET B 1 215 ? 60.101 12.192 19.397 1.00 25.58 219 MET B O 1
ATOM 3418 N N . PRO B 1 216 ? 60.678 10.205 18.528 1.00 23.87 220 PRO B N 1
ATOM 3419 C CA . PRO B 1 216 ? 62.021 10.692 18.189 1.00 22.17 220 PRO B CA 1
ATOM 3420 C C . PRO B 1 216 ? 61.971 11.848 17.202 1.00 21.77 220 PRO B C 1
ATOM 3421 O O . PRO B 1 216 ? 61.143 11.876 16.289 1.00 25.83 220 PRO B O 1
ATOM 3425 N N . ALA B 1 217 ? 62.869 12.814 17.401 1.00 23.24 221 ALA B N 1
ATOM 3426 C CA . ALA B 1 217 ? 63.020 13.927 16.471 1.00 31.73 221 ALA B CA 1
ATOM 3427 C C . ALA B 1 217 ? 63.846 13.559 15.245 1.00 24.15 221 ALA B C 1
ATOM 3428 O O . ALA B 1 217 ? 63.872 14.334 14.283 1.00 27.02 221 ALA B O 1
ATOM 3430 N N . GLY B 1 218 ? 64.506 12.403 15.255 1.00 25.73 222 GLY B N 1
ATOM 3431 C CA . GLY B 1 218 ? 65.401 12.014 14.193 1.00 25.72 222 GLY B CA 1
ATOM 3432 C C . GLY B 1 218 ? 64.793 12.115 12.808 1.00 25.18 222 GLY B C 1
ATOM 3433 O O . GLY B 1 218 ? 65.322 12.802 11.927 1.00 27.76 222 GLY B O 1
ATOM 3434 N N . PRO B 1 219 ? 63.670 11.422 12.583 1.00 23.31 223 PRO B N 1
ATOM 3435 C CA . PRO B 1 219 ? 63.059 11.442 11.240 1.00 23.25 223 PRO B CA 1
ATOM 3436 C C . PRO B 1 219 ? 62.877 12.842 10.675 1.00 18.65 223 PRO B C 1
ATOM 3437 O O . PRO B 1 219 ? 63.301 13.114 9.545 1.00 25.38 223 PRO B O 1
ATOM 3441 N N . ALA B 1 220 ? 62.262 13.745 11.439 1.00 24.15 224 ALA B N 1
ATOM 3442 C CA . ALA B 1 220 ? 62.014 15.094 10.941 1.00 29.23 224 ALA B CA 1
ATOM 3443 C C . ALA B 1 220 ? 63.317 15.859 10.738 1.00 23.06 224 ALA B C 1
ATOM 3444 O O . ALA B 1 220 ? 63.522 16.488 9.693 1.00 30.36 224 ALA B O 1
ATOM 3446 N N . LYS B 1 221 ? 64.210 15.823 11.728 1.00 26.39 225 LYS B N 1
ATOM 3447 C CA . LYS B 1 221 ? 65.465 16.563 11.622 1.00 28.08 225 LYS B CA 1
ATOM 3448 C C . LYS B 1 221 ? 66.280 16.105 10.418 1.00 33.10 225 LYS B C 1
ATOM 3449 O O . LYS B 1 221 ? 66.852 16.930 9.696 1.00 24.09 225 LYS B O 1
ATOM 3455 N N . LEU B 1 222 ? 66.352 14.793 10.190 1.00 24.82 226 LEU B N 1
ATOM 3456 C CA . LEU B 1 222 ? 67.113 14.280 9.056 1.00 21.59 226 LEU B CA 1
ATOM 3457 C C . LEU B 1 222 ? 66.482 14.698 7.734 1.00 21.40 226 LEU B C 1
ATOM 3458 O O . LEU B 1 222 ? 67.192 14.985 6.764 1.00 28.63 226 LEU B O 1
ATOM 3463 N N . ALA B 1 223 ? 65.150 14.735 7.674 1.00 20.18 227 ALA B N 1
ATOM 3464 C CA . ALA B 1 223 ? 64.478 15.179 6.458 1.00 24.99 227 ALA B CA 1
ATOM 3465 C C . ALA B 1 223 ? 64.688 16.672 6.227 1.00 24.66 227 ALA B C 1
ATOM 3466 O O . ALA B 1 223 ? 64.871 17.110 5.085 1.00 28.05 227 ALA B O 1
ATOM 3468 N N . ILE B 1 224 ? 64.658 17.466 7.299 1.00 25.98 228 ILE B N 1
ATOM 3469 C CA . ILE B 1 224 ? 64.898 18.902 7.185 1.00 22.95 228 ILE B CA 1
ATOM 3470 C C . ILE B 1 224 ? 66.338 19.166 6.770 1.00 21.85 228 ILE B C 1
ATOM 3471 O O . ILE B 1 224 ? 66.611 19.986 5.887 1.00 27.78 228 ILE B O 1
ATOM 3476 N N . GLU B 1 225 ? 67.282 18.477 7.410 1.00 28.84 229 GLU B N 1
ATOM 3477 C CA . GLU B 1 225 ? 68.697 18.742 7.176 1.00 24.28 229 GLU B CA 1
ATOM 3478 C C . GLU B 1 225 ? 69.108 18.375 5.756 1.00 32.43 229 GLU B C 1
ATOM 3479 O O . GLU B 1 225 ? 69.908 19.085 5.136 1.00 38.13 229 GLU B O 1
ATOM 3485 N N . THR B 1 226 ? 68.574 17.273 5.223 1.00 27.06 230 THR B N 1
ATOM 3486 C CA . THR B 1 226 ? 69.059 16.709 3.971 1.00 24.33 230 THR B CA 1
ATOM 3487 C C . THR B 1 226 ? 68.124 16.916 2.789 1.00 30.17 230 THR B C 1
ATOM 3488 O O . THR B 1 226 ? 68.578 16.820 1.645 1.00 32.30 230 THR B O 1
ATOM 3492 N N . GLY B 1 227 ? 66.845 17.198 3.026 1.00 26.74 231 GLY B N 1
ATOM 3493 C CA . GLY B 1 227 ? 65.870 17.254 1.959 1.00 28.67 231 GLY B CA 1
ATOM 3494 C C . GLY B 1 227 ? 65.298 15.912 1.565 1.00 33.60 231 GLY B C 1
ATOM 3495 O O . GLY B 1 227 ? 64.404 15.865 0.709 1.00 29.95 231 GLY B O 1
ATOM 3496 N N . ALA B 1 228 ? 65.783 14.823 2.155 1.00 29.84 232 ALA B N 1
ATOM 3497 C CA . ALA B 1 228 ? 65.270 13.501 1.834 1.00 25.41 232 ALA B CA 1
ATOM 3498 C C . ALA B 1 228 ? 63.766 13.431 2.075 1.00 27.02 232 ALA B C 1
ATOM 3499 O O . ALA B 1 228 ? 63.209 14.157 2.903 1.00 27.58 232 ALA B O 1
ATOM 3501 N N . ALA B 1 229 ? 63.107 12.547 1.332 1.00 29.84 233 ALA B N 1
ATOM 3502 C CA . ALA B 1 229 ? 61.684 12.320 1.523 1.00 35.04 233 ALA B CA 1
ATOM 3503 C C . ALA B 1 229 ? 61.441 11.606 2.847 1.00 28.33 233 ALA B C 1
ATOM 3504 O O . ALA B 1 229 ? 62.168 10.679 3.214 1.00 28.73 233 ALA B O 1
ATOM 3506 N N . LEU B 1 230 ? 60.413 12.048 3.566 1.00 28.20 234 LEU B N 1
ATOM 3507 C CA . LEU B 1 230 ? 60.028 11.464 4.849 1.00 26.05 234 LEU B CA 1
ATOM 3508 C C . LEU B 1 230 ? 58.739 10.681 4.632 1.00 23.80 234 LEU B C 1
ATOM 3509 O O . LEU B 1 230 ? 57.657 11.266 4.539 1.00 24.72 234 LEU B O 1
ATOM 3514 N N . PHE B 1 231 ? 58.863 9.356 4.559 1.00 22.95 235 PHE B N 1
ATOM 3515 C CA . PHE B 1 231 ? 57.729 8.489 4.272 1.00 19.72 235 PHE B CA 1
ATOM 3516 C C . PHE B 1 231 ? 57.266 7.800 5.542 1.00 25.82 235 PHE B C 1
ATOM 3517 O O . PHE B 1 231 ? 58.057 7.051 6.141 1.00 21.74 235 PHE B O 1
ATOM 3525 N N . PRO B 1 232 ? 56.021 7.983 5.982 1.00 19.23 236 PRO B N 1
ATOM 3526 C CA . PRO B 1 232 ? 55.476 7.065 6.984 1.00 24.77 236 PRO B CA 1
ATOM 3527 C C . PRO B 1 232 ? 55.337 5.681 6.375 1.00 20.29 236 PRO B C 1
ATOM 3528 O O . PRO B 1 232 ? 54.942 5.532 5.217 1.00 20.46 236 PRO B O 1
ATOM 3532 N N . VAL B 1 233 ? 55.686 4.665 7.156 1.00 18.50 237 VAL B N 1
ATOM 3533 C CA . VAL B 1 233 ? 55.577 3.278 6.730 1.00 18.63 237 VAL B CA 1
ATOM 3534 C C . VAL B 1 233 ? 54.800 2.521 7.795 1.00 15.66 237 VAL B C 1
ATOM 3535 O O . VAL B 1 233 ? 54.809 2.888 8.974 1.00 21.14 237 VAL B O 1
ATOM 3539 N N . HIS B 1 234 ? 54.106 1.470 7.370 1.00 19.51 238 HIS B N 1
ATOM 3540 C CA . HIS B 1 234 ? 53.368 0.622 8.289 1.00 23.36 238 HIS B CA 1
ATOM 3541 C C . HIS B 1 234 ? 53.499 -0.826 7.851 1.00 19.96 238 HIS B C 1
ATOM 3542 O O . HIS B 1 234 ? 53.416 -1.131 6.658 1.00 16.66 238 HIS B O 1
ATOM 3549 N N . CYS B 1 235 ? 53.702 -1.709 8.826 1.00 23.37 239 CYS B N 1
ATOM 3550 C CA . CYS B 1 235 ? 53.721 -3.148 8.607 1.00 27.20 239 CYS B CA 1
ATOM 3551 C C . CYS B 1 235 ? 52.638 -3.791 9.459 1.00 29.14 239 CYS B C 1
ATOM 3552 O O . CYS B 1 235 ? 52.388 -3.361 10.590 1.00 22.47 239 CYS B O 1
ATOM 3555 N N . TRP B 1 236 ? 51.995 -4.818 8.911 1.00 19.27 240 TRP B N 1
ATOM 3556 C CA . TRP B 1 236 ? 50.978 -5.556 9.642 1.00 17.28 240 TRP B CA 1
ATOM 3557 C C . TRP B 1 236 ? 50.981 -6.999 9.160 1.00 18.53 240 TRP B C 1
ATOM 3558 O O . TRP B 1 236 ? 51.676 -7.356 8.205 1.00 24.15 240 TRP B O 1
ATOM 3569 N N . PHE B 1 237 ? 50.209 -7.834 9.848 1.00 16.34 241 PHE B N 1
ATOM 3570 C CA . PHE B 1 237 ? 50.038 -9.230 9.474 1.00 23.69 241 PHE B CA 1
ATOM 3571 C C . PHE B 1 237 ? 48.752 -9.376 8.674 1.00 25.07 241 PHE B C 1
ATOM 3572 O O . PHE B 1 237 ? 47.680 -8.965 9.130 1.00 22.94 241 PHE B O 1
ATOM 3580 N N . GLU B 1 238 ? 48.866 -9.964 7.488 1.00 28.13 242 GLU B N 1
ATOM 3581 C CA . GLU B 1 238 ? 47.752 -10.118 6.557 1.00 33.98 242 GLU B CA 1
ATOM 3582 C C . GLU B 1 238 ? 47.534 -11.615 6.372 1.00 35.30 242 GLU B C 1
ATOM 3583 O O . GLU B 1 238 ? 48.230 -12.256 5.579 1.00 33.66 242 GLU B O 1
ATOM 3589 N N . GLY B 1 239 ? 46.570 -12.170 7.100 1.00 29.37 243 GLY B N 1
ATOM 3590 C CA . GLY B 1 239 ? 46.401 -13.613 7.097 1.00 29.18 243 GLY B CA 1
ATOM 3591 C C . GLY B 1 239 ? 47.692 -14.267 7.539 1.00 35.00 243 GLY B C 1
ATOM 3592 O O . GLY B 1 239 ? 48.321 -13.848 8.517 1.00 36.96 243 GLY B O 1
ATOM 3593 N N . ASP B 1 240 ? 48.106 -15.304 6.816 1.00 30.27 244 ASP B N 1
ATOM 3594 C CA . ASP B 1 240 ? 49.401 -15.923 7.067 1.00 37.16 244 ASP B CA 1
ATOM 3595 C C . ASP B 1 240 ? 50.541 -15.200 6.361 1.00 33.33 244 ASP B C 1
ATOM 3596 O O . ASP B 1 240 ? 51.684 -15.665 6.432 1.00 31.34 244 ASP B O 1
ATOM 3601 N N . GLY B 1 241 ? 50.259 -14.089 5.686 1.00 29.10 245 GLY B N 1
ATOM 3602 C CA . GLY B 1 241 ? 51.267 -13.289 5.028 1.00 30.45 245 GLY B CA 1
ATOM 3603 C C . GLY B 1 241 ? 51.587 -12.019 5.790 1.00 30.63 245 GLY B C 1
ATOM 3604 O O . GLY B 1 241 ? 51.339 -11.901 6.995 1.00 27.90 245 GLY B O 1
ATOM 3605 N N . TRP B 1 242 ? 52.142 -11.046 5.069 1.00 28.61 246 TRP B N 1
ATOM 3606 C CA . TRP B 1 242 ? 52.582 -9.791 5.658 1.00 21.32 246 TRP B CA 1
ATOM 3607 C C . TRP B 1 242 ? 52.092 -8.627 4.812 1.00 30.86 246 TRP B C 1
ATOM 3608 O O . TRP B 1 242 ? 52.162 -8.667 3.580 1.00 26.93 246 TRP B O 1
ATOM 3619 N N . GLY B 1 243 ? 51.590 -7.598 5.482 1.00 24.35 247 GLY B N 1
ATOM 3620 C CA . GLY B 1 243 ? 51.149 -6.374 4.832 1.00 24.53 247 GLY B CA 1
ATOM 3621 C C . GLY B 1 243 ? 52.138 -5.253 5.096 1.00 19.99 247 GLY B C 1
ATOM 3622 O O . GLY B 1 243 ? 52.627 -5.098 6.218 1.00 25.62 247 GLY B O 1
ATOM 3623 N N . MET B 1 244 ? 52.436 -4.486 4.050 1.00 18.87 248 MET B N 1
ATOM 3624 C CA . MET B 1 244 ? 53.365 -3.370 4.130 1.00 18.23 248 MET B CA 1
ATOM 3625 C C . MET B 1 244 ? 52.870 -2.261 3.215 1.00 15.49 248 MET B C 1
ATOM 3626 O O . MET B 1 244 ? 52.210 -2.521 2.206 1.00 17.10 248 MET B O 1
ATOM 3631 N N . ARG B 1 245 ? 53.197 -1.021 3.571 1.00 20.39 249 ARG B N 1
ATOM 3632 C CA . ARG B 1 245 ? 52.705 0.118 2.812 1.00 21.80 249 ARG B CA 1
ATOM 3633 C C . ARG B 1 245 ? 53.574 1.334 3.084 1.00 19.79 249 ARG B C 1
ATOM 3634 O O . ARG B 1 245 ? 53.956 1.590 4.229 1.00 20.90 249 ARG B O 1
ATOM 3642 N N . VAL B 1 246 ? 53.885 2.067 2.019 1.00 24.20 250 VAL B N 1
ATOM 3643 C CA . VAL B 1 246 ? 54.531 3.371 2.103 1.00 23.06 250 VAL B CA 1
ATOM 3644 C C . VAL B 1 246 ? 53.459 4.427 1.890 1.00 23.07 250 VAL B C 1
ATOM 3645 O O . VAL B 1 246 ? 52.626 4.300 0.983 1.00 26.35 250 VAL B O 1
ATOM 3649 N N . TYR B 1 247 ? 53.470 5.459 2.717 1.00 24.83 251 TYR B N 1
ATOM 3650 C CA . TYR B 1 247 ? 52.484 6.524 2.630 1.00 20.92 251 TYR B CA 1
ATOM 3651 C C . TYR B 1 247 ? 53.111 7.784 2.050 1.00 25.84 251 TYR B C 1
ATOM 3652 O O . TYR B 1 247 ? 54.337 7.938 2.058 1.00 24.26 251 TYR B O 1
ATOM 3661 N N . PRO B 1 248 ? 52.297 8.696 1.512 1.00 31.51 252 PRO B N 1
ATOM 3662 C CA . PRO B 1 248 ? 52.845 9.908 0.891 1.00 23.05 252 PRO B CA 1
ATOM 3663 C C . PRO B 1 248 ? 53.806 10.636 1.817 1.00 24.52 252 PRO B C 1
ATOM 3664 O O . PRO B 1 248 ? 53.599 10.702 3.031 1.00 21.69 252 PRO B O 1
ATOM 3668 N N . GLU B 1 249 ? 54.873 11.178 1.234 1.00 29.80 253 GLU B N 1
ATOM 3669 C CA . GLU B 1 249 ? 55.879 11.859 2.032 1.00 30.08 253 GLU B CA 1
ATOM 3670 C C . GLU B 1 249 ? 55.263 13.064 2.729 1.00 30.21 253 GLU B C 1
ATOM 3671 O O . GLU B 1 249 ? 54.306 13.670 2.243 1.00 26.17 253 GLU B O 1
ATOM 3677 N N . LEU B 1 250 ? 55.825 13.411 3.881 1.00 24.50 254 LEU B N 1
ATOM 3678 C CA . LEU B 1 250 ? 55.317 14.515 4.675 1.00 25.38 254 LEU B CA 1
ATOM 3679 C C . LEU B 1 250 ? 55.940 15.822 4.213 1.00 33.82 254 LEU B C 1
ATOM 3680 O O . LEU B 1 250 ? 57.106 15.863 3.809 1.00 26.33 254 LEU B O 1
ATOM 3685 N N . ASP B 1 251 ? 55.147 16.888 4.270 1.00 28.44 255 ASP B N 1
ATOM 3686 C CA . ASP B 1 251 ? 55.638 18.230 3.979 1.00 26.45 255 ASP B CA 1
ATOM 3687 C C . ASP B 1 251 ? 56.570 18.671 5.100 1.00 24.48 255 ASP B C 1
ATOM 3688 O O . ASP B 1 251 ? 56.130 18.889 6.234 1.00 25.02 255 ASP B O 1
ATOM 3693 N N . THR B 1 252 ? 57.861 18.791 4.790 1.00 26.69 256 THR B N 1
ATOM 3694 C CA . THR B 1 252 ? 58.857 19.261 5.745 1.00 24.53 256 THR B CA 1
ATOM 3695 C C . THR B 1 252 ? 59.296 20.694 5.452 1.00 32.64 256 THR B C 1
ATOM 3696 O O . THR B 1 252 ? 60.332 21.139 5.955 1.00 31.71 256 THR B O 1
ATOM 3700 N N . SER B 1 253 ? 58.519 21.425 4.647 1.00 29.77 257 SER B N 1
ATOM 3701 C CA . SER B 1 253 ? 58.899 22.782 4.260 1.00 34.46 257 SER B CA 1
ATOM 3702 C C . SER B 1 253 ? 59.071 23.684 5.475 1.00 40.27 257 SER B C 1
ATOM 3703 O O . SER B 1 253 ? 60.01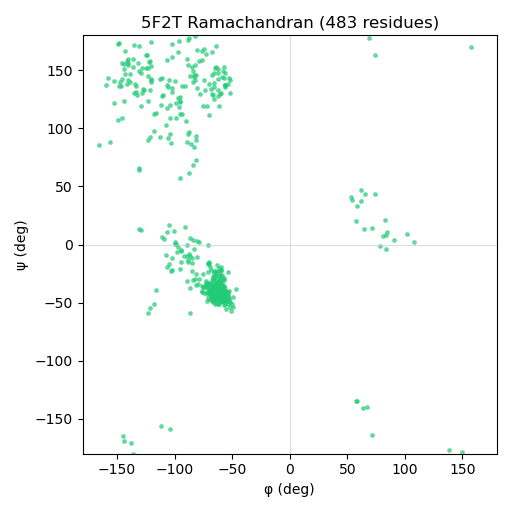3 24.483 5.535 1.00 37.59 257 SER B O 1
ATOM 3706 N N . SER B 1 254 ? 58.168 23.576 6.452 1.00 27.29 258 SER B N 1
ATOM 3707 C CA . SER B 1 254 ? 58.155 24.514 7.568 1.00 26.13 258 SER B CA 1
ATOM 3708 C C . SER B 1 254 ? 59.427 24.451 8.406 1.00 40.00 258 SER B C 1
ATOM 3709 O O . SER B 1 254 ? 59.697 25.385 9.168 1.00 35.14 258 SER B O 1
ATOM 3712 N N . GLY B 1 255 ? 60.210 23.382 8.291 1.00 29.57 259 GLY B N 1
ATOM 3713 C CA . GLY B 1 255 ? 61.378 23.222 9.134 1.00 28.02 259 GLY B CA 1
ATOM 3714 C C . GLY B 1 255 ? 61.022 23.078 10.601 1.00 29.50 259 GLY B C 1
ATOM 3715 O O . GLY B 1 255 ? 61.894 23.164 11.471 1.00 40.21 259 GLY B O 1
ATOM 3716 N N . ASP B 1 256 ? 59.744 22.842 10.886 1.00 29.25 260 ASP B N 1
ATOM 3717 C CA . ASP B 1 256 ? 59.248 22.746 12.255 1.00 18.55 260 ASP B CA 1
ATOM 3718 C C . ASP B 1 256 ? 59.218 21.275 12.660 1.00 27.29 260 ASP B C 1
ATOM 3719 O O . ASP B 1 256 ? 58.422 20.494 12.131 1.00 25.77 260 ASP B O 1
ATOM 3724 N N . VAL B 1 257 ? 60.081 20.902 13.605 1.00 31.02 261 VAL B N 1
ATOM 3725 C CA . VAL B 1 257 ? 60.199 19.502 14.004 1.00 24.28 261 VAL B CA 1
ATOM 3726 C C . VAL B 1 257 ? 58.893 18.998 14.608 1.00 33.16 261 VAL B C 1
ATOM 3727 O O . VAL B 1 257 ? 58.444 17.885 14.311 1.00 21.17 261 VAL B O 1
ATOM 3731 N N . THR B 1 258 ? 58.269 19.798 15.476 1.00 22.15 262 THR B N 1
ATOM 3732 C CA . THR B 1 258 ? 57.069 19.333 16.168 1.00 24.40 262 THR B CA 1
ATOM 3733 C C . THR B 1 258 ? 55.910 19.139 15.198 1.00 23.83 262 THR B C 1
ATOM 3734 O O . THR B 1 258 ? 55.184 18.141 15.284 1.00 27.39 262 THR B O 1
ATOM 3738 N N . ALA B 1 259 ? 55.716 20.080 14.273 1.00 25.52 263 ALA B N 1
ATOM 3739 C CA . ALA B 1 259 ? 54.607 19.965 13.331 1.00 22.10 263 ALA B CA 1
ATOM 3740 C C . ALA B 1 259 ? 54.780 18.757 12.418 1.00 24.48 263 ALA B C 1
ATOM 3741 O O . ALA B 1 259 ? 53.814 18.039 12.138 1.00 23.78 263 ALA B O 1
ATOM 3743 N N . ILE B 1 260 ? 56.003 18.522 11.940 1.00 23.35 264 ILE B N 1
ATOM 3744 C CA . ILE B 1 260 ? 56.266 17.374 11.078 1.00 23.19 264 ILE B CA 1
ATOM 3745 C C . ILE B 1 260 ? 56.080 16.077 11.855 1.00 24.42 264 ILE B C 1
ATOM 3746 O O . ILE B 1 260 ? 55.410 15.147 11.393 1.00 18.65 264 ILE B O 1
ATOM 3751 N N . THR B 1 261 ? 56.689 15.990 13.040 1.00 21.31 265 THR B N 1
ATOM 3752 C CA . THR B 1 261 ? 56.533 14.802 13.872 1.00 24.32 265 THR B CA 1
ATOM 3753 C C . THR B 1 261 ? 55.074 14.581 14.243 1.00 27.16 265 THR B C 1
ATOM 3754 O O . THR B 1 261 ? 54.627 13.434 14.352 1.00 23.00 265 THR B O 1
ATOM 3758 N N . GLN B 1 262 ? 54.322 15.665 14.447 1.00 18.60 266 GLN B N 1
ATOM 3759 C CA . GLN B 1 262 ? 52.897 15.545 14.727 1.00 20.91 266 GLN B CA 1
ATOM 3760 C C . GLN B 1 262 ? 52.153 14.957 13.536 1.00 24.13 266 GLN B C 1
ATOM 3761 O O . GLN B 1 262 ? 51.247 14.133 13.709 1.00 22.81 266 GLN B O 1
ATOM 3767 N N . ALA B 1 263 ? 52.510 15.378 12.319 1.00 18.81 267 ALA B N 1
ATOM 3768 C CA . ALA B 1 263 ? 51.882 14.814 11.130 1.00 28.95 267 ALA B CA 1
ATOM 3769 C C . ALA B 1 263 ? 52.254 13.348 10.956 1.00 21.09 267 ALA B C 1
ATOM 3770 O O . ALA B 1 263 ? 51.432 12.550 10.490 1.00 19.89 267 ALA B O 1
ATOM 3772 N N . LEU B 1 264 ? 53.483 12.981 11.320 1.00 19.27 268 LEU B N 1
ATOM 3773 C CA . LEU B 1 264 ? 53.867 11.575 11.326 1.00 25.92 268 LEU B CA 1
ATOM 3774 C C . LEU B 1 264 ? 53.045 10.794 12.343 1.00 22.79 268 LEU B C 1
ATOM 3775 O O . LEU B 1 264 ? 52.617 9.666 12.073 1.00 16.98 268 LEU B O 1
ATOM 3780 N N . ALA B 1 265 ? 52.806 11.385 13.518 1.00 22.52 269 ALA B N 1
ATOM 3781 C CA . ALA B 1 265 ? 51.995 10.723 14.535 1.00 20.76 269 ALA B CA 1
ATOM 3782 C C . ALA B 1 265 ? 50.563 10.521 14.056 1.00 24.96 269 ALA B C 1
ATOM 3783 O O . ALA B 1 265 ? 49.969 9.461 14.284 1.00 19.42 269 ALA B O 1
ATOM 3785 N N . ASP B 1 266 ? 49.986 11.535 13.403 1.00 23.06 270 ASP B N 1
ATOM 3786 C CA . ASP B 1 266 ? 48.629 11.401 12.884 1.00 18.28 270 ASP B CA 1
ATOM 3787 C C . ASP B 1 266 ? 48.524 10.226 11.923 1.00 17.01 270 ASP B C 1
ATOM 3788 O O . ASP B 1 266 ? 47.528 9.496 11.929 1.00 16.18 270 ASP B O 1
ATOM 3793 N N . ARG B 1 267 ? 49.539 10.034 11.080 1.00 18.76 271 ARG B N 1
ATOM 3794 C CA . ARG B 1 267 ? 49.498 8.930 10.131 1.00 16.50 271 ARG B CA 1
ATOM 3795 C C . ARG B 1 267 ? 49.689 7.592 10.837 1.00 22.14 271 ARG B C 1
ATOM 3796 O O . ARG B 1 267 ? 49.021 6.608 10.500 1.00 20.54 271 ARG B O 1
ATOM 3804 N N . PHE B 1 268 ? 50.603 7.531 11.809 1.00 17.20 272 PHE B N 1
ATOM 3805 C CA . PHE B 1 268 ? 50.748 6.314 12.602 1.00 17.58 272 PHE B CA 1
ATOM 3806 C C . PHE B 1 268 ? 49.440 5.954 13.291 1.00 24.78 272 PHE B C 1
ATOM 3807 O O . PHE B 1 268 ? 49.029 4.788 13.293 1.00 16.48 272 PHE B O 1
ATOM 3815 N N . ALA B 1 269 ? 48.765 6.945 13.874 1.00 17.69 273 ALA B N 1
ATOM 3816 C CA . ALA B 1 269 ? 47.534 6.664 14.603 1.00 20.50 273 ALA B CA 1
ATOM 3817 C C . ALA B 1 269 ? 46.468 6.077 13.686 1.00 22.46 273 ALA B C 1
ATOM 3818 O O . ALA B 1 269 ? 45.778 5.120 14.057 1.00 21.55 273 ALA B O 1
ATOM 3820 N N . ALA B 1 270 ? 46.309 6.640 12.486 1.00 20.63 274 ALA B N 1
ATOM 3821 C CA . ALA B 1 270 ? 45.314 6.120 11.555 1.00 22.05 274 ALA B CA 1
ATOM 3822 C C . ALA B 1 270 ? 45.657 4.701 11.120 1.00 26.06 274 ALA B C 1
ATOM 3823 O O . ALA B 1 270 ? 44.769 3.856 10.966 1.00 20.74 274 ALA B O 1
ATOM 3825 N N . ASN B 1 271 ? 46.944 4.419 10.921 1.00 22.33 275 ASN B N 1
ATOM 3826 C CA . ASN B 1 271 ? 47.349 3.082 10.505 1.00 19.05 275 ASN B CA 1
ATOM 3827 C C . ASN B 1 271 ? 47.183 2.081 11.641 1.00 23.81 275 ASN B C 1
ATOM 3828 O O . ASN B 1 271 ? 46.670 0.975 11.437 1.00 18.02 275 ASN B O 1
ATOM 3833 N N . ILE B 1 272 ? 47.634 2.445 12.844 1.00 18.33 276 ILE B N 1
ATOM 3834 C CA . ILE B 1 272 ? 47.481 1.567 14.000 1.00 21.96 276 ILE B CA 1
ATOM 3835 C C . ILE B 1 272 ? 46.008 1.280 14.252 1.00 27.56 276 ILE B C 1
ATOM 3836 O O . ILE B 1 272 ? 45.626 0.149 14.581 1.00 25.34 276 ILE B O 1
ATOM 3841 N N . ALA B 1 273 ? 45.158 2.299 14.110 1.00 23.76 277 ALA B N 1
ATOM 3842 C CA . ALA B 1 273 ? 43.728 2.110 14.320 1.00 27.53 277 ALA B CA 1
ATOM 3843 C C . ALA B 1 273 ? 43.123 1.154 13.302 1.00 21.21 277 ALA B C 1
ATOM 3844 O O . ALA B 1 273 ? 42.064 0.576 13.567 1.00 21.93 277 ALA B O 1
ATOM 3846 N N . THR B 1 274 ? 43.767 0.982 12.147 1.00 17.54 278 THR B N 1
ATOM 3847 C CA . THR B 1 274 ? 43.274 0.055 11.135 1.00 23.07 278 THR B CA 1
ATOM 3848 C C . THR B 1 274 ? 43.697 -1.380 11.424 1.00 22.01 278 THR B C 1
ATOM 3849 O O . THR B 1 274 ? 42.980 -2.318 11.057 1.00 25.39 278 THR B O 1
ATOM 3853 N N . TYR B 1 275 ? 44.847 -1.569 12.067 1.00 27.51 279 TYR B N 1
ATOM 3854 C CA . TYR B 1 275 ? 45.358 -2.893 12.426 1.00 21.52 279 TYR B CA 1
ATOM 3855 C C . TYR B 1 275 ? 45.759 -2.888 13.896 1.00 13.60 279 TYR B C 1
ATOM 3856 O O . TYR B 1 275 ? 46.935 -3.051 14.238 1.00 17.79 279 TYR B O 1
ATOM 3865 N N . PRO B 1 276 ? 44.793 -2.700 14.799 1.00 16.45 280 PRO B N 1
ATOM 3866 C CA . PRO B 1 276 ? 45.142 -2.517 16.217 1.00 19.62 280 PRO B CA 1
ATOM 3867 C C . PRO B 1 276 ? 45.839 -3.714 16.836 1.00 22.80 280 PRO B C 1
ATOM 3868 O O . PRO B 1 276 ? 46.676 -3.535 17.730 1.00 21.32 280 PRO B O 1
ATOM 3872 N N . ALA B 1 277 ? 45.521 -4.931 16.391 1.00 20.22 281 ALA B N 1
ATOM 3873 C CA . ALA B 1 277 ? 46.119 -6.122 16.984 1.00 19.75 281 ALA B CA 1
ATOM 3874 C C . ALA B 1 277 ? 47.595 -6.277 16.636 1.00 14.83 281 ALA B C 1
ATOM 3875 O O . ALA B 1 277 ? 48.298 -7.043 17.302 1.00 24.71 281 ALA B O 1
ATOM 3877 N N . ASP B 1 278 ? 48.087 -5.576 15.617 1.00 15.92 282 ASP B N 1
ATOM 3878 C CA . ASP B 1 278 ? 49.443 -5.786 15.125 1.00 17.06 282 ASP B CA 1
ATOM 3879 C C . ASP B 1 278 ? 50.456 -4.795 15.685 1.00 20.81 282 ASP B C 1
ATOM 3880 O O . ASP B 1 278 ? 51.646 -4.915 15.382 1.00 22.37 282 ASP B O 1
ATOM 3885 N N . TRP B 1 279 ? 50.025 -3.841 16.506 1.00 20.65 283 TRP B N 1
ATOM 3886 C CA . TRP B 1 279 ? 50.927 -2.876 17.127 1.00 24.08 283 TRP B CA 1
ATOM 3887 C C . TRP B 1 279 ? 51.403 -3.451 18.458 1.00 19.12 283 TRP B C 1
ATOM 3888 O O . TRP B 1 279 ? 50.637 -3.499 19.426 1.00 22.18 283 TRP B O 1
ATOM 3899 N N . HIS B 1 280 ? 52.664 -3.891 18.507 1.00 23.18 284 HIS B N 1
ATOM 3900 C CA . HIS B 1 280 ? 53.197 -4.594 19.678 1.00 29.86 284 HIS B CA 1
ATOM 3901 C C . HIS B 1 280 ? 53.748 -3.609 20.711 1.00 21.77 284 HIS B C 1
ATOM 3902 O O . HIS B 1 280 ? 54.933 -3.622 21.040 1.00 36.25 284 HIS B O 1
ATOM 3909 N N . MET B 1 281 ? 52.879 -2.751 21.238 1.00 23.59 285 MET B N 1
ATOM 3910 C CA . MET B 1 281 ? 53.296 -1.796 22.267 1.00 21.70 285 MET B CA 1
ATOM 3911 C C . MET B 1 281 ? 52.793 -2.310 23.612 1.00 30.20 285 MET B C 1
ATOM 3912 O O . MET B 1 281 ? 51.708 -1.958 24.073 1.00 22.66 285 MET B O 1
ATOM 3917 N N . LEU B 1 282 ? 53.603 -3.163 24.240 1.00 32.32 286 LEU B N 1
ATOM 3918 C CA . LEU B 1 282 ? 53.310 -3.669 25.573 1.00 31.44 286 LEU B CA 1
ATOM 3919 C C . LEU B 1 282 ? 53.783 -2.728 26.667 1.00 31.08 286 LEU B C 1
ATOM 3920 O O . LEU B 1 282 ? 53.356 -2.870 27.818 1.00 28.23 286 LEU B O 1
ATOM 3925 N N . GLN B 1 283 ? 54.648 -1.780 26.334 1.00 31.07 287 GLN B N 1
ATOM 3926 C CA . GLN B 1 283 ? 55.257 -0.892 27.308 1.00 34.95 287 GLN B CA 1
ATOM 3927 C C . GLN B 1 283 ? 54.515 0.434 27.371 1.00 25.26 287 GLN B C 1
ATOM 3928 O O . GLN B 1 283 ? 53.714 0.755 26.488 1.00 27.16 287 GLN B O 1
ATOM 3934 N N . PRO B 1 284 ? 54.760 1.236 28.408 1.00 27.78 288 PRO B N 1
ATOM 3935 C CA . PRO B 1 284 ? 54.121 2.555 28.477 1.00 29.09 288 PRO B CA 1
ATOM 3936 C C . PRO B 1 284 ? 54.432 3.388 27.242 1.00 24.28 288 PRO B C 1
ATOM 3937 O O . PRO B 1 284 ? 55.570 3.440 26.773 1.00 23.29 288 PRO B O 1
ATOM 3941 N N . GLN B 1 285 ? 53.399 4.030 26.713 1.00 25.74 289 GLN B N 1
ATOM 3942 C CA . GLN B 1 285 ? 53.508 4.895 25.545 1.00 20.13 289 GLN B CA 1
ATOM 3943 C C . GLN B 1 285 ? 53.170 6.341 25.856 1.00 23.00 289 GLN B C 1
ATOM 3944 O O . GLN B 1 285 ? 53.840 7.250 25.358 1.00 26.96 289 GLN B O 1
ATOM 3950 N N . TRP B 1 286 ? 52.158 6.578 26.681 1.00 22.14 290 TRP B N 1
ATOM 3951 C CA . TRP B 1 286 ? 51.662 7.922 26.930 1.00 22.58 290 TRP B CA 1
ATOM 3952 C C . TRP B 1 286 ? 52.209 8.472 28.240 1.00 26.92 290 TRP B C 1
ATOM 3953 O O . TRP B 1 286 ? 52.321 7.753 29.237 1.00 25.96 290 TRP B O 1
ATOM 3964 N N . ILE B 1 287 ? 52.551 9.762 28.218 1.00 24.16 291 ILE B N 1
ATOM 3965 C CA . ILE B 1 287 ? 53.168 10.421 29.367 1.00 27.81 291 ILE B CA 1
ATOM 3966 C C . ILE B 1 287 ? 52.340 10.204 30.626 1.00 27.06 291 ILE B C 1
ATOM 3967 O O . ILE B 1 287 ? 52.883 9.987 31.715 1.00 27.63 291 ILE B O 1
ATOM 3972 N N . ALA B 1 288 ? 51.013 10.261 30.499 1.00 24.40 292 ALA B N 1
ATOM 3973 C CA . ALA B 1 288 ? 50.153 10.215 31.678 1.00 32.20 292 ALA B CA 1
ATOM 3974 C C . ALA B 1 288 ? 50.288 8.897 32.431 1.00 37.47 292 ALA B C 1
ATOM 3975 O O . ALA B 1 288 ? 50.164 8.874 33.661 1.00 36.91 292 ALA B O 1
ATOM 3977 N N . ASP B 1 289 ? 50.534 7.79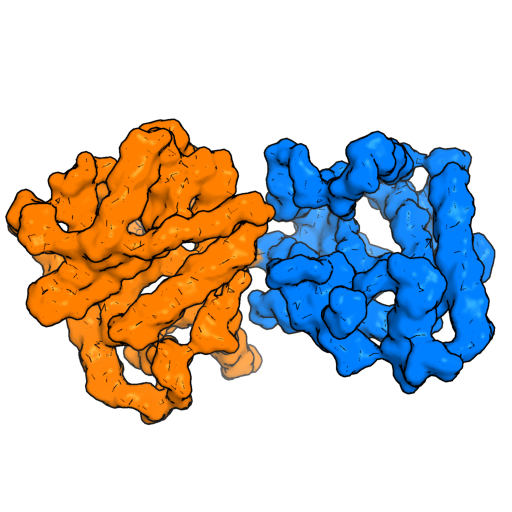2 31.722 1.00 31.06 293 ASP B N 1
ATOM 3978 C CA . ASP B 1 289 ? 50.688 6.508 32.399 1.00 33.22 293 ASP B CA 1
ATOM 3979 C C . ASP B 1 289 ? 51.902 6.506 33.317 1.00 39.83 293 ASP B C 1
ATOM 3980 O O . ASP B 1 289 ? 51.931 5.766 34.307 1.00 45.68 293 ASP B O 1
ATOM 3985 N N . LEU B 1 290 ? 52.908 7.325 33.010 1.00 37.85 294 LEU B N 1
ATOM 3986 C CA . LEU B 1 290 ? 54.101 7.384 33.844 1.00 40.97 294 LEU B CA 1
ATOM 3987 C C . LEU B 1 290 ? 53.914 8.325 35.026 1.00 40.18 294 LEU B C 1
ATOM 3988 O O . LEU B 1 290 ? 54.512 8.109 36.086 1.00 53.20 294 LEU B O 1
ATOM 3993 N N . SER B 1 291 ? 53.097 9.366 34.864 1.00 41.81 295 SER B N 1
ATOM 3994 C CA . SER B 1 291 ? 52.801 10.268 35.971 1.00 51.66 295 SER B CA 1
ATOM 3995 C C . SER B 1 291 ? 51.811 9.645 36.949 1.00 58.20 295 SER B C 1
ATOM 3996 O O . SER B 1 291 ? 51.955 9.805 38.166 1.00 56.12 295 SER B O 1
ATOM 3999 N N . ASP B 1 292 ? 50.799 8.940 36.437 1.00 43.91 296 ASP B N 1
ATOM 4000 C CA . ASP B 1 292 ? 49.880 8.219 37.313 1.00 61.25 296 ASP B CA 1
ATOM 4001 C C . ASP B 1 292 ? 50.624 7.193 38.156 1.00 59.17 296 ASP B C 1
ATOM 4002 O O . ASP B 1 292 ? 50.286 6.973 39.325 1.00 53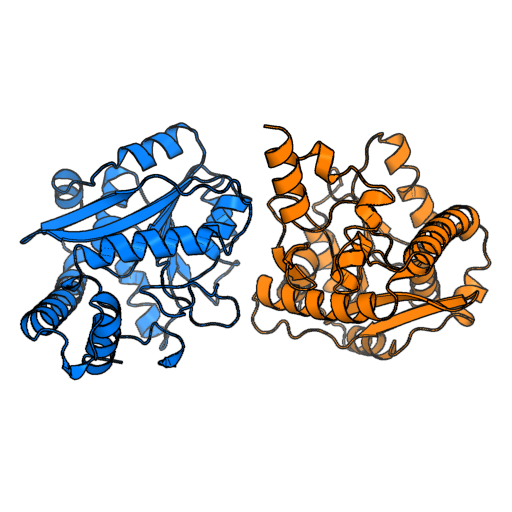.62 296 ASP B O 1
ATOM 4007 N N . GLU B 1 293 ? 51.642 6.556 37.576 1.00 50.32 297 GLU B N 1
ATOM 4008 C CA . GLU B 1 293 ? 52.389 5.531 38.297 1.00 53.23 297 GLU B CA 1
ATOM 4009 C C . GLU B 1 293 ? 53.173 6.140 39.453 1.00 51.05 297 GLU B C 1
ATOM 4010 O O . GLU B 1 293 ? 53.132 5.631 40.579 1.00 49.51 297 GLU B O 1
ATOM 4016 N N . ARG B 1 294 ? 53.897 7.232 39.195 1.00 44.48 298 ARG B N 1
ATOM 4017 C CA . ARG B 1 294 ? 54.620 7.909 40.268 1.00 63.91 298 ARG B CA 1
ATOM 4018 C C . ARG B 1 294 ? 53.660 8.527 41.275 1.00 56.35 298 ARG B C 1
ATOM 4019 O O . ARG B 1 294 ? 53.931 8.528 42.481 1.00 52.60 298 ARG B O 1
ATOM 4027 N N . ARG B 1 295 ? 52.537 9.068 40.800 1.00 51.84 299 ARG B N 1
ATOM 4028 C CA . ARG B 1 295 ? 51.555 9.648 41.709 1.00 58.59 299 ARG B CA 1
ATOM 4029 C C . ARG B 1 295 ? 50.991 8.592 42.648 1.00 58.86 299 ARG B C 1
ATOM 4030 O O . ARG B 1 295 ? 50.726 8.874 43.823 1.00 58.98 299 ARG B O 1
ATOM 4038 N N . ALA B 1 296 ? 50.783 7.374 42.146 1.00 56.97 300 ALA B N 1
ATOM 4039 C CA . ALA B 1 296 ? 50.309 6.291 42.997 1.00 66.59 300 ALA B CA 1
ATOM 4040 C C . ALA B 1 296 ? 51.383 5.814 43.964 1.00 71.50 300 ALA B C 1
ATOM 4041 O O . ALA B 1 296 ? 51.051 5.240 45.006 1.00 59.01 300 ALA B O 1
ATOM 4043 N N . ARG B 1 297 ? 52.657 6.037 43.643 1.00 52.92 301 ARG B N 1
ATOM 4044 C CA . ARG B 1 297 ? 53.748 5.568 44.489 1.00 63.12 301 ARG B CA 1
ATOM 4045 C C . ARG B 1 297 ? 54.087 6.567 45.594 1.00 67.93 301 ARG B C 1
ATOM 4046 O O . ARG B 1 297 ? 54.027 6.235 46.783 1.00 66.86 301 ARG B O 1
ATOM 4048 N N . LEU B 1 298 ? 54.454 7.787 45.213 1.00 69.12 302 LEU B N 1
ATOM 4049 C CA . LEU B 1 298 ? 54.904 8.793 46.169 1.00 71.41 302 LEU B CA 1
ATOM 4050 C C . LEU B 1 298 ? 53.728 9.407 46.923 1.00 53.14 302 LEU B C 1
ATOM 4051 O O . LEU B 1 298 ? 52.574 9.258 46.522 1.00 66.59 302 LEU B O 1
#

Radius of gyration: 26.23 Å; Cα contacts (8 Å, |Δi|>4): 945; chains: 2; bounding box: 49×76×55 Å

Solvent-accessible surface area: 22909 Å² total; per-residue (Å²): 65,21,83,126,20,0,62,87,0,0,7,29,17,53,67,95,79,44,87,83,4,43,94,90,19,18,153,45,0,61,63,8,78,59,56,8,114,183,4,10,172,96,0,49,94,42,90,28,25,95,0,5,140,111,26,114,18,91,65,30,101,57,0,69,66,5,18,126,68,43,86,0,0,0,10,0,10,0,47,0,0,2,36,1,0,18,6,1,17,9,24,86,64,82,11,92,11,2,14,35,25,114,74,65,90,84,71,83,77,11,133,127,43,25,122,10,35,98,61,4,27,15,63,16,21,28,92,83,71,36,115,104,67,25,64,48,18,7,9,89,66,1,99,86,47,102,1,0,17,10,50,0,0,85,37,41,80,92,23,6,15,99,2,89,2,48,73,78,35,0,67,0,25,8,20,3,2,53,1,3,25,55,29,36,2,0,1,5,0,10,0,2,12,24,98,60,143,20,30,7,6,73,4,11,59,74,20,110,51,96,44,14,35,11,64,48,3,2,46,42,2,0,80,78,0,16,54,8,0,56,87,67,32,19,13,1,16,6,14,86,31,0,1,58,93,25,127,50,187,162,16,20,161,66,44,18,79,113,11,1,46,90,0,0,7,36,14,48,65,92,82,58,94,82,3,46,86,90,21,18,153,44,0,59,62,8,79,57,55,9,114,186,14,9,174,122,0,52,97,30,81,28,33,104,3,6,142,112,18,111,17,86,68,31,102,62,2,63,71,6,17,126,74,40,89,0,0,0,9,0,10,0,50,0,0,4,38,2,1,18,6,0,17,9,25,82,64,80,12,97,10,3,17,33,16,120,73,58,158,82,81,83,68,16,35,135,41,25,114,11,37,98,64,3,25,13,66,16,20,26,90,94,71,35,113,103,73,26,75,83,12,8,15,77,62,0,97,79,47,107,1,0,19,12,54,0,0,62,32,28,85,126,64,17,14,27,4,79,2,48,64,65,19,0,29,0,25,19,23,2,2,69,1,1,64,123,31,38,1,0,1,5,0,14,0,2,6,25,99,66,139,17,47,7,8,88,4,6,70,74,24,110,32,102,82,38,42,42,24,34,4,2,46,41,2,0,84,89,0,15,50,8,0,52,87,63,30,20,12,0,18,9,24,61,6,0,0,18,46,23,26,30,80,59,90,163,91,61,172

Foldseek 3Di:
DPLQLLLCVLCLLVVHHSVPRDPVLSVLLVVLVVVLVVCLVCVLVDDLLVLLVPDDAAPCVLLVVLLVVVQEAEEEEAQFHHVLSVQSNCCNPPREAEEEDECDPPNVVSVVVVVSSVSSHYHYHYCDDDPDHVLVVNLVCRNRSYYHYYNWQADQDPQFAWEQASRATFGTHLSLLVSCLVRVHFYWYKYWYADDVHIYIYTHNTFDCVVVDSNVRSRVSSVVNSVRCSVVVSRRNDSDNTGPVVD/DVVQQFDFDLLLLLVVLCLLQVHPSVPNDPVLSVLLVVLVVVQVVCLVCVLVDDLLVLLVPDDAAPCVLLVVLLVVQQEEEEEEAQFGHVLSVQSNCCNVPREAEEEDECDPPNVVSVVVCVSSVSSHYHYHYCPDGPDHVLVVNLVCRNRSYYHYYNWQADQPPQFQWEAASRATFGTDLSLLQSCLVRVHFYWYKYKYCDPVHIYIYTHHTFDSPVVDSNVRSRVSRVVNSVRCSVHVSGRNPRGDTGPVVVVVVVVVVD

B-factor: mean 30.69, std 11.61, range [11.63, 94.92]

Secondary structure (DSSP, 8-state):
-HHHHHHHHHHHHHTS-GGGS-HHHHHHHHHHHHHHHHHHHHGGGS-HHHHHHH---BTTHHHHHHHHTT--EEEEE-SBS-HHHHHHHHHHHT---EEEE---SSHHHHHHHHHHHHHTT-EEEESSSSSS-HHHHHHHHHHTT-EEEEE-S---STTSEEEEETTEEEEE-SHHHHHHHHH--EEEEEEEEEETTEEEEEEPPPPP-TT--HHHHHHHHHHHHHHHHHHSGGGB---S--BGGG-/-HHHHT---HHHHHHHHHHHHTS-GGGS-HHHHHHHHHHHHHHHHHHHHGGGS-HHHHHHH---BTTHHHHHHHHTT--EEEEE-SBS-HHHHHHHHHHHT---EEEE---SSHHHHHHHHHHHHTTT-EEEESSSSSS-HHHHHHHHHHTT-EEEEE-S---STTSEEEEETTEEEEE-SHHHHHHHHH--EEEEEEEEEETTEEEEEE-PPP--TT--HHHHHHHHHHHHHHHHHHSGGGB---S--BHHHHHHHHHHH-

Sequence (509 aa):
GGPEQLRRNLARVVGKPPADVPDDLIRASLASYARYWREAFRLPAMDHGRLGEQLDVIDIDHLWSALDAGRGAVLALPHSGNWDMAGVWLVQNYGPFTTVAERLKPESLYRRRFVEYRESLGFEVLPLTGGERPPFFEVLAERLLTDNRPICLMAERDLTRSGVQQVDFFGEATRMPAGPAKLAIETGAALFPVHCWFEGDGWGMRVYPELDTSSGDVTTAITQALADRFAANIATYPADWHMLQPQWIADLARYAARNGGPEQLRRRNLARVVGKPPADVPDDLIRASLASYARYWREAFRLPAMDHGRLGEQLDVIDIDHLWSALDAGRGAVLALPHSGNWDMAGVWLVQNYGPFTTVAERLKPESLYRRRFVEYRESLGFEVLPLTGGERPPFEVLAERLTDDNRPICLMAERDLTRSGVQVDFFGEATRMPAGPAKLAIETGAALFPVHCWFEGDGWGMRVYPELDTSSGDVTAITQALADRFAANIATYPADWHMLQPQWIADLSDERRARL